Protein AF-0000000087541727 (afdb_homodimer)

InterPro domains:
  IPR001647 DNA-binding HTH domain, TetR-type [PF00440] (12-58)
  IPR001647 DNA-binding HTH domain, TetR-type [PR00455] (12-25)
  IPR001647 DNA-binding HTH domain, TetR-type [PR00455] (33-56)
  IPR001647 DNA-binding HTH domain, TetR-type [PS50977] (6-66)
  IPR009057 Homedomain-like superfamily [SSF46689] (1-68)
  IPR050109 HTH-type, TetR-like transcriptional regulator [PTHR30328] (5-73)

Solvent-accessible surface area (backbone atoms only — not comparable to full-atom values): 22122 Å² total; per-residue (Å²): 110,69,61,58,50,51,49,52,51,49,42,40,46,53,41,41,42,53,40,34,67,73,56,28,47,86,72,48,50,67,61,58,37,18,58,76,47,70,45,56,55,70,57,51,50,75,77,28,89,38,68,60,51,44,50,50,60,59,42,40,65,59,52,49,51,52,52,54,49,45,66,69,60,68,47,77,80,59,80,45,77,53,59,75,32,66,68,53,39,44,52,52,54,49,46,48,38,64,70,46,47,64,77,36,28,62,58,48,37,38,49,70,70,35,24,77,94,43,88,49,42,58,46,60,55,52,52,51,50,51,52,43,52,52,49,52,51,47,47,53,49,47,32,69,75,40,69,86,38,49,56,89,64,44,68,69,41,52,48,52,52,51,48,43,55,52,46,51,52,51,51,58,43,72,38,80,82,61,45,71,67,54,51,51,44,36,49,50,51,49,47,37,20,51,52,23,10,48,28,47,51,24,62,54,130,112,68,63,58,50,49,50,52,52,48,42,41,45,54,40,40,42,52,40,33,66,74,58,26,46,88,71,47,50,67,60,58,37,17,56,75,47,70,47,55,58,69,57,51,51,74,77,29,89,40,70,58,53,43,50,49,60,58,43,39,65,59,54,48,51,50,51,54,49,45,65,70,59,67,45,78,79,60,80,44,77,53,59,75,32,66,68,55,40,45,52,52,54,49,47,48,39,64,68,46,48,63,76,35,29,64,59,47,37,39,50,69,69,35,25,76,94,43,88,49,42,60,45,57,56,51,52,51,50,50,50,43,52,50,49,53,53,47,49,52,49,46,33,71,76,39,70,86,38,50,58,90,64,44,68,68,39,50,47,52,52,50,48,43,54,51,47,51,52,51,51,57,41,71,39,80,81,60,46,72,68,53,50,50,44,35,51,51,50,50,47,38,20,50,51,24,10,48,28,47,52,23,62,54,130

pLDDT: mean 89.15, std 9.96, range [52.81, 98.12]

Secondary structure (DSSP, 8-state):
-HHHHHHHHHHHHHHHHHHHHHH-STT--HHHHHHHHTS-HHHHHHH-SSHHHHHHHHHHHHHHHHHHHHHHH-SGGG-SGGGGSHHHHHHHHHHHIIIIITTTHHHHHHHHHS-TTSTTTTHHHHHHHHHHHHHHHHHHHHHHH-TTS-----HHHHHHHHHHHHHHHHHHHH-TT--HHHHHHHHHHHHHHHHHHHHHHHT--/-HHHHHHHHHHHHHHHHHHHHHH-STT--HHHHHHHHTS-HHHHHHH-SSHHHHHHHHHHHHHHHHHHHHHHH-SGGG-SGGGGSHHHHHHHHHHHIIIIITTTHHHHHHHHHS-TTSTTTTHHHHHHHHHHHHHHHHHHHHHHH-TTS-----HHHHHHHHHHHHHHHHHHHH-TT--HHHHHHHHHHHHHHHHHHHHHHHT--

Nearest PDB structures (foldseek):
  5h9t-assembly3_F  TM=6.463E-01  e=3.879E-05  Pseudomonas aeruginosa PAO1
  3mvp-assembly1_A  TM=6.468E-01  e=4.698E-05  Streptococcus mutans UA159
  3mvp-assembly1_B  TM=6.204E-01  e=5.425E-05  Streptococcus mutans UA159
  5nim-assembly1_A  TM=7.443E-01  e=7.570E-04  Mycobacterium tuberculosis
  5ztc-assembly1_B  TM=6.647E-01  e=1.282E-03  Listeria monocytogenes EGD-e

Organism: Prevotella intermedia (NCBI:txid28131)

Foldseek 3Di:
DVVVLVVLQVLLLVLLLVCCLVPFLVPDALCNSCVVSVHDSVSNCVNAVGSQRSLCVNCVVLVVLVVVLCVVQVDPVVLDPCCLVLVVVLVSLVCCCVRHQVVCLSVVQNLVPRQPPHPSVCVVVVVLVVVLVSVLVSLVVCCVVPVPWPSPDDSVVSSVVSVVVVVLSNVSSVDPPDDPVNNVVSSVVVSVVVSVVCCVNGVPD/DVVVLVVLQVLLLVLLLVCCLVPFLVPDALCNSCVVSVHDSVSNCVNAVGSQRSLCVNCVVLVVLVVVLCVVQVDPVNLDPCCLVLVVVLVSLVCCCVRHQVVCLSNVQNLVPRQPPHPSVCVVVVVLVVVLVSVLVSLVVCCVVPVPWPSPDDSVVSSVVSVVVVVLSNVSSVCPPDDPVNNVVSSVVVSVVVSVVCCVNGVPD

Structure (mmCIF, N/CA/C/O backbone):
data_AF-0000000087541727-model_v1
#
loop_
_entity.id
_entity.type
_entity.pdbx_description
1 polymer 'TetR/AcrR family transcriptional regulator'
#
loop_
_atom_site.group_PDB
_atom_site.id
_atom_site.type_symbol
_atom_site.label_atom_id
_atom_site.label_alt_id
_atom_site.label_comp_id
_atom_site.label_asym_id
_atom_site.label_entity_id
_atom_site.label_seq_id
_atom_site.pdbx_PDB_ins_code
_atom_site.Cartn_x
_atom_site.Cartn_y
_atom_site.Cartn_z
_atom_site.occupancy
_atom_site.B_iso_or_equiv
_atom_site.auth_seq_id
_atom_site.auth_comp_id
_atom_site.auth_asym_id
_atom_site.auth_atom_id
_atom_site.pdbx_PDB_model_num
ATOM 1 N N . MET A 1 1 ? 16.297 43.531 19 1 71 1 MET A N 1
ATOM 2 C CA . MET A 1 1 ? 17.266 42.438 18.938 1 71 1 MET A CA 1
ATOM 3 C C . MET A 1 1 ? 16.562 41.094 18.75 1 71 1 MET A C 1
ATOM 5 O O . MET A 1 1 ? 16.906 40.312 17.844 1 71 1 MET A O 1
ATOM 9 N N . GLN A 1 2 ? 15.555 40.875 19.547 1 74.75 2 GLN A N 1
ATOM 10 C CA . GLN A 1 2 ? 14.781 39.656 19.453 1 74.75 2 GLN A CA 1
ATOM 11 C C . GLN A 1 2 ? 14 39.594 18.141 1 74.75 2 GLN A C 1
ATOM 13 O O . GLN A 1 2 ? 13.945 38.562 17.484 1 74.75 2 GLN A O 1
ATOM 18 N N . ILE A 1 3 ? 13.625 40.688 17.719 1 73.88 3 ILE A N 1
ATOM 19 C CA . ILE A 1 3 ? 12.812 40.812 16.5 1 73.88 3 ILE A CA 1
ATOM 20 C C . ILE A 1 3 ? 13.648 40.406 15.289 1 73.88 3 ILE A C 1
ATOM 22 O O . ILE A 1 3 ? 13.18 39.688 14.414 1 73.88 3 ILE A O 1
ATOM 26 N N . GLN A 1 4 ? 14.719 40.906 15.312 1 72.88 4 GLN A N 1
ATOM 27 C CA . GLN A 1 4 ? 15.617 40.594 14.195 1 72.88 4 GLN A CA 1
ATOM 28 C C . GLN A 1 4 ? 15.961 39.125 14.141 1 72.88 4 GLN A C 1
ATOM 30 O O . GLN A 1 4 ? 16.016 38.531 13.062 1 72.88 4 GLN A O 1
ATOM 35 N N . LYS A 1 5 ? 16.047 38.594 15.305 1 81 5 LYS A N 1
ATOM 36 C CA . LYS A 1 5 ? 16.359 37.156 15.398 1 81 5 LYS A CA 1
ATOM 37 C C . LYS A 1 5 ? 15.211 36.312 14.891 1 81 5 LYS A C 1
ATOM 39 O O . LYS A 1 5 ? 15.422 35.312 14.164 1 81 5 LYS A O 1
ATOM 44 N N . ASP A 1 6 ? 14.078 36.781 15.219 1 87.94 6 ASP A N 1
ATOM 45 C CA . ASP A 1 6 ? 12.891 36.062 14.797 1 87.94 6 ASP A CA 1
ATOM 46 C C . ASP A 1 6 ? 12.688 36.156 13.289 1 87.94 6 ASP A C 1
ATOM 48 O O . ASP A 1 6 ? 12.258 35.188 12.641 1 87.94 6 ASP A O 1
ATOM 52 N N . GLU A 1 7 ? 13.023 37.281 12.781 1 91.69 7 GLU A N 1
ATOM 53 C CA . GLU A 1 7 ? 12.898 37.469 11.336 1 91.69 7 GLU A CA 1
ATOM 54 C C . GLU A 1 7 ? 13.867 36.594 10.562 1 91.69 7 GLU A C 1
ATOM 56 O O . GLU A 1 7 ? 13.5 36 9.547 1 91.69 7 GLU A O 1
ATOM 61 N N . ILE A 1 8 ? 15.086 36.531 11.102 1 93.25 8 ILE A N 1
ATOM 62 C CA . ILE A 1 8 ? 16.094 35.719 10.453 1 93.25 8 ILE A CA 1
ATOM 63 C C . ILE A 1 8 ? 15.703 34.25 10.547 1 93.25 8 ILE A C 1
ATOM 65 O O . ILE A 1 8 ? 15.773 33.5 9.555 1 93.25 8 ILE A O 1
ATOM 69 N N . ARG A 1 9 ? 15.266 33.844 11.719 1 95.25 9 ARG A N 1
ATOM 70 C CA . ARG A 1 9 ? 14.82 32.469 11.938 1 95.25 9 ARG A CA 1
ATOM 71 C C . ARG A 1 9 ? 13.703 32.125 10.969 1 95.25 9 ARG A C 1
ATOM 73 O O . ARG A 1 9 ? 13.734 31.047 10.359 1 95.25 9 ARG A O 1
ATOM 80 N N . ASN A 1 10 ? 12.75 32.969 10.867 1 95.69 10 ASN A N 1
ATOM 81 C CA . ASN A 1 10 ? 11.609 32.75 9.984 1 95.69 10 ASN A CA 1
ATOM 82 C C . ASN A 1 10 ? 12.031 32.688 8.523 1 95.69 10 ASN A C 1
ATOM 84 O O . ASN A 1 10 ? 11.516 31.875 7.758 1 95.69 10 ASN A O 1
ATOM 88 N N . ARG A 1 11 ? 12.891 33.5 8.203 1 96.31 11 ARG A N 1
ATOM 89 C CA . ARG A 1 11 ? 13.383 33.531 6.828 1 96.31 11 ARG A CA 1
ATOM 90 C C . ARG A 1 11 ? 14.086 32.219 6.492 1 96.31 11 ARG A C 1
ATOM 92 O O . ARG A 1 11 ? 13.875 31.641 5.414 1 96.31 11 ARG A O 1
ATOM 99 N N . ILE A 1 12 ? 14.906 31.781 7.426 1 97.25 12 ILE A N 1
ATOM 100 C CA . ILE A 1 12 ? 15.602 30.5 7.23 1 97.25 12 ILE A CA 1
ATOM 101 C C . ILE A 1 12 ? 14.586 29.375 7.09 1 97.25 12 ILE A C 1
ATOM 103 O O . ILE A 1 12 ? 14.695 28.547 6.188 1 97.25 12 ILE A O 1
ATOM 107 N N . LEU A 1 13 ? 13.609 29.422 7.934 1 97.69 13 LEU A N 1
ATOM 108 C CA . LEU A 1 13 ? 12.594 28.375 7.938 1 97.69 13 LEU A CA 1
ATOM 109 C C . LEU A 1 13 ? 11.812 28.375 6.629 1 97.69 13 LEU A C 1
ATOM 111 O O . LEU A 1 13 ? 11.562 27.312 6.059 1 97.69 13 LEU A O 1
ATOM 115 N N . ILE A 1 14 ? 11.453 29.531 6.125 1 97.5 14 ILE A N 1
ATOM 116 C CA . ILE A 1 14 ? 10.672 29.656 4.902 1 97.5 14 ILE A CA 1
ATOM 117 C C . ILE A 1 14 ? 11.477 29.141 3.715 1 97.5 14 ILE A C 1
ATOM 119 O O . ILE A 1 14 ? 10.961 28.391 2.887 1 97.5 14 ILE A O 1
ATOM 123 N N . VAL A 1 15 ? 12.742 29.484 3.658 1 98 15 VAL A N 1
ATOM 124 C CA . VAL A 1 15 ? 13.609 29.047 2.572 1 98 15 VAL A CA 1
ATOM 125 C C . VAL A 1 15 ? 13.82 27.531 2.652 1 98 15 VAL A C 1
ATOM 127 O O . VAL A 1 15 ? 13.734 26.828 1.642 1 98 15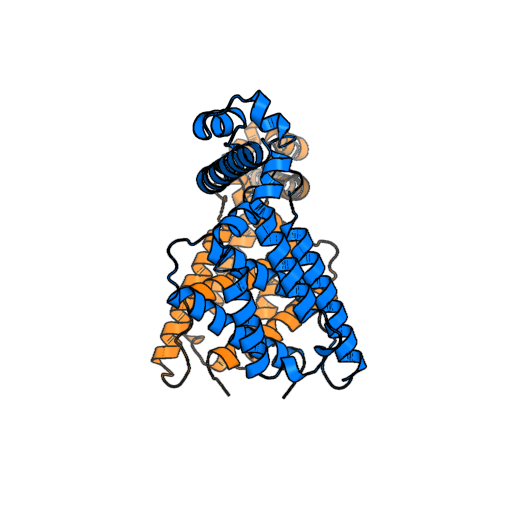 VAL A O 1
ATOM 130 N N . ALA A 1 16 ? 14.055 27.078 3.877 1 98.06 16 ALA A N 1
ATOM 131 C CA . ALA A 1 16 ? 14.242 25.641 4.07 1 98.06 16 ALA A CA 1
ATOM 132 C C . ALA A 1 16 ? 13.016 24.859 3.615 1 98.06 16 ALA A C 1
ATOM 134 O O . ALA A 1 16 ? 13.133 23.844 2.924 1 98.06 16 ALA A O 1
ATOM 135 N N . SER A 1 17 ? 11.875 25.328 4.07 1 97.81 17 SER A N 1
ATOM 136 C CA . SER A 1 17 ? 10.625 24.688 3.678 1 97.81 17 SER A CA 1
ATOM 137 C C . SER A 1 17 ? 10.5 24.609 2.16 1 97.81 17 SER A C 1
ATOM 139 O O . SER A 1 17 ? 10.242 23.531 1.615 1 97.81 17 SER A O 1
ATOM 141 N N . SER A 1 18 ? 10.766 25.703 1.51 1 97.5 18 SER A N 1
ATOM 142 C CA . SER A 1 18 ? 10.672 25.75 0.055 1 97.5 18 SER A CA 1
ATOM 143 C C . SER A 1 18 ? 11.68 24.797 -0.595 1 97.5 18 SER A C 1
ATOM 145 O O . SER A 1 18 ? 11.336 24.078 -1.528 1 97.5 18 SER A O 1
ATOM 147 N N . GLU A 1 19 ? 12.914 24.75 -0.114 1 97.5 19 GLU A N 1
ATOM 148 C CA . GLU A 1 19 ? 13.969 23.906 -0.676 1 97.5 19 GLU A CA 1
ATOM 149 C C . GLU A 1 19 ? 13.68 22.422 -0.455 1 97.5 19 GLU A C 1
ATOM 151 O O . GLU A 1 19 ? 13.805 21.625 -1.376 1 97.5 19 GLU A O 1
ATOM 156 N N . PHE A 1 20 ? 13.242 22.125 0.765 1 97.69 20 PHE A N 1
ATOM 157 C CA . PHE A 1 20 ? 12.906 20.734 1.066 1 97.69 20 PHE A CA 1
ATOM 158 C C . PHE A 1 20 ? 11.75 20.25 0.203 1 97.69 20 PHE A C 1
ATOM 160 O O . PHE A 1 20 ? 11.773 19.141 -0.325 1 97.69 20 PHE A O 1
ATOM 167 N N . MET A 1 21 ? 10.789 21.109 0.061 1 94.75 21 MET A N 1
ATOM 168 C CA . MET A 1 21 ? 9.602 20.734 -0.697 1 94.75 21 MET A CA 1
ATOM 169 C C . MET A 1 21 ? 9.93 20.578 -2.178 1 94.75 21 MET A C 1
ATOM 171 O O . MET A 1 21 ? 9.391 19.688 -2.844 1 94.75 21 MET A O 1
ATOM 175 N N . LYS A 1 22 ? 10.789 21.344 -2.664 1 93.44 22 LYS A N 1
ATOM 176 C CA . LYS A 1 22 ? 11.094 21.375 -4.094 1 93.44 22 LYS A CA 1
ATOM 177 C C . LYS A 1 22 ? 12.148 20.328 -4.453 1 93.44 22 LYS A C 1
ATOM 179 O O . LYS A 1 22 ? 12.031 19.641 -5.469 1 93.44 22 LYS A O 1
ATOM 184 N N . ASN A 1 23 ? 13.18 20.172 -3.58 1 94.56 23 ASN A N 1
ATOM 185 C CA . ASN A 1 23 ? 14.352 19.406 -3.982 1 94.56 23 ASN A CA 1
ATOM 186 C C . ASN A 1 23 ? 14.523 18.156 -3.131 1 94.56 23 ASN A C 1
ATOM 188 O O . ASN A 1 23 ? 15.367 17.312 -3.428 1 94.56 23 ASN A O 1
ATOM 192 N N . GLY A 1 24 ? 13.625 18.078 -2.117 1 95.44 24 GLY A N 1
ATOM 193 C CA . GLY A 1 24 ? 13.828 16.984 -1.175 1 95.44 24 GLY A CA 1
ATOM 194 C C . GLY A 1 24 ? 14.914 17.281 -0.154 1 95.44 24 GLY A C 1
ATOM 195 O O . GLY A 1 24 ? 15.656 18.25 -0.294 1 95.44 24 GLY A O 1
ATOM 196 N N . VAL A 1 25 ? 15.023 16.469 0.813 1 96.5 25 VAL A N 1
ATOM 197 C CA . VAL A 1 25 ? 15.961 16.672 1.915 1 96.5 25 VAL A CA 1
ATOM 198 C C . VAL A 1 25 ? 17.375 16.312 1.466 1 96.5 25 VAL A C 1
ATOM 200 O O . VAL A 1 25 ? 18.328 17.047 1.742 1 96.5 25 VAL A O 1
ATOM 203 N N . LYS A 1 26 ? 17.516 15.227 0.783 1 94.56 26 LYS A N 1
ATOM 204 C CA . LYS A 1 26 ? 18.812 14.703 0.364 1 94.56 26 LYS A CA 1
ATOM 205 C C . LYS A 1 26 ? 19.562 15.719 -0.493 1 94.56 26 LYS A C 1
ATOM 207 O O . LYS A 1 26 ? 20.781 15.859 -0.366 1 94.56 26 LYS A O 1
ATOM 212 N N . HIS A 1 27 ? 18.906 16.484 -1.254 1 95.12 27 HIS A N 1
ATOM 213 C CA . HIS A 1 27 ? 19.547 17.344 -2.23 1 95.12 27 HIS A CA 1
ATOM 214 C C . HIS A 1 27 ? 19.594 18.797 -1.741 1 95.12 27 HIS A C 1
ATOM 216 O O . HIS A 1 27 ? 19.969 19.703 -2.49 1 95.12 27 HIS A O 1
ATOM 222 N N . THR A 1 28 ? 19.109 18.984 -0.62 1 96.94 28 THR A N 1
ATOM 223 C CA . THR A 1 28 ? 19.172 20.328 -0.036 1 96.94 28 THR A CA 1
ATOM 224 C C . THR A 1 28 ? 20.297 20.422 0.986 1 96.94 28 THR A C 1
ATOM 226 O O . THR A 1 28 ? 20.422 19.562 1.864 1 96.94 28 THR A O 1
ATOM 229 N N . SER A 1 29 ? 21.156 21.438 0.83 1 96.44 29 SER A N 1
ATOM 230 C CA . SER A 1 29 ? 22.25 21.625 1.776 1 96.44 29 SER A CA 1
ATOM 231 C C . SER A 1 29 ? 22.016 22.859 2.635 1 96.44 29 SER A C 1
ATOM 233 O O . SER A 1 29 ? 21.281 23.766 2.248 1 96.44 29 SER A O 1
ATOM 235 N N . ILE A 1 30 ? 22.672 22.859 3.775 1 96.94 30 ILE A N 1
ATOM 236 C CA . ILE A 1 30 ? 22.609 24.016 4.656 1 96.94 30 ILE A CA 1
ATOM 237 C C . ILE A 1 30 ? 23.219 25.219 3.945 1 96.94 30 ILE A C 1
ATOM 239 O O . ILE A 1 30 ? 22.734 26.344 4.109 1 96.94 30 ILE A O 1
ATOM 243 N N . LYS A 1 31 ? 24.203 25.016 3.133 1 97.44 31 LYS A N 1
ATOM 244 C CA . LYS A 1 31 ? 24.828 26.094 2.373 1 97.44 31 LYS A CA 1
ATOM 245 C C . LYS A 1 31 ? 23.828 26.75 1.429 1 97.44 31 LYS A C 1
ATOM 247 O O . LYS A 1 31 ? 23.719 27.969 1.372 1 97.44 31 LYS A O 1
ATOM 252 N N . THR A 1 32 ? 23.094 25.953 0.721 1 97.69 32 THR A N 1
ATOM 253 C CA . THR A 1 32 ? 22.078 26.469 -0.2 1 97.69 32 THR A CA 1
ATOM 254 C C . THR A 1 32 ? 21.016 27.266 0.547 1 97.69 32 THR A C 1
ATOM 256 O O . THR A 1 32 ? 20.625 28.344 0.098 1 97.69 32 THR A O 1
ATOM 259 N N . ILE A 1 33 ? 20.594 26.781 1.685 1 98.06 33 ILE A N 1
ATOM 260 C CA . ILE A 1 33 ? 19.578 27.453 2.486 1 98.06 33 ILE A CA 1
ATOM 261 C C . ILE A 1 33 ? 20.109 28.781 2.986 1 98.06 33 ILE A C 1
ATOM 263 O O . ILE A 1 33 ? 19.422 29.812 2.906 1 98.06 33 ILE A O 1
ATOM 267 N N . ALA A 1 34 ? 21.328 28.797 3.445 1 97.88 34 ALA A N 1
ATOM 268 C CA . ALA A 1 34 ? 21.953 30.031 3.934 1 97.88 34 ALA A CA 1
ATOM 269 C C . ALA A 1 34 ? 22.047 31.078 2.828 1 97.88 34 ALA A C 1
ATOM 271 O O . ALA A 1 34 ? 21.641 32.219 3.02 1 97.88 34 ALA A O 1
ATOM 272 N N . ASP A 1 35 ? 22.453 30.641 1.721 1 98.12 35 ASP A N 1
ATOM 273 C CA . ASP A 1 35 ? 22.625 31.547 0.579 1 98.12 35 ASP A CA 1
ATOM 274 C C . ASP A 1 35 ? 21.297 32.156 0.177 1 98.12 35 ASP A C 1
ATOM 276 O O . ASP A 1 35 ? 21.203 33.375 0.027 1 98.12 35 ASP A O 1
ATOM 280 N N . LYS A 1 36 ? 20.344 31.406 0.079 1 97.75 36 LYS A N 1
ATOM 281 C CA . LYS A 1 36 ? 19.047 31.875 -0.382 1 97.75 36 LYS A CA 1
ATOM 282 C C . LYS A 1 36 ? 18.344 32.719 0.69 1 97.75 36 LYS A C 1
ATOM 284 O O . LYS A 1 36 ? 17.562 33.594 0.375 1 97.75 36 LYS A O 1
ATOM 289 N N . ALA A 1 37 ? 18.65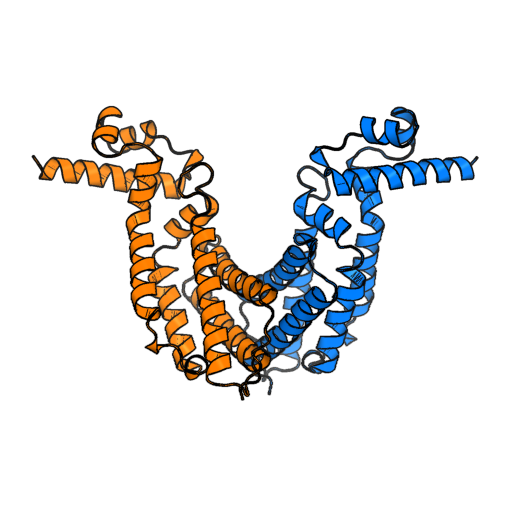6 32.344 1.93 1 97.25 37 ALA A N 1
ATOM 290 C CA . ALA A 1 37 ? 18.094 33.125 3.037 1 97.25 37 ALA A CA 1
ATOM 291 C C . ALA A 1 37 ? 18.875 34.406 3.266 1 97.25 37 ALA A C 1
ATOM 293 O O . ALA A 1 37 ? 18.453 35.25 4.055 1 97.25 37 ALA A O 1
ATOM 294 N N . GLY A 1 38 ? 20.016 34.531 2.617 1 97.06 38 GLY A N 1
ATOM 295 C CA . GLY A 1 38 ? 20.828 35.75 2.736 1 97.06 38 GLY A CA 1
ATOM 296 C C . GLY A 1 38 ? 21.547 35.844 4.066 1 97.06 38 GLY A C 1
ATOM 297 O O . GLY A 1 38 ? 21.625 36.938 4.648 1 97.06 38 GLY A O 1
ATOM 298 N N . VAL A 1 39 ? 21.938 34.75 4.555 1 96.56 39 VAL A N 1
ATOM 299 C CA . VAL A 1 39 ? 22.672 34.719 5.82 1 96.56 39 VAL A CA 1
ATOM 300 C C . VAL A 1 39 ? 23.922 33.875 5.684 1 96.56 39 VAL A C 1
ATOM 302 O O . VAL A 1 39 ? 24.062 33.094 4.723 1 96.56 39 VAL A O 1
ATOM 305 N N . ALA A 1 40 ? 24.844 34.062 6.605 1 95.44 40 ALA A N 1
ATOM 306 C CA . ALA A 1 40 ? 26.016 33.219 6.645 1 95.44 40 ALA A CA 1
ATOM 307 C C . ALA A 1 40 ? 25.656 31.812 7.141 1 95.44 40 ALA A C 1
ATOM 309 O O . ALA A 1 40 ? 24.75 31.656 7.965 1 95.44 40 ALA A O 1
ATOM 310 N N . VAL A 1 41 ? 26.406 30.797 6.656 1 95.62 41 VAL A N 1
ATOM 311 C CA . VAL A 1 41 ? 26.172 29.406 7.043 1 95.62 41 VAL A CA 1
ATOM 312 C C . VAL A 1 41 ? 26.234 29.281 8.562 1 95.62 41 VAL A C 1
ATOM 314 O O . VAL A 1 41 ? 25.375 28.625 9.164 1 95.62 41 VAL A O 1
ATOM 317 N N . GLY A 1 42 ? 27.156 29.922 9.172 1 94.75 42 GLY A N 1
ATOM 318 C CA . GLY A 1 42 ? 27.297 29.891 10.617 1 94.75 42 GLY A CA 1
ATOM 319 C C . GLY A 1 42 ? 26.078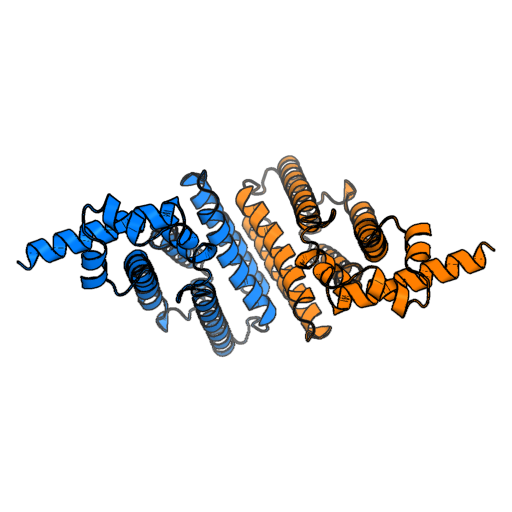 30.438 11.344 1 94.75 42 GLY A C 1
ATOM 320 O O . GLY A 1 42 ? 25.719 29.938 12.422 1 94.75 42 GLY A O 1
ATOM 321 N N . ASN A 1 43 ? 25.453 31.359 10.781 1 94.31 43 ASN A N 1
ATOM 322 C CA . ASN A 1 43 ? 24.25 31.953 11.352 1 94.31 43 ASN A CA 1
ATOM 323 C C . ASN A 1 43 ? 23.094 30.969 11.383 1 94.31 43 ASN A C 1
ATOM 325 O O . ASN A 1 43 ? 22.312 30.953 12.336 1 94.31 43 ASN A O 1
ATOM 329 N N . VAL A 1 44 ? 22.969 30.125 10.383 1 96.12 44 VAL A N 1
ATOM 330 C CA . VAL A 1 44 ? 21.922 29.109 10.375 1 96.12 44 VAL A CA 1
ATOM 331 C C . VAL A 1 44 ? 22.078 28.203 11.594 1 96.12 44 VAL A C 1
ATOM 333 O O . VAL A 1 44 ? 21.094 27.875 12.258 1 96.12 44 VAL A O 1
ATOM 336 N N . TYR A 1 45 ? 23.297 27.906 11.938 1 95.62 45 TYR A N 1
ATOM 337 C CA . TYR A 1 45 ? 23.594 26.984 13.023 1 95.62 45 TYR A CA 1
ATOM 338 C C . TYR A 1 45 ? 23.312 27.625 14.383 1 95.62 45 TYR A C 1
ATOM 340 O O . TYR A 1 45 ? 23.219 26.922 15.391 1 95.62 45 TYR A O 1
ATOM 348 N N . ASN A 1 46 ? 23.25 28.922 14.406 1 95.06 46 ASN A N 1
ATOM 349 C CA . ASN A 1 46 ? 22.844 29.609 15.625 1 95.06 46 ASN A CA 1
ATOM 350 C C . ASN A 1 46 ? 21.391 29.312 15.977 1 95.06 46 ASN A C 1
ATOM 352 O O . ASN A 1 46 ? 21 29.391 17.141 1 95.06 46 ASN A O 1
ATOM 356 N N . TYR A 1 47 ? 20.672 28.969 14.977 1 95.12 47 TYR A N 1
ATOM 357 C CA . TYR A 1 47 ? 19.25 28.781 15.172 1 95.12 47 TYR A CA 1
ATOM 358 C C . TYR A 1 47 ? 18.875 27.312 15.109 1 95.12 47 TYR A C 1
ATOM 360 O O . TYR A 1 47 ? 17.969 26.859 15.82 1 95.12 47 TYR A O 1
ATOM 368 N N . TYR A 1 48 ? 19.547 26.547 14.227 1 96.38 48 TYR A N 1
ATOM 369 C CA . TYR A 1 48 ? 19.266 25.141 14.016 1 96.38 48 TYR A CA 1
ATOM 370 C C . TYR A 1 48 ? 20.547 24.312 14.039 1 96.38 48 TYR A C 1
ATOM 372 O O . TYR A 1 48 ? 21.531 24.672 13.375 1 96.38 48 TYR A O 1
ATOM 380 N N . LYS A 1 49 ? 20.484 23.266 14.703 1 95.75 49 LYS A N 1
ATOM 381 C CA . LYS A 1 49 ? 21.688 22.453 14.922 1 95.75 49 LYS A CA 1
ATOM 382 C C . LYS A 1 49 ? 22.141 21.797 13.633 1 95.75 49 LYS A C 1
ATOM 384 O O . LYS A 1 49 ? 23.281 21.328 13.539 1 95.75 49 LYS A O 1
ATOM 389 N N . GLY A 1 50 ? 21.234 21.719 12.672 1 93.94 50 GLY A N 1
ATOM 390 C CA . GLY A 1 50 ? 21.531 21.078 11.406 1 93.94 50 GLY A CA 1
ATOM 391 C C . GLY A 1 50 ? 20.297 20.812 10.555 1 93.94 50 GLY A C 1
ATOM 392 O O . GLY A 1 50 ? 19.219 21.344 10.844 1 93.94 50 GLY A O 1
ATOM 393 N N . LYS A 1 51 ? 20.562 20.109 9.531 1 95.19 51 LYS A N 1
ATOM 394 C CA . LYS A 1 51 ? 19.5 19.859 8.562 1 95.19 51 LYS A CA 1
ATOM 395 C C . LYS A 1 51 ? 18.344 19.094 9.211 1 95.19 51 LYS A C 1
ATOM 397 O O . LYS A 1 51 ? 17.172 19.391 8.93 1 95.19 51 LYS A O 1
ATOM 402 N N . ASP A 1 52 ? 18.656 18.172 10.086 1 96.81 52 ASP A N 1
ATOM 403 C CA . ASP A 1 52 ? 17.641 17.391 10.773 1 96.81 52 ASP A CA 1
ATOM 404 C C . ASP A 1 52 ? 16.766 18.281 11.648 1 96.81 52 ASP A C 1
ATOM 406 O O . ASP A 1 52 ? 15.531 18.172 11.617 1 96.81 52 ASP A O 1
ATOM 410 N N . ASP A 1 53 ? 17.391 19.078 12.352 1 97 53 ASP A N 1
ATOM 411 C CA . ASP A 1 53 ? 16.656 20.016 13.195 1 97 53 ASP A CA 1
ATOM 412 C C . ASP A 1 53 ? 15.805 20.969 12.359 1 97 53 ASP A C 1
ATOM 414 O O . ASP A 1 53 ? 14.664 21.266 12.734 1 97 53 ASP A O 1
ATOM 418 N N . LEU A 1 54 ? 16.312 21.375 11.336 1 97.06 54 LEU A N 1
ATOM 419 C CA . LEU A 1 54 ? 15.594 22.266 10.43 1 97.06 54 LEU A CA 1
ATOM 420 C C . LEU A 1 54 ? 14.398 21.547 9.812 1 97.06 54 LEU A C 1
ATOM 422 O O . LEU A 1 54 ? 13.32 22.125 9.695 1 97.06 54 LEU A O 1
ATOM 426 N N . LEU A 1 55 ? 14.578 20.328 9.414 1 98 55 LEU A N 1
ATOM 427 C CA . LEU A 1 55 ? 13.492 19.531 8.859 1 98 55 LEU A CA 1
ATOM 428 C C . LEU A 1 55 ? 12.352 19.391 9.867 1 98 55 LEU A C 1
ATOM 430 O O . LEU A 1 55 ? 11.18 19.562 9.516 1 98 55 LEU A O 1
ATOM 434 N N . LYS A 1 56 ? 12.703 19.141 11.102 1 98 56 LYS A N 1
ATOM 435 C CA . LYS A 1 56 ? 11.703 19.031 12.156 1 98 56 LYS A CA 1
ATOM 436 C C . LYS A 1 56 ? 10.93 20.344 12.312 1 98 56 LYS A C 1
ATOM 438 O O . LYS A 1 56 ? 9.711 20.328 12.508 1 98 56 LYS A O 1
ATOM 443 N N . ALA A 1 57 ? 11.648 21.375 12.227 1 97.81 57 ALA A N 1
ATOM 444 C CA . ALA A 1 57 ? 11 22.688 12.344 1 97.81 57 ALA A CA 1
ATOM 445 C C . ALA A 1 57 ? 10.047 22.938 11.18 1 97.81 57 ALA A C 1
ATOM 447 O O . ALA A 1 57 ? 8.945 23.469 11.375 1 97.81 57 ALA A O 1
ATOM 448 N N . VAL A 1 58 ? 10.43 22.562 10.031 1 97.88 58 VAL A N 1
ATOM 449 C CA . VAL A 1 58 ? 9.617 22.734 8.836 1 97.88 58 VAL A CA 1
ATOM 450 C C . VAL A 1 58 ? 8.344 21.891 8.953 1 97.88 58 VAL A C 1
ATOM 452 O O . VAL A 1 58 ? 7.262 22.328 8.555 1 97.88 58 VAL A O 1
ATOM 455 N N . LEU A 1 59 ? 8.422 20.75 9.57 1 98.06 59 LEU A N 1
ATOM 456 C CA . LEU A 1 59 ? 7.297 19.812 9.617 1 98.06 59 LEU A CA 1
ATOM 457 C C . LEU A 1 59 ? 6.52 19.969 10.922 1 98.06 59 LEU A C 1
ATOM 459 O O . LEU A 1 59 ? 5.5 19.297 11.125 1 98.06 59 LEU A O 1
ATOM 463 N N . ALA A 1 60 ? 6.926 20.812 11.781 1 97.5 60 ALA A N 1
ATOM 464 C CA . ALA A 1 60 ? 6.324 20.984 13.102 1 97.5 60 ALA A CA 1
ATOM 465 C C . ALA A 1 60 ? 4.836 21.297 12.992 1 97.5 60 ALA A C 1
ATOM 467 O O . ALA A 1 60 ? 4.023 20.75 13.742 1 97.5 60 ALA A O 1
ATOM 468 N N . PRO A 1 61 ? 4.434 22.172 12.078 1 97 61 PRO A N 1
ATOM 469 C CA . PRO A 1 61 ? 3 22.438 11.969 1 97 61 PRO A CA 1
ATOM 470 C C . PRO A 1 61 ? 2.189 21.188 11.625 1 97 61 PRO A C 1
ATOM 472 O O . PRO A 1 61 ? 1.07 21.016 12.117 1 97 61 PRO A O 1
ATOM 475 N N . LEU A 1 62 ? 2.668 20.344 10.805 1 96.56 62 LEU A N 1
ATOM 476 C CA . LEU A 1 62 ? 2.008 19.078 10.461 1 96.56 62 LEU A CA 1
ATOM 477 C C . LEU A 1 62 ? 1.864 18.188 11.68 1 96.56 62 LEU A C 1
ATOM 479 O O . LEU A 1 62 ? 0.782 17.656 11.945 1 96.56 62 LEU A O 1
ATOM 483 N N . PHE A 1 63 ? 2.951 18.047 12.43 1 95.69 63 PHE A N 1
ATOM 484 C CA . PHE A 1 63 ? 2.924 17.203 13.617 1 95.69 63 PHE A CA 1
ATOM 485 C C . PHE A 1 63 ? 1.931 17.75 14.641 1 95.69 63 PHE A C 1
ATOM 487 O O . PHE A 1 63 ? 1.217 16.969 15.289 1 95.69 63 PHE A O 1
ATOM 494 N N . LYS A 1 64 ? 1.95 19.016 14.727 1 95.5 64 LYS A N 1
ATOM 495 C CA . LYS A 1 64 ? 0.989 19.625 15.641 1 95.5 64 LYS A CA 1
ATOM 496 C C . LYS A 1 64 ? -0.444 19.344 15.195 1 95.5 64 LYS A C 1
ATOM 498 O O . LYS A 1 64 ? -1.307 19.047 16.031 1 95.5 64 LYS A O 1
ATOM 503 N N . ALA A 1 65 ? -0.666 19.469 13.945 1 93.38 65 ALA A N 1
ATOM 504 C CA . ALA A 1 65 ? -2 19.203 13.414 1 93.38 65 ALA A CA 1
ATOM 505 C C . ALA A 1 65 ? -2.426 17.766 13.703 1 93.38 65 ALA A C 1
ATOM 507 O O . ALA A 1 65 ? -3.57 17.516 14.086 1 93.38 65 ALA A O 1
ATOM 508 N N . PHE A 1 66 ? -1.562 16.812 13.523 1 90.25 66 PHE A N 1
ATOM 509 C CA . PHE A 1 66 ? -1.849 15.406 13.82 1 90.25 66 PHE A CA 1
ATOM 510 C C . PHE A 1 66 ? -2.156 15.219 15.297 1 90.25 66 PHE A C 1
ATOM 512 O O . PHE A 1 66 ? -3.105 14.516 15.656 1 90.25 66 PHE A O 1
ATOM 519 N N . LYS A 1 67 ? -1.34 15.797 16.094 1 89.56 67 LYS A N 1
ATOM 520 C CA . LYS A 1 67 ? -1.538 15.688 17.531 1 89.56 67 LYS A CA 1
ATOM 521 C C . LYS A 1 67 ? -2.889 16.266 17.938 1 89.56 67 LYS A C 1
ATOM 523 O O . LYS A 1 67 ? -3.605 15.664 18.75 1 89.56 67 LYS A O 1
ATOM 528 N N . ASP A 1 68 ? -3.17 17.422 17.422 1 88.62 68 ASP A N 1
ATOM 529 C CA . ASP A 1 68 ? -4.438 18.062 17.734 1 88.62 68 ASP A CA 1
ATOM 530 C C . ASP A 1 68 ? -5.621 17.219 17.281 1 88.62 68 ASP A C 1
ATOM 532 O O . ASP A 1 68 ? -6.625 17.109 17.984 1 88.62 68 ASP A O 1
ATOM 536 N N . TYR A 1 69 ? -5.5 16.609 16.156 1 84.25 69 TYR A N 1
ATOM 537 C CA . TYR A 1 69 ? -6.562 15.766 15.633 1 84.25 69 TYR A CA 1
ATOM 538 C C . TYR A 1 69 ? -6.77 14.547 16.531 1 84.25 69 TYR A C 1
ATOM 540 O O . TYR A 1 69 ? -7.906 14.195 16.859 1 84.25 69 TYR A O 1
ATOM 548 N N . ARG A 1 70 ? -5.746 13.906 16.844 1 80.56 70 ARG A N 1
ATOM 549 C CA . ARG A 1 70 ? -5.832 12.719 17.688 1 80.56 70 ARG A CA 1
ATOM 550 C C . ARG A 1 70 ? -6.438 13.047 19.047 1 80.56 70 ARG A C 1
ATOM 552 O O . ARG A 1 70 ? -7.184 12.25 19.625 1 80.56 70 ARG A O 1
ATOM 559 N N . SER A 1 71 ? -6.004 14.148 19.562 1 81.25 71 SER A N 1
ATOM 560 C CA . SER A 1 71 ? -6.516 14.562 20.859 1 81.25 71 SER A CA 1
ATOM 561 C C . SER A 1 71 ? -8.023 14.797 20.812 1 81.25 71 SER A C 1
ATOM 563 O O . SER A 1 71 ? -8.719 14.594 21.812 1 81.25 71 SER A O 1
ATOM 565 N N . LYS A 1 72 ? -8.469 15.211 19.688 1 77 72 LYS A N 1
ATOM 566 C CA . LYS A 1 72 ? -9.891 15.469 19.516 1 77 72 LYS A CA 1
ATOM 567 C C . LYS A 1 72 ? -10.664 14.164 19.344 1 77 72 LYS A C 1
ATOM 569 O O . LYS A 1 72 ? -11.82 14.055 19.766 1 77 72 LYS A O 1
ATOM 574 N N . THR A 1 73 ? -10.07 13.172 18.719 1 68.25 73 THR A N 1
ATOM 575 C CA . THR A 1 73 ? -10.781 11.953 18.328 1 68.25 73 THR A CA 1
ATOM 576 C C . THR A 1 73 ? -10.5 10.82 19.312 1 68.25 73 THR A C 1
ATOM 578 O O 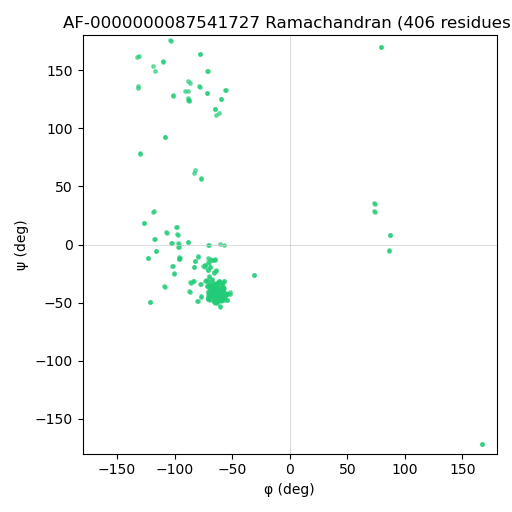. THR A 1 73 ? -11.227 9.828 19.344 1 68.25 73 THR A O 1
ATOM 581 N N . GLY A 1 74 ? -9.375 10.844 20.031 1 60.66 74 GLY A N 1
ATOM 582 C CA . GLY A 1 74 ? -8.922 9.789 20.922 1 60.66 74 GLY A CA 1
ATOM 583 C C . GLY A 1 74 ? -9.758 9.664 22.188 1 60.66 74 GLY A C 1
ATOM 584 O O . GLY A 1 74 ? -9.484 8.828 23.047 1 60.66 74 GLY A O 1
ATOM 585 N N . GLY A 1 75 ? -10.711 10.461 22.312 1 54.62 75 GLY A N 1
ATOM 586 C CA . GLY A 1 75 ? -11.453 10.344 23.562 1 54.62 75 GLY A CA 1
ATOM 587 C C . GLY A 1 75 ? -12.422 9.172 23.578 1 54.62 75 GLY A C 1
ATOM 588 O O . GLY A 1 75 ? -12.75 8.617 22.531 1 54.62 75 GLY A O 1
ATOM 589 N N . GLU A 1 76 ? -12.484 8.336 24.766 1 54.19 76 GLU A N 1
ATOM 590 C CA . GLU A 1 76 ? -13.391 7.238 25.094 1 54.19 76 GLU A CA 1
ATOM 591 C C . GLU A 1 76 ? -14.758 7.449 24.453 1 54.19 76 GLU A C 1
ATOM 593 O O . GLU A 1 76 ? -15.508 6.492 24.266 1 54.19 76 GLU A O 1
ATOM 598 N N . GLU A 1 77 ? -15.008 8.539 24.266 1 52.91 77 GLU A N 1
ATOM 599 C CA . GLU A 1 77 ? -16.375 8.891 23.891 1 52.91 77 GLU A CA 1
ATOM 600 C C . GLU A 1 77 ? -16.703 8.391 22.5 1 52.91 77 GLU A C 1
ATOM 602 O O . GLU A 1 77 ? -17.875 8.219 22.156 1 52.91 77 GLU A O 1
ATOM 607 N N . TYR A 1 78 ? -15.75 8.008 21.828 1 56.31 78 TYR A N 1
ATOM 608 C CA . TYR A 1 78 ? -16.094 7.668 20.453 1 56.31 78 TYR A CA 1
ATOM 609 C C . TYR A 1 78 ? -16.312 6.168 20.297 1 56.31 78 TYR A C 1
ATOM 611 O O . TYR A 1 78 ? -16.531 5.676 19.203 1 56.31 78 TYR A O 1
ATOM 619 N N . ILE A 1 79 ? -16.172 5.523 21.422 1 59.72 79 ILE A N 1
ATOM 620 C CA . ILE A 1 79 ? -16.328 4.074 21.344 1 59.72 79 ILE A CA 1
ATOM 621 C C . ILE A 1 79 ? -17.812 3.719 21.25 1 59.72 79 ILE A C 1
ATOM 623 O O . ILE A 1 79 ? -18.5 3.613 22.281 1 59.72 79 ILE A O 1
ATOM 627 N N . THR A 1 80 ? -18.516 4.254 20.25 1 63.34 80 THR A N 1
ATOM 628 C CA . THR A 1 80 ? -19.891 3.826 19.984 1 63.34 80 THR A CA 1
ATOM 629 C C . THR A 1 80 ? -20 3.225 18.594 1 63.34 80 THR A C 1
ATOM 631 O O . THR A 1 80 ? -19.109 3.402 17.75 1 63.34 80 THR A O 1
ATOM 634 N N . LEU A 1 81 ? -20.984 2.355 18.516 1 65.19 81 LEU A N 1
ATOM 635 C CA . LEU A 1 81 ? -21.328 1.818 17.203 1 65.19 81 LEU A CA 1
ATOM 636 C C . LEU A 1 81 ? -21.75 2.934 16.25 1 65.19 81 LEU A C 1
ATOM 638 O O . LEU A 1 81 ? -22.031 2.682 15.07 1 65.19 81 LEU A O 1
ATOM 642 N N . ASP A 1 82 ? -21.688 4.098 16.844 1 64.75 82 ASP A N 1
ATOM 643 C CA . ASP A 1 82 ? -22.141 5.238 16.047 1 64.75 82 ASP A CA 1
ATOM 644 C C . ASP A 1 82 ? -21.25 5.441 14.828 1 64.75 82 ASP A C 1
ATOM 646 O O . ASP A 1 82 ? -21.688 6.004 13.82 1 64.75 82 ASP A O 1
ATOM 650 N N . ILE A 1 83 ? -20.078 4.926 15 1 61.62 83 ILE A N 1
ATOM 651 C CA . ILE A 1 83 ? -19.156 5.078 13.883 1 61.62 83 ILE A CA 1
ATOM 652 C C . ILE A 1 83 ? -19.688 4.312 12.672 1 61.62 83 ILE A C 1
ATOM 654 O O . ILE A 1 83 ? -19.281 4.578 11.531 1 61.62 83 ILE A O 1
ATOM 658 N N . PHE A 1 84 ? -20.625 3.529 12.945 1 65.88 84 PHE A N 1
ATOM 659 C CA . PHE A 1 84 ? -21.203 2.789 11.836 1 65.88 84 PHE A CA 1
ATOM 660 C C . PHE A 1 84 ? -22.469 3.471 11.336 1 65.88 84 PHE A C 1
ATOM 662 O O . PHE A 1 84 ? -23.219 2.891 10.547 1 65.88 84 PHE A O 1
ATOM 669 N N . HIS A 1 85 ? -22.547 4.66 11.961 1 73.31 85 HIS A N 1
ATOM 670 C CA . HIS A 1 85 ? -23.516 5.539 11.312 1 73.31 85 HIS A CA 1
ATOM 671 C C . HIS A 1 85 ? -22.859 6.348 10.195 1 73.31 85 HIS A C 1
ATOM 673 O O . HIS A 1 85 ? -21.859 7.027 10.422 1 73.31 85 HIS A O 1
ATOM 679 N N . HIS A 1 86 ? -23.438 6.23 9.094 1 72.81 86 HIS A N 1
ATOM 680 C CA . HIS A 1 86 ? -22.875 6.75 7.852 1 72.81 86 HIS A CA 1
ATOM 681 C C . HIS A 1 86 ? -22.484 8.219 7.992 1 72.81 86 HIS A C 1
ATOM 683 O O . HIS A 1 86 ? -21.391 8.617 7.609 1 72.81 86 HIS A O 1
ATOM 689 N N . GLU A 1 87 ? -23.375 8.938 8.641 1 77.5 87 GLU A N 1
ATOM 690 C CA . GLU A 1 87 ? -23.156 10.383 8.695 1 77.5 87 GLU A CA 1
ATOM 691 C C . GLU A 1 87 ? -21.969 10.734 9.562 1 77.5 87 GLU A C 1
ATOM 693 O O . GLU A 1 87 ? -21.172 11.617 9.211 1 77.5 87 GLU A O 1
ATOM 698 N N . PHE A 1 88 ? -21.859 10.055 10.617 1 75.19 88 PHE A N 1
ATOM 699 C CA . PHE A 1 88 ? -20.766 10.336 11.531 1 75.19 88 PHE A CA 1
ATOM 700 C C . PHE A 1 88 ? -19.438 9.914 10.93 1 75.19 88 PHE A C 1
ATOM 702 O O . PHE A 1 88 ? -18.469 10.672 10.961 1 75.19 88 PHE A O 1
ATOM 709 N N . TYR A 1 89 ? -19.438 8.781 10.422 1 79.44 89 TYR A N 1
ATOM 710 C CA . TYR A 1 89 ? -18.234 8.266 9.766 1 79.44 89 TYR A CA 1
ATOM 711 C C . TYR A 1 89 ? -17.797 9.18 8.633 1 79.44 89 TYR A C 1
ATOM 713 O O . TYR A 1 89 ? -16.609 9.516 8.516 1 79.44 89 TYR A O 1
ATOM 721 N N . TYR A 1 90 ? -18.703 9.617 7.953 1 82.38 90 TYR A N 1
ATOM 722 C CA . TYR A 1 90 ? -18.453 10.492 6.812 1 82.38 90 TYR A CA 1
ATOM 723 C C . TYR A 1 90 ? -17.859 11.82 7.266 1 82.38 90 TYR A C 1
ATOM 725 O O . TYR A 1 90 ? -16.844 12.281 6.711 1 82.38 90 TYR A O 1
ATOM 733 N N . GLU A 1 91 ? -18.438 12.391 8.203 1 82.25 91 GLU A N 1
ATOM 734 C CA . GLU A 1 91 ? -17.969 13.688 8.688 1 82.25 91 GLU A CA 1
ATOM 735 C C . GLU A 1 91 ? -16.562 13.586 9.281 1 82.25 91 GLU A C 1
ATOM 737 O O . GLU A 1 91 ? -15.734 14.477 9.07 1 82.25 91 GLU A O 1
ATOM 742 N N . MET A 1 92 ? -16.344 12.547 9.961 1 80.94 92 MET A N 1
ATOM 743 C CA . MET A 1 92 ? -15.039 12.336 10.594 1 80.94 92 MET A CA 1
ATOM 744 C C . MET A 1 92 ? -13.945 12.211 9.539 1 80.94 92 MET A C 1
ATOM 746 O O . MET A 1 92 ? -12.914 12.875 9.633 1 80.94 92 MET A O 1
ATOM 750 N N . MET A 1 93 ? -14.156 11.398 8.578 1 83.88 93 MET A N 1
ATOM 751 C CA . MET A 1 93 ? -13.164 11.172 7.535 1 83.88 93 MET A CA 1
ATOM 752 C C . MET A 1 93 ? -12.969 12.422 6.684 1 83.88 93 MET A C 1
ATOM 754 O O . MET A 1 93 ? -11.836 12.766 6.332 1 83.88 93 MET A O 1
ATOM 758 N N . ARG A 1 94 ? -14.008 13.055 6.398 1 84.12 94 ARG A N 1
ATOM 759 C CA . ARG A 1 94 ? -13.922 14.281 5.605 1 84.12 94 ARG A CA 1
ATOM 760 C C . ARG A 1 94 ? -13.125 15.352 6.344 1 84.12 94 ARG A C 1
ATOM 762 O O . ARG A 1 94 ? -12.344 16.078 5.73 1 84.12 94 ARG A O 1
ATOM 769 N N . GLU A 1 95 ? -13.398 15.398 7.57 1 84.12 95 GLU A N 1
ATOM 770 C CA . GLU A 1 95 ? -12.688 16.391 8.375 1 84.12 95 GLU A CA 1
ATOM 771 C C . GLU A 1 95 ? -11.188 16.094 8.422 1 84.12 95 GLU A C 1
ATOM 773 O O . GLU A 1 95 ? -10.367 17 8.344 1 84.12 95 GLU A O 1
ATOM 778 N N . GLN A 1 96 ? -10.875 14.844 8.586 1 85.44 96 GLN A N 1
ATOM 779 C CA . GLN A 1 96 ? -9.477 14.445 8.594 1 85.44 96 GLN A CA 1
ATOM 780 C C . GLN A 1 96 ? -8.781 14.852 7.297 1 85.44 96 GLN A C 1
ATOM 782 O O . GLN A 1 96 ? -7.68 15.406 7.32 1 85.44 96 GLN A O 1
ATOM 787 N N . VAL A 1 97 ? -9.438 14.648 6.246 1 89.69 97 VAL A N 1
ATOM 788 C CA . VAL A 1 97 ? -8.844 14.945 4.945 1 89.69 97 VAL A CA 1
ATOM 789 C C . VAL A 1 97 ? -8.742 16.453 4.75 1 89.69 97 VAL A C 1
ATOM 791 O O . VAL A 1 97 ? -7.688 16.969 4.375 1 89.69 97 VAL A O 1
ATOM 794 N N . ALA A 1 98 ? -9.789 17.172 5.031 1 88.56 98 ALA A N 1
ATOM 795 C CA . ALA A 1 98 ? -9.859 18.609 4.805 1 88.56 98 ALA A CA 1
ATOM 796 C C . ALA A 1 98 ? -8.914 19.359 5.73 1 88.56 98 ALA A C 1
ATOM 798 O O . ALA A 1 98 ? -8.359 20.391 5.359 1 88.56 98 ALA A O 1
ATOM 799 N N . SER A 1 99 ? -8.688 18.766 6.91 1 89.88 99 SER A N 1
ATOM 800 C CA . SER A 1 99 ? -7.93 19.516 7.906 1 89.88 99 SER A CA 1
ATOM 801 C C . SER A 1 99 ? -6.484 19.047 7.977 1 89.88 99 SER A C 1
ATOM 803 O O . SER A 1 99 ? -5.613 19.75 8.477 1 89.88 99 SER A O 1
ATOM 805 N N . LEU A 1 100 ? -6.227 17.844 7.465 1 92.81 100 LEU A N 1
ATOM 806 C CA . LEU A 1 100 ? -4.891 17.281 7.625 1 92.81 100 LEU A CA 1
ATOM 807 C C . LEU A 1 100 ? -4.258 16.984 6.27 1 92.81 100 LEU A C 1
ATOM 809 O O . LEU A 1 100 ? -3.223 17.562 5.922 1 92.81 100 LEU A O 1
ATOM 813 N N . ILE A 1 101 ? -4.957 16.328 5.422 1 92.94 101 ILE A N 1
ATOM 814 C CA . ILE A 1 101 ? -4.336 15.789 4.219 1 92.94 101 ILE A CA 1
ATOM 815 C C . ILE A 1 101 ? -4.195 16.891 3.174 1 92.94 101 ILE A C 1
ATOM 817 O O . ILE A 1 101 ? -3.098 17.141 2.668 1 92.94 101 ILE A O 1
ATOM 821 N N . VAL A 1 102 ? -5.254 17.641 2.922 1 93.44 102 VAL A N 1
ATOM 822 C CA . VAL A 1 102 ? -5.266 18.609 1.832 1 93.44 102 VAL A CA 1
ATOM 823 C C . VAL A 1 102 ? -4.359 19.781 2.182 1 93.44 102 VAL A C 1
ATOM 825 O O . VAL A 1 102 ? -3.477 20.156 1.401 1 93.44 102 VAL A O 1
ATOM 828 N N . PRO A 1 103 ? -4.469 20.281 3.377 1 94.25 103 PRO A N 1
ATOM 829 C CA . PRO A 1 103 ? -3.654 21.469 3.684 1 94.25 103 PRO A CA 1
ATOM 830 C C . PRO A 1 103 ? -2.166 21.141 3.803 1 94.25 103 PRO A C 1
ATOM 832 O O . PRO A 1 103 ? -1.322 22.016 3.586 1 94.25 103 PRO A O 1
ATOM 835 N N . PHE A 1 104 ? -1.791 19.922 4.07 1 95.69 104 PHE A N 1
ATOM 836 C CA . PHE A 1 104 ? -0.398 19.562 4.312 1 95.69 104 PHE A CA 1
ATOM 837 C C . PHE A 1 104 ? 0.096 18.562 3.266 1 95.69 104 PHE A C 1
ATOM 839 O O . PHE A 1 104 ? 0.954 17.734 3.555 1 95.69 104 PHE A O 1
ATOM 846 N N . ARG A 1 105 ? -0.445 18.625 2.141 1 94.69 105 ARG A N 1
ATOM 847 C CA . ARG A 1 105 ? -0.15 17.656 1.085 1 94.69 105 ARG A CA 1
ATOM 848 C C . ARG A 1 105 ? 1.344 17.625 0.779 1 94.69 105 ARG A C 1
ATOM 850 O O . ARG A 1 105 ? 1.938 16.547 0.693 1 94.69 105 ARG A O 1
ATOM 857 N N . LYS A 1 106 ? 1.98 18.766 0.696 1 95.12 106 LYS A N 1
ATOM 858 C CA . LYS A 1 106 ? 3.402 18.859 0.376 1 95.12 106 LYS A CA 1
ATOM 859 C C . LYS A 1 106 ? 4.258 18.344 1.533 1 95.12 106 LYS A C 1
ATOM 861 O O . LYS A 1 106 ? 5.242 17.625 1.32 1 95.12 106 LYS A O 1
ATOM 866 N N . GLU A 1 107 ? 3.893 18.734 2.719 1 96.5 107 GLU A N 1
ATOM 867 C CA . GLU A 1 107 ? 4.605 18.281 3.91 1 96.5 107 GLU A CA 1
ATOM 868 C C . GLU A 1 107 ? 4.5 16.766 4.07 1 96.5 107 GLU A C 1
ATOM 870 O O . GLU A 1 107 ? 5.473 16.109 4.461 1 96.5 107 GLU A O 1
ATOM 875 N N . LEU A 1 108 ? 3.314 16.297 3.754 1 96.81 108 LEU A N 1
ATOM 876 C CA . LEU A 1 108 ? 3.109 14.859 3.844 1 96.81 108 LEU A CA 1
ATOM 877 C C . LEU A 1 108 ? 3.951 14.125 2.807 1 96.81 108 LEU A C 1
ATOM 879 O O . LEU A 1 108 ? 4.535 13.078 3.102 1 96.81 108 LEU A O 1
ATOM 883 N N . ARG A 1 109 ? 3.982 14.656 1.667 1 96.44 109 ARG A N 1
ATOM 884 C CA . ARG A 1 109 ? 4.836 14.07 0.641 1 96.44 109 ARG A CA 1
ATOM 885 C C . ARG A 1 109 ? 6.293 14.031 1.096 1 96.44 109 ARG A C 1
ATOM 887 O O . ARG A 1 109 ? 6.969 13.016 0.939 1 96.44 109 ARG A O 1
ATOM 894 N N . LEU A 1 110 ? 6.746 15.125 1.652 1 96.81 110 LEU A N 1
ATOM 895 C CA . LEU A 1 110 ? 8.102 15.219 2.188 1 96.81 110 LEU A CA 1
ATOM 896 C C . LEU A 1 110 ? 8.328 14.18 3.277 1 96.81 110 LEU A C 1
ATOM 898 O O . LEU A 1 110 ? 9.32 13.453 3.242 1 96.81 110 LEU A O 1
ATOM 902 N N . LEU A 1 111 ? 7.418 14.094 4.18 1 97.19 111 LEU A N 1
ATOM 903 C CA . LEU A 1 111 ? 7.527 13.195 5.324 1 97.19 111 LEU A CA 1
ATOM 904 C C . LEU A 1 111 ? 7.57 11.742 4.871 1 97.19 111 LEU A C 1
ATOM 906 O O . LEU A 1 111 ? 8.352 10.945 5.402 1 97.19 111 LEU A O 1
ATOM 910 N N . ILE A 1 112 ? 6.805 11.43 3.873 1 96.56 112 ILE A N 1
ATOM 911 C CA . ILE A 1 112 ? 6.602 10.039 3.473 1 96.56 112 ILE A CA 1
ATOM 912 C C . ILE A 1 112 ? 7.746 9.586 2.568 1 96.56 112 ILE A C 1
ATOM 914 O O . ILE A 1 112 ? 8.219 8.453 2.672 1 96.56 112 ILE A O 1
ATOM 918 N N . PHE A 1 113 ? 8.312 10.531 1.783 1 95.31 113 PHE A N 1
ATOM 919 C CA . PHE A 1 113 ? 9.148 10.031 0.7 1 95.31 113 PHE A CA 1
ATOM 920 C C . PHE A 1 113 ? 10.555 10.609 0.791 1 95.31 113 PHE A C 1
ATOM 922 O O . PHE A 1 113 ? 11.477 10.117 0.142 1 95.31 113 PHE A O 1
ATOM 929 N N . GLU A 1 114 ? 10.758 11.609 1.626 1 94.75 114 GLU A N 1
ATOM 930 C CA . GLU A 1 114 ? 12.023 12.328 1.486 1 94.75 114 GLU A CA 1
ATOM 931 C C . GLU A 1 114 ? 12.773 12.391 2.812 1 94.75 114 GLU A C 1
ATOM 933 O O . GLU A 1 114 ? 13.688 13.195 2.979 1 94.75 114 GLU A O 1
ATOM 938 N N . THR A 1 115 ? 12.438 11.555 3.705 1 95.69 115 THR A N 1
ATOM 939 C CA . THR A 1 115 ? 13.062 11.688 5.016 1 95.69 115 THR A CA 1
ATOM 940 C C . THR A 1 115 ? 14.07 10.57 5.246 1 95.69 115 THR A C 1
ATOM 942 O O . THR A 1 115 ? 14.539 10.375 6.371 1 95.69 115 THR A O 1
ATOM 945 N N . ALA A 1 116 ? 14.398 9.805 4.203 1 93.19 116 ALA A N 1
ATOM 946 C CA . ALA A 1 116 ? 15.398 8.75 4.348 1 93.19 116 ALA A CA 1
ATOM 947 C C . ALA A 1 116 ? 16.719 9.312 4.871 1 93.19 116 ALA A C 1
ATOM 949 O O . ALA A 1 116 ? 17.203 10.336 4.391 1 93.19 116 ALA A O 1
ATOM 950 N N . GLY A 1 117 ? 17.344 8.664 5.891 1 93.62 117 GLY A N 1
ATOM 951 C CA . GLY A 1 117 ? 18.625 9.102 6.43 1 93.62 117 GLY A CA 1
ATOM 952 C C . GLY A 1 117 ? 18.484 10.156 7.512 1 93.62 117 GLY A C 1
ATOM 953 O O . GLY A 1 117 ? 19.484 10.617 8.07 1 93.62 117 GLY A O 1
ATOM 954 N N . THR A 1 118 ? 17.297 10.641 7.781 1 96.31 118 THR A N 1
ATOM 955 C CA . THR A 1 118 ? 17.047 11.633 8.828 1 96.31 118 THR A CA 1
ATOM 956 C C . THR A 1 118 ? 16.422 10.977 10.055 1 96.31 118 THR A C 1
ATOM 958 O O . THR A 1 118 ? 16.125 9.781 10.047 1 96.31 118 THR A O 1
ATOM 961 N N . SER A 1 119 ? 16.25 11.773 11.094 1 96 119 SER A N 1
ATOM 962 C CA . SER A 1 119 ? 15.617 11.266 12.305 1 96 119 SER A CA 1
ATOM 963 C C . SER A 1 119 ? 14.133 11 12.086 1 96 119 SER A C 1
ATOM 965 O O . SER A 1 119 ? 13.492 10.32 12.891 1 96 119 SER A O 1
ATOM 967 N N . LEU A 1 120 ? 13.625 11.531 11.039 1 96.75 120 LEU A N 1
ATOM 968 C CA . LEU A 1 120 ? 12.203 11.375 10.75 1 96.75 120 LEU A CA 1
ATOM 969 C C . LEU A 1 120 ? 11.977 10.25 9.742 1 96.75 120 LEU A C 1
ATOM 971 O O . LEU A 1 120 ? 10.852 10.07 9.258 1 96.75 120 LEU A O 1
ATOM 975 N N . GLU A 1 121 ? 13.117 9.539 9.688 1 94.81 121 GLU A N 1
ATOM 976 C CA . GLU A 1 121 ? 12.984 8.383 8.805 1 94.81 121 GLU A CA 1
ATOM 977 C C . GLU A 1 121 ? 11.969 7.383 9.344 1 94.81 121 GLU A C 1
ATOM 979 O O . GLU A 1 121 ? 12.031 7 10.516 1 94.81 121 GLU A O 1
ATOM 984 N N . ASN A 1 122 ? 10.875 7.035 8.805 1 93.69 122 ASN A N 1
ATOM 985 C CA . ASN A 1 122 ? 9.852 6.051 9.148 1 93.69 122 ASN A CA 1
ATOM 986 C C . ASN A 1 122 ? 8.812 6.637 10.094 1 93.69 122 ASN A C 1
ATOM 988 O O . ASN A 1 122 ? 8.086 5.895 10.766 1 93.69 122 ASN A O 1
ATOM 992 N N . TYR A 1 123 ? 8.898 7.941 10.305 1 95.12 123 TYR A N 1
ATOM 993 C CA . TYR A 1 123 ? 7.926 8.562 11.195 1 95.12 123 TYR A CA 1
ATOM 994 C C . TYR A 1 123 ? 6.504 8.25 10.742 1 95.12 123 TYR A C 1
ATOM 996 O O . TYR A 1 123 ? 5.637 7.953 11.57 1 95.12 123 TYR A O 1
ATOM 1004 N N . PHE A 1 124 ? 6.273 8.312 9.508 1 94.44 124 PHE A N 1
ATOM 1005 C CA . PHE A 1 124 ? 4.953 7.984 8.992 1 94.44 124 PHE A CA 1
ATOM 1006 C C . PHE A 1 124 ? 4.574 6.551 9.344 1 94.44 124 PHE A C 1
ATOM 1008 O O . PHE A 1 124 ? 3.426 6.273 9.688 1 94.44 124 PHE A O 1
ATOM 1015 N N . ASP A 1 125 ? 5.508 5.691 9.297 1 94.38 125 ASP A N 1
ATOM 1016 C CA . ASP A 1 125 ? 5.27 4.309 9.695 1 94.38 125 ASP A CA 1
ATOM 1017 C C . ASP A 1 125 ? 4.895 4.219 11.172 1 94.38 125 ASP A C 1
ATOM 1019 O O . ASP A 1 125 ? 4.055 3.4 11.555 1 94.38 125 ASP A O 1
ATOM 1023 N N . GLN A 1 126 ? 5.512 5.02 11.898 1 93.44 126 GLN A N 1
ATOM 1024 C CA . GLN A 1 126 ? 5.188 5.059 13.32 1 93.44 126 GLN A CA 1
ATOM 1025 C C . GLN A 1 126 ? 3.762 5.559 13.547 1 93.44 126 GLN A C 1
ATOM 1027 O O . GLN A 1 126 ? 3.051 5.047 14.414 1 93.44 126 GLN A O 1
ATOM 1032 N N . LEU A 1 127 ? 3.438 6.527 12.797 1 91.62 127 LEU A N 1
ATOM 1033 C CA . LEU A 1 127 ? 2.07 7.027 12.883 1 91.62 127 LEU A CA 1
ATOM 1034 C C . LEU A 1 127 ? 1.07 5.945 12.484 1 91.62 127 LEU A C 1
ATOM 1036 O O . LEU A 1 127 ? 0.038 5.781 13.141 1 91.62 127 LEU A O 1
ATOM 1040 N N . LEU A 1 128 ? 1.344 5.215 11.453 1 92.62 128 LEU A N 1
ATOM 1041 C CA . LEU A 1 128 ? 0.488 4.121 11.016 1 92.62 128 LEU A CA 1
ATOM 1042 C C . LEU A 1 128 ? 0.376 3.047 12.094 1 92.62 128 LEU A C 1
ATOM 1044 O O . LEU A 1 128 ? -0.701 2.488 12.305 1 92.62 128 LEU A O 1
ATOM 1048 N N . GLU A 1 129 ? 1.507 2.771 12.781 1 93.69 129 GLU A N 1
ATOM 1049 C CA . GLU A 1 129 ? 1.499 1.786 13.859 1 93.69 129 GLU A CA 1
ATOM 1050 C C . GLU A 1 129 ? 0.592 2.229 15 1 93.69 129 GLU A C 1
ATOM 1052 O O . GLU A 1 129 ? -0.117 1.409 15.594 1 93.69 129 GLU A O 1
ATOM 1057 N N . ALA A 1 130 ? 0.69 3.479 15.258 1 89.25 130 ALA A N 1
ATOM 1058 C CA . ALA A 1 130 ? -0.186 4.012 16.297 1 89.25 130 ALA A CA 1
ATOM 1059 C C . ALA A 1 130 ? -1.654 3.854 15.914 1 89.25 130 ALA A C 1
ATOM 1061 O O . ALA A 1 130 ? -2.479 3.459 16.734 1 89.25 130 ALA A O 1
ATOM 1062 N N . THR A 1 131 ? -1.994 4.168 14.688 1 87.75 131 THR A N 1
ATOM 1063 C CA . THR A 1 131 ? -3.357 4.012 14.195 1 87.75 131 THR A CA 1
ATOM 1064 C C . THR A 1 131 ? -3.797 2.553 14.266 1 87.75 131 THR A C 1
ATOM 1066 O O . THR A 1 131 ? -4.93 2.26 14.656 1 87.75 131 THR A O 1
ATOM 1069 N N . TYR A 1 132 ? -2.945 1.677 13.938 1 92.5 132 TYR A N 1
ATOM 1070 C CA . TYR A 1 132 ? -3.225 0.247 14.016 1 92.5 132 TYR A CA 1
ATOM 1071 C C . TYR A 1 132 ? -3.531 -0.175 15.445 1 92.5 132 TYR A C 1
ATOM 1073 O O . TYR A 1 132 ? -4.508 -0.885 15.695 1 92.5 132 TYR A O 1
ATOM 1081 N N . THR A 1 133 ? -2.668 0.275 16.359 1 91.12 133 THR A N 1
ATOM 1082 C CA . THR A 1 133 ? -2.861 -0.06 17.766 1 91.12 133 THR A CA 1
ATOM 1083 C C . THR A 1 133 ? -4.191 0.487 18.281 1 91.12 133 THR A C 1
ATOM 1085 O O . THR A 1 133 ? -4.93 -0.21 18.984 1 91.12 133 THR A O 1
ATOM 1088 N N . ASP A 1 134 ? -4.469 1.684 17.859 1 85.38 134 ASP A N 1
ATOM 1089 C CA . ASP A 1 134 ? -5.758 2.275 18.203 1 85.38 134 ASP A CA 1
ATOM 1090 C C . ASP A 1 134 ? -6.914 1.452 17.641 1 85.38 134 ASP A C 1
ATOM 1092 O O . ASP A 1 134 ? -7.922 1.246 18.312 1 85.38 134 ASP A O 1
ATOM 1096 N N . GLY A 1 135 ? -6.762 1.02 16.391 1 85.69 135 GLY A N 1
ATOM 1097 C CA . GLY A 1 135 ? -7.793 0.22 15.758 1 85.69 135 GLY A CA 1
ATOM 1098 C C . GLY A 1 135 ? -8.031 -1.11 16.438 1 85.69 135 GLY A C 1
ATOM 1099 O O . GLY A 1 135 ? -9.18 -1.507 16.656 1 85.69 135 GLY A O 1
ATOM 1100 N N . ILE A 1 136 ? -6.965 -1.756 16.828 1 88.81 136 ILE A N 1
ATOM 1101 C CA . ILE A 1 136 ? -7.078 -3.041 17.5 1 88.81 136 ILE A CA 1
ATOM 1102 C C . ILE A 1 136 ? -7.762 -2.852 18.859 1 88.81 136 ILE A C 1
ATOM 1104 O O . ILE A 1 136 ? -8.609 -3.654 19.234 1 88.81 136 ILE A O 1
ATOM 1108 N N . THR A 1 137 ? -7.332 -1.859 19.516 1 85.38 137 THR A N 1
ATOM 1109 C CA . THR A 1 137 ? -7.934 -1.552 20.797 1 85.38 137 THR A CA 1
ATOM 1110 C C . THR A 1 137 ? -9.422 -1.247 20.641 1 85.38 137 THR A C 1
ATOM 1112 O O . THR A 1 137 ? -10.242 -1.706 21.438 1 85.38 137 THR A O 1
ATOM 1115 N N . TYR A 1 138 ? -9.711 -0.53 19.672 1 83.62 138 TYR A N 1
ATOM 1116 C CA . TYR A 1 138 ? -11.102 -0.186 19.391 1 83.62 138 TYR A CA 1
ATOM 1117 C C . TYR A 1 138 ? -11.922 -1.436 19.109 1 83.62 138 TYR A C 1
ATOM 1119 O O . TYR A 1 138 ? -13.008 -1.61 19.672 1 83.62 138 TYR A O 1
ATOM 1127 N N . LEU A 1 139 ? -11.453 -2.279 18.297 1 84.56 139 LEU A N 1
ATOM 1128 C CA . LEU A 1 139 ? -12.164 -3.502 17.938 1 84.56 139 LEU A CA 1
ATOM 1129 C C . LEU A 1 139 ? -12.352 -4.402 19.156 1 84.56 139 LEU A C 1
ATOM 1131 O O . LEU A 1 139 ? -13.391 -5.051 19.297 1 84.56 139 LEU A O 1
ATOM 1135 N N . ALA A 1 140 ? -11.344 -4.414 19.969 1 84.75 140 ALA A N 1
ATOM 1136 C CA . ALA A 1 140 ? -11.445 -5.195 21.203 1 84.75 140 ALA A CA 1
ATOM 1137 C C . ALA A 1 140 ? -12.547 -4.652 22.109 1 84.75 140 ALA A C 1
ATOM 1139 O O . ALA A 1 140 ? -13.289 -5.422 22.719 1 84.75 140 ALA A O 1
ATOM 1140 N N . ARG A 1 141 ? -12.602 -3.381 22.172 1 84.19 141 ARG A N 1
ATOM 1141 C CA . ARG A 1 141 ? -13.625 -2.738 23 1 84.19 141 ARG A CA 1
ATOM 1142 C C . ARG A 1 141 ? -15.023 -3.014 22.438 1 84.19 141 ARG A C 1
ATOM 1144 O O . ARG A 1 141 ? -15.961 -3.275 23.188 1 84.19 141 ARG A O 1
ATOM 1151 N N . ILE A 1 142 ? -15.148 -2.914 21.172 1 81.31 142 ILE A N 1
ATOM 1152 C CA . ILE A 1 142 ? -16.422 -3.193 20.516 1 81.31 142 ILE A CA 1
ATOM 1153 C C . ILE A 1 142 ? -16.859 -4.629 20.812 1 81.31 142 ILE A C 1
ATOM 1155 O O . ILE A 1 142 ? -18.031 -4.895 21.094 1 81.31 142 ILE A O 1
ATOM 1159 N N . LYS A 1 143 ? -15.922 -5.527 20.703 1 83.12 143 LYS A N 1
ATOM 1160 C CA . LYS A 1 143 ? -16.203 -6.93 21 1 83.12 143 LYS A CA 1
ATOM 1161 C C . LYS A 1 143 ? -16.719 -7.098 22.422 1 83.12 143 LYS A C 1
ATOM 1163 O O . LYS A 1 143 ? -17.625 -7.883 22.672 1 83.12 143 LYS A O 1
ATOM 1168 N N . SER A 1 144 ? -16.141 -6.359 23.297 1 84.56 144 SER A N 1
ATOM 1169 C CA . SER A 1 144 ? -16.516 -6.453 24.703 1 84.56 144 SER A CA 1
ATOM 1170 C C . SER A 1 144 ? -17.906 -5.879 24.938 1 84.56 144 SER A C 1
ATOM 1172 O O . SER A 1 144 ? -18.688 -6.418 25.719 1 84.56 144 SER A O 1
ATOM 1174 N N . LEU A 1 145 ? -18.234 -4.84 24.234 1 83 145 LEU A N 1
ATOM 1175 C CA . LEU A 1 145 ? -19.484 -4.137 24.453 1 83 145 LEU A CA 1
ATOM 1176 C C . LEU A 1 145 ? -20.609 -4.777 23.641 1 83 145 LEU A C 1
ATOM 1178 O O . LEU A 1 145 ? -21.766 -4.754 24.062 1 83 145 LEU A O 1
ATOM 1182 N N . PHE A 1 146 ? -20.234 -5.309 22.484 1 82.56 146 PHE A N 1
ATOM 1183 C CA . PHE A 1 146 ? -21.219 -5.883 21.578 1 82.56 146 PHE A CA 1
ATOM 1184 C C . PHE A 1 146 ? -20.812 -7.273 21.125 1 82.56 146 PHE A C 1
ATOM 1186 O O . PHE A 1 146 ? -20.484 -7.48 19.953 1 82.56 146 PHE A O 1
ATOM 1193 N N . PRO A 1 147 ? -21 -8.25 21.953 1 79.81 147 PRO A N 1
ATOM 1194 C CA . PRO A 1 147 ? -20.5 -9.602 21.672 1 79.81 147 PRO A CA 1
ATOM 1195 C C . PRO A 1 147 ? -21.219 -10.258 20.5 1 79.81 147 PRO A C 1
ATOM 1197 O O . PRO A 1 147 ? -20.719 -11.242 19.938 1 79.81 147 PRO A O 1
ATOM 1200 N N . HIS A 1 148 ? -22.297 -9.727 20.062 1 80.88 148 HIS A N 1
ATOM 1201 C CA . HIS A 1 148 ? -23.062 -10.336 18.969 1 80.88 148 HIS A CA 1
ATOM 1202 C C . HIS A 1 148 ? -22.484 -9.961 17.609 1 80.88 148 HIS A C 1
ATOM 1204 O O . HIS A 1 148 ? -22.797 -10.602 16.609 1 80.88 148 HIS A O 1
ATOM 1210 N N . ILE A 1 149 ? -21.672 -9.023 17.625 1 79 149 ILE A N 1
ATOM 1211 C CA . ILE A 1 149 ? -21.062 -8.602 16.375 1 79 149 ILE A CA 1
ATOM 1212 C C 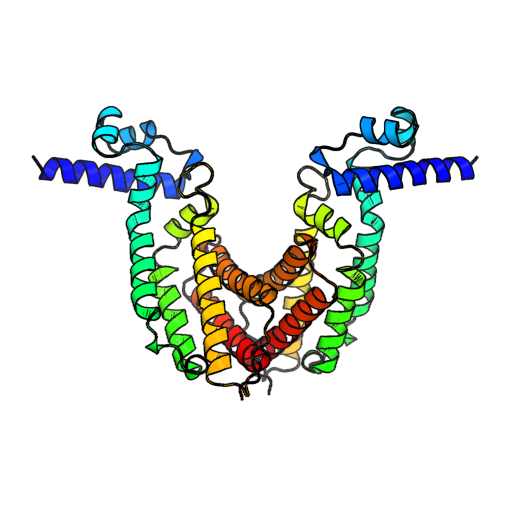. ILE A 1 149 ? -19.797 -9.422 16.125 1 79 149 ILE A C 1
ATOM 1214 O O . ILE A 1 149 ? -19.109 -9.844 17.062 1 79 149 ILE A O 1
ATOM 1218 N N . ASN A 1 150 ? -19.656 -9.758 14.789 1 75.81 150 ASN A N 1
ATOM 1219 C CA . ASN A 1 150 ? -18.406 -10.43 14.445 1 75.81 150 ASN A CA 1
ATOM 1220 C C . ASN A 1 150 ? -17.203 -9.531 14.688 1 75.81 150 ASN A C 1
ATOM 1222 O O . ASN A 1 150 ? -17.062 -8.484 14.055 1 75.81 150 ASN A O 1
ATOM 1226 N N . SER A 1 151 ? -16.453 -9.922 15.656 1 66.69 151 SER A N 1
ATOM 1227 C CA . SER A 1 151 ? -15.273 -9.117 15.945 1 66.69 151 SER A CA 1
ATOM 1228 C C . SER A 1 151 ? -13.992 -9.914 15.758 1 66.69 151 SER A C 1
ATOM 1230 O O . SER A 1 151 ? -12.906 -9.445 16.094 1 66.69 151 SER A O 1
ATOM 1232 N N . ASP A 1 152 ? -14.203 -11.141 15.266 1 81.44 152 ASP A N 1
ATOM 1233 C CA . ASP A 1 152 ? -13.008 -11.945 15.047 1 81.44 152 ASP A CA 1
ATOM 1234 C C . ASP A 1 152 ? -12.344 -11.586 13.719 1 81.44 152 ASP A C 1
ATOM 1236 O O . ASP A 1 152 ? -12.273 -12.422 12.812 1 81.44 152 ASP A O 1
ATOM 1240 N N . ILE A 1 153 ? -11.922 -10.383 13.711 1 87.31 153 ILE A N 1
ATOM 1241 C CA . ILE A 1 153 ? -11.227 -9.859 12.539 1 87.31 153 ILE A CA 1
ATOM 1242 C C . ILE A 1 153 ? -9.727 -10.094 12.68 1 87.31 153 ILE A C 1
ATOM 1244 O O . ILE A 1 153 ? -9.141 -9.805 13.727 1 87.31 153 ILE A O 1
ATOM 1248 N N . SER A 1 154 ? -9.148 -10.586 11.68 1 90.69 154 SER A N 1
ATOM 1249 C CA . SER A 1 154 ? -7.723 -10.883 11.672 1 90.69 154 SER A CA 1
ATOM 1250 C C . SER A 1 154 ? -6.895 -9.625 11.922 1 90.69 154 SER A C 1
ATOM 1252 O O . SER A 1 154 ? -7.078 -8.609 11.25 1 90.69 154 SER A O 1
ATOM 1254 N N . PRO A 1 155 ? -6.043 -9.766 12.961 1 90.75 155 PRO A N 1
ATOM 1255 C CA . PRO A 1 155 ? -5.137 -8.625 13.156 1 90.75 155 PRO A CA 1
ATOM 1256 C C . PRO A 1 155 ? -4.305 -8.32 11.914 1 90.75 155 PRO A C 1
ATOM 1258 O O . PRO A 1 155 ? -3.988 -7.156 11.648 1 90.75 155 PRO A O 1
ATOM 1261 N N . HIS A 1 156 ? -3.994 -9.336 11.156 1 93.12 156 HIS A N 1
ATOM 1262 C CA . HIS A 1 156 ? -3.244 -9.148 9.922 1 93.12 156 HIS A CA 1
ATOM 1263 C C . HIS A 1 156 ? -4.055 -8.359 8.898 1 93.12 156 HIS A C 1
ATOM 1265 O O . HIS A 1 156 ? -3.527 -7.457 8.242 1 93.12 156 HIS A O 1
ATOM 1271 N N . PHE A 1 157 ? -5.285 -8.68 8.883 1 93.25 157 PHE A N 1
ATOM 1272 C CA . PHE A 1 157 ? -6.121 -7.949 7.934 1 93.25 157 PHE A CA 1
ATOM 1273 C C . PHE A 1 157 ? -6.34 -6.516 8.398 1 93.25 157 PHE A C 1
ATOM 1275 O O . PHE A 1 157 ? -6.402 -5.598 7.574 1 93.25 157 PHE A O 1
ATOM 1282 N N . THR A 1 158 ? -6.465 -6.312 9.719 1 92.56 158 THR A N 1
ATOM 1283 C CA . THR A 1 158 ? -6.578 -4.961 10.25 1 92.56 158 THR A CA 1
ATOM 1284 C C . THR A 1 158 ? -5.375 -4.113 9.852 1 92.56 158 THR A C 1
ATOM 1286 O O . THR A 1 158 ? -5.527 -2.943 9.492 1 92.56 158 THR A O 1
ATOM 1289 N N . ARG A 1 159 ? -4.289 -4.703 9.867 1 94.31 159 ARG A N 1
ATOM 1290 C CA . ARG A 1 159 ? -3.078 -4.02 9.43 1 94.31 159 ARG A CA 1
ATOM 1291 C C . ARG A 1 159 ? -3.164 -3.646 7.953 1 94.31 159 ARG A C 1
ATOM 1293 O O . ARG A 1 159 ? -2.805 -2.533 7.566 1 94.31 159 ARG A O 1
ATOM 1300 N N . ILE A 1 160 ? -3.623 -4.508 7.148 1 94.94 160 ILE A N 1
ATOM 1301 C CA . ILE A 1 160 ? -3.764 -4.281 5.715 1 94.94 160 ILE A CA 1
ATOM 1302 C C . ILE A 1 160 ? -4.75 -3.145 5.465 1 94.94 160 ILE A C 1
ATOM 1304 O O . ILE A 1 160 ? -4.531 -2.307 4.586 1 94.94 160 ILE A O 1
ATOM 1308 N N . LEU A 1 161 ? -5.766 -3.09 6.273 1 94.25 161 LEU A N 1
ATOM 1309 C CA . LEU A 1 161 ? -6.742 -2.018 6.125 1 94.25 161 LEU A CA 1
ATOM 1310 C C . LEU A 1 161 ? -6.129 -0.67 6.492 1 94.25 161 LEU A C 1
ATOM 1312 O O . LEU A 1 161 ? -6.445 0.35 5.875 1 94.25 161 LEU A O 1
ATOM 1316 N N . CYS A 1 162 ? -5.316 -0.689 7.52 1 93.81 162 CYS A N 1
ATOM 1317 C CA . CYS A 1 162 ? -4.578 0.529 7.836 1 93.81 162 CYS A CA 1
ATOM 1318 C C . CYS A 1 162 ? -3.723 0.97 6.652 1 93.81 162 CYS A C 1
ATOM 1320 O O . CYS A 1 162 ? -3.639 2.162 6.352 1 93.81 162 CYS A O 1
ATOM 1322 N N . ASP A 1 163 ? -3.182 0.05 5.965 1 94.5 163 ASP A N 1
ATOM 1323 C CA . ASP A 1 163 ? -2.355 0.345 4.797 1 94.5 163 ASP A CA 1
ATOM 1324 C C . ASP A 1 163 ? -3.201 0.885 3.646 1 94.5 163 ASP A C 1
ATOM 1326 O O . ASP A 1 163 ? -2.713 1.658 2.82 1 94.5 163 ASP A O 1
ATOM 1330 N N . LEU A 1 164 ? -4.473 0.476 3.639 1 95.25 164 LEU A N 1
ATOM 1331 C CA . LEU A 1 164 ? -5.371 1.022 2.625 1 95.25 164 LEU A CA 1
ATOM 1332 C C . LEU A 1 164 ? -5.512 2.533 2.781 1 95.25 164 LEU A C 1
ATOM 1334 O O . LEU A 1 164 ? -5.383 3.277 1.806 1 95.25 164 LEU A O 1
ATOM 1338 N N . TRP A 1 165 ? -5.703 2.955 3.984 1 93.88 165 TRP A N 1
ATOM 1339 C CA . TRP A 1 165 ? -5.82 4.387 4.238 1 93.88 165 TRP A CA 1
ATOM 1340 C C . TRP A 1 165 ? -4.512 5.105 3.934 1 93.88 165 TRP A C 1
ATOM 1342 O O . TRP A 1 165 ? -4.512 6.18 3.328 1 93.88 165 TRP A O 1
ATOM 1352 N N . ALA A 1 166 ? -3.451 4.469 4.379 1 94.56 166 ALA A N 1
ATOM 1353 C CA . ALA A 1 166 ? -2.139 5.016 4.047 1 94.56 166 ALA A CA 1
ATOM 1354 C C . ALA A 1 166 ? -1.955 5.113 2.533 1 94.56 166 ALA A C 1
ATOM 1356 O O . ALA A 1 166 ? -1.354 6.07 2.037 1 94.56 166 ALA A O 1
ATOM 1357 N N . GLY A 1 167 ? -2.48 4.145 1.834 1 94.81 167 GLY A N 1
ATOM 1358 C CA . GLY A 1 167 ? -2.422 4.156 0.381 1 94.81 167 GLY A CA 1
ATOM 1359 C C . GLY A 1 167 ? -3.189 5.312 -0.238 1 94.81 167 GLY A C 1
ATOM 1360 O O . GLY A 1 167 ? -2.744 5.902 -1.225 1 94.81 167 GLY A O 1
ATOM 1361 N N . VAL A 1 168 ? -4.305 5.633 0.364 1 95.75 168 VAL A N 1
ATOM 1362 C CA . VAL A 1 168 ? -5.09 6.777 -0.096 1 95.75 168 VAL A CA 1
ATOM 1363 C C . VAL A 1 168 ? -4.277 8.062 0.064 1 95.75 168 VAL A C 1
ATOM 1365 O O . VAL A 1 168 ? -4.176 8.859 -0.871 1 95.75 168 VAL A O 1
ATOM 1368 N N . ILE A 1 169 ? -3.689 8.172 1.197 1 95.56 169 ILE A N 1
ATOM 1369 C CA . ILE A 1 169 ? -2.904 9.359 1.483 1 95.56 169 ILE A CA 1
ATOM 1370 C C . ILE A 1 169 ? -1.729 9.453 0.512 1 95.56 169 ILE A C 1
ATOM 1372 O O . ILE A 1 169 ? -1.492 10.5 -0.091 1 95.56 169 ILE A O 1
ATOM 1376 N N . ARG A 1 170 ? -1.041 8.375 0.368 1 95.62 170 ARG A N 1
ATOM 1377 C CA . ARG A 1 170 ? 0.097 8.328 -0.545 1 95.62 170 ARG A CA 1
ATOM 1378 C C . ARG A 1 170 ? -0.326 8.688 -1.966 1 95.62 170 ARG A C 1
ATOM 1380 O O . ARG A 1 170 ? 0.377 9.414 -2.664 1 95.62 170 ARG A O 1
ATOM 1387 N N . TYR A 1 171 ? -1.456 8.18 -2.352 1 95.62 171 TYR A N 1
ATOM 1388 C CA . TYR A 1 171 ? -1.961 8.453 -3.693 1 95.62 171 TYR A CA 1
ATOM 1389 C C . TYR A 1 171 ? -2.217 9.938 -3.887 1 95.62 171 TYR A C 1
ATOM 1391 O O . TYR A 1 171 ? -1.803 10.523 -4.891 1 95.62 171 TYR A O 1
ATOM 1399 N N . ILE A 1 172 ? -2.826 10.555 -2.93 1 94.94 172 ILE A N 1
ATOM 1400 C CA . ILE A 1 172 ? -3.207 11.961 -3.016 1 94.94 172 ILE A CA 1
ATOM 1401 C C . ILE A 1 172 ? -1.955 12.828 -3.047 1 94.94 172 ILE A C 1
ATOM 1403 O O . ILE A 1 172 ? -1.871 13.781 -3.832 1 94.94 172 ILE A O 1
ATOM 1407 N N . VAL A 1 173 ? -0.947 12.445 -2.293 1 95.06 173 VAL A N 1
ATOM 1408 C CA . VAL A 1 173 ? 0.197 13.336 -2.133 1 95.06 173 VAL A CA 1
ATOM 1409 C C . VAL A 1 173 ? 1.148 13.172 -3.316 1 95.06 173 VAL A C 1
ATOM 1411 O O . VAL A 1 173 ? 1.974 14.047 -3.584 1 95.06 173 VAL A O 1
ATOM 1414 N N . THR A 1 174 ? 1.058 12.086 -4.043 1 94.12 174 THR A N 1
ATOM 1415 C CA . THR A 1 174 ? 1.978 11.844 -5.148 1 94.12 174 THR A CA 1
ATOM 1416 C C . THR A 1 174 ? 1.364 12.289 -6.473 1 94.12 174 THR A C 1
ATOM 1418 O O . THR A 1 174 ? 2.055 12.359 -7.492 1 94.12 174 THR A O 1
ATOM 1421 N N . HIS A 1 175 ? 0.075 12.562 -6.441 1 94.31 175 HIS A N 1
ATOM 1422 C CA . HIS A 1 175 ? -0.594 13.047 -7.645 1 94.31 175 HIS A CA 1
ATOM 1423 C C . HIS A 1 175 ? -0.958 14.523 -7.52 1 94.31 175 HIS A C 1
ATOM 1425 O O . HIS A 1 175 ? -2.09 14.859 -7.168 1 94.31 175 HIS A O 1
ATOM 1431 N N . ASP A 1 176 ? -0.115 15.305 -7.957 1 88.38 176 ASP A N 1
ATOM 1432 C CA . ASP A 1 176 ? -0.233 16.75 -7.785 1 88.38 176 ASP A CA 1
ATOM 1433 C C . ASP A 1 176 ? -1.312 17.328 -8.695 1 88.38 176 ASP A C 1
ATOM 1435 O O . ASP A 1 176 ? -1.81 18.438 -8.461 1 88.38 176 ASP A O 1
ATOM 1439 N N . ASP A 1 177 ? -1.662 16.562 -9.664 1 92.56 177 ASP A N 1
ATOM 1440 C CA . ASP A 1 177 ? -2.588 17.062 -10.68 1 92.56 177 ASP A CA 1
ATOM 1441 C C . ASP A 1 177 ? -4.035 16.812 -10.273 1 92.56 177 ASP A C 1
ATOM 1443 O O . ASP A 1 177 ? -4.965 17.25 -10.961 1 92.56 177 ASP A O 1
ATOM 1447 N N . LEU A 1 178 ? -4.27 16.25 -9.086 1 94.44 178 LEU A N 1
ATOM 1448 C CA . LEU A 1 178 ? -5.633 15.992 -8.641 1 94.44 178 LEU A CA 1
ATOM 1449 C C . LEU A 1 178 ? -6.34 17.297 -8.273 1 94.44 178 LEU A C 1
ATOM 1451 O O . LEU A 1 178 ? -5.793 18.125 -7.539 1 94.44 178 LEU A O 1
ATOM 1455 N N . THR A 1 179 ? -7.512 17.453 -8.797 1 92.12 179 THR A N 1
ATOM 1456 C CA . THR A 1 179 ? -8.352 18.578 -8.414 1 92.12 179 THR A CA 1
ATOM 1457 C C . THR A 1 179 ? -9.023 18.328 -7.07 1 92.12 179 THR A C 1
ATOM 1459 O O . THR A 1 179 ? -9.047 17.188 -6.59 1 92.12 179 THR A O 1
ATOM 1462 N N . GLU A 1 180 ? -9.531 19.391 -6.469 1 89.31 180 GLU A N 1
ATOM 1463 C CA . GLU A 1 180 ? -10.281 19.234 -5.223 1 89.31 180 GLU A CA 1
ATOM 1464 C C . GLU A 1 180 ? -11.469 18.297 -5.406 1 89.31 180 GLU A C 1
ATOM 1466 O O . GLU A 1 180 ? -11.789 17.516 -4.52 1 89.31 180 GLU A O 1
ATOM 1471 N N . THR A 1 181 ? -12.07 18.469 -6.531 1 91.56 181 THR A N 1
ATOM 1472 C CA . THR A 1 181 ? -13.227 17.625 -6.828 1 91.56 181 THR A CA 1
ATOM 1473 C C . THR A 1 181 ? -12.828 16.156 -6.898 1 91.56 181 THR A C 1
ATOM 1475 O O . THR A 1 181 ? -13.531 15.297 -6.363 1 91.56 181 THR A O 1
ATOM 1478 N N . GLU A 1 182 ? -11.695 15.867 -7.488 1 93.31 182 GLU A N 1
ATOM 1479 C CA . GLU A 1 182 ? -11.219 14.484 -7.602 1 93.31 182 GLU A CA 1
ATOM 1480 C C . GLU A 1 182 ? -10.844 13.922 -6.234 1 93.31 182 GLU A C 1
ATOM 1482 O O . GLU A 1 182 ? -11.133 12.766 -5.93 1 93.31 182 GLU A O 1
ATOM 1487 N N . ILE A 1 183 ? -10.227 14.734 -5.426 1 93.44 183 ILE A N 1
ATOM 1488 C CA . ILE A 1 183 ? -9.859 14.312 -4.078 1 93.44 183 ILE A CA 1
ATOM 1489 C C . ILE A 1 183 ? -11.117 14 -3.273 1 93.44 183 ILE A C 1
ATOM 1491 O O . ILE A 1 183 ? -11.195 12.961 -2.613 1 93.44 183 ILE A O 1
ATOM 1495 N N . ASN A 1 184 ? -12.117 14.844 -3.408 1 91.06 184 ASN A N 1
ATOM 1496 C CA . ASN A 1 184 ? -13.367 14.625 -2.699 1 91.06 184 ASN A CA 1
ATOM 1497 C C . ASN A 1 184 ? -14.062 13.352 -3.166 1 91.06 184 ASN A C 1
ATOM 1499 O O . ASN A 1 184 ? -14.664 12.633 -2.361 1 91.06 184 ASN A O 1
ATOM 1503 N N . GLN A 1 185 ? -13.938 13.117 -4.379 1 92.81 185 GLN A N 1
ATOM 1504 C CA . GLN A 1 185 ? -14.547 11.898 -4.906 1 92.81 185 GLN A CA 1
ATOM 1505 C C . GLN A 1 185 ? -13.828 10.664 -4.379 1 92.81 185 GLN A C 1
ATOM 1507 O O . GLN A 1 185 ? -14.469 9.672 -4.012 1 92.81 185 GLN A O 1
ATOM 1512 N N . ILE A 1 186 ? -12.523 10.672 -4.34 1 94.19 186 ILE A N 1
ATOM 1513 C CA . ILE A 1 186 ? -11.734 9.57 -3.799 1 94.19 186 ILE A CA 1
ATOM 1514 C C . ILE A 1 186 ? -12.164 9.289 -2.361 1 94.19 186 ILE A C 1
ATOM 1516 O O . ILE A 1 186 ? -12.414 8.141 -1.994 1 94.19 186 ILE A O 1
ATOM 1520 N N . ILE A 1 187 ? -12.328 10.352 -1.621 1 92.62 187 ILE A N 1
ATOM 1521 C CA . ILE A 1 187 ? -12.633 10.211 -0.202 1 92.62 187 ILE A CA 1
ATOM 1522 C C . ILE A 1 187 ? -14.062 9.695 -0.031 1 92.62 187 ILE A C 1
ATOM 1524 O O . ILE A 1 187 ? -14.328 8.836 0.813 1 92.62 187 ILE A O 1
ATOM 1528 N N . THR A 1 188 ? -14.945 10.234 -0.851 1 91.69 188 THR A N 1
ATOM 1529 C CA . THR A 1 188 ? -16.328 9.773 -0.801 1 91.69 188 THR A CA 1
ATOM 1530 C C . THR A 1 188 ? -16.422 8.289 -1.123 1 91.69 188 THR A C 1
ATOM 1532 O O . THR A 1 188 ? -17.078 7.531 -0.409 1 91.69 188 THR A O 1
ATOM 1535 N N . ASP A 1 189 ? -15.758 7.887 -2.152 1 93.38 189 ASP A N 1
ATOM 1536 C CA . ASP A 1 189 ? -15.734 6.477 -2.525 1 93.38 189 ASP A CA 1
ATOM 1537 C C . ASP A 1 189 ? -15.125 5.625 -1.416 1 93.38 189 ASP A C 1
ATOM 1539 O O . ASP A 1 189 ? -15.633 4.551 -1.098 1 93.38 189 ASP A O 1
ATOM 1543 N N . TYR A 1 190 ? -14.031 6.105 -0.844 1 94 190 TYR A N 1
ATOM 1544 C CA . TYR A 1 190 ? -13.367 5.398 0.245 1 94 190 TYR A CA 1
ATOM 1545 C C . TYR A 1 190 ? -14.312 5.191 1.419 1 94 190 TYR A C 1
ATOM 1547 O O . TYR A 1 190 ? -14.398 4.09 1.971 1 94 190 TYR A O 1
ATOM 1555 N N . ILE A 1 191 ? -15.023 6.215 1.761 1 90.94 191 ILE A N 1
ATOM 1556 C CA . ILE A 1 191 ? -15.93 6.18 2.906 1 90.94 191 ILE A CA 1
ATOM 1557 C C . ILE A 1 191 ? -17.047 5.176 2.646 1 90.94 191 ILE A C 1
ATOM 1559 O O . ILE A 1 191 ? -17.328 4.324 3.49 1 90.94 191 ILE A O 1
ATOM 1563 N N . HIS A 1 192 ? -17.641 5.266 1.499 1 90.44 192 HIS A N 1
ATOM 1564 C CA . HIS A 1 192 ? -18.719 4.332 1.171 1 90.44 192 HIS A CA 1
ATOM 1565 C C . HIS A 1 192 ? -18.219 2.896 1.151 1 90.44 192 HIS A C 1
ATOM 1567 O O . HIS A 1 192 ? -18.844 2.004 1.73 1 90.44 192 HIS A O 1
ATOM 1573 N N . PHE A 1 193 ? -17.125 2.717 0.597 1 92.44 193 PHE A N 1
ATOM 1574 C CA . PHE A 1 193 ? -16.562 1.378 0.476 1 92.44 193 PHE A CA 1
ATOM 1575 C C . PHE A 1 193 ? -16.234 0.806 1.849 1 92.44 193 PHE A C 1
ATOM 1577 O O . PHE A 1 193 ? -16.609 -0.327 2.162 1 92.44 193 PHE A O 1
ATOM 1584 N N . THR A 1 194 ? -15.516 1.575 2.648 1 92 194 THR A N 1
ATOM 1585 C CA . THR A 1 194 ? -15.078 1.055 3.939 1 92 194 THR A CA 1
ATOM 1586 C C . THR A 1 194 ? -16.25 0.928 4.898 1 92 194 THR A C 1
ATOM 1588 O O . THR A 1 194 ? -16.297 0.016 5.727 1 92 194 THR A O 1
ATOM 1591 N N . PHE A 1 195 ? -17.203 1.8 4.75 1 88.94 195 PHE A N 1
ATOM 1592 C CA . PHE A 1 195 ? -18.406 1.666 5.555 1 88.94 195 PHE A CA 1
ATOM 1593 C C . PHE A 1 195 ? -19.094 0.334 5.281 1 88.94 195 PHE A C 1
ATOM 1595 O O . PHE A 1 195 ? -19.391 -0.421 6.211 1 88.94 195 PHE A O 1
ATOM 1602 N N . GLY A 1 196 ? -19.344 0.081 4.016 1 88.81 196 GLY A N 1
ATOM 1603 C CA . GLY A 1 196 ? -19.938 -1.194 3.641 1 88.81 196 GLY A CA 1
ATOM 1604 C C . GLY A 1 196 ? -19.094 -2.387 4.039 1 88.81 196 GLY A C 1
ATOM 1605 O O . GLY A 1 196 ? -19.609 -3.41 4.48 1 88.81 196 GLY A O 1
ATOM 1606 N N . GLY A 1 197 ? -17.797 -2.24 3.875 1 90.75 197 GLY A N 1
ATOM 1607 C CA . GLY A 1 197 ? -16.875 -3.305 4.25 1 90.75 197 GLY A CA 1
ATOM 1608 C C . GLY A 1 197 ? -16.938 -3.646 5.727 1 90.75 197 GLY A C 1
ATOM 1609 O O . GLY A 1 197 ? -17.031 -4.82 6.094 1 90.75 197 GLY A O 1
ATOM 1610 N N . TRP A 1 198 ? -16.953 -2.646 6.582 1 87.69 198 TRP A N 1
ATOM 1611 C CA . TRP A 1 198 ? -16.984 -2.867 8.023 1 87.69 198 TRP A CA 1
ATOM 1612 C C . TRP A 1 198 ? -18.328 -3.475 8.445 1 87.69 198 TRP A C 1
ATOM 1614 O O . TRP A 1 198 ? -18.359 -4.363 9.305 1 87.69 198 TRP A O 1
ATOM 1624 N N . ARG A 1 199 ? -19.344 -2.996 7.859 1 87.19 199 ARG A N 1
ATOM 1625 C CA . ARG A 1 199 ? -20.656 -3.529 8.188 1 87.19 199 ARG A CA 1
ATOM 1626 C C . ARG A 1 199 ? -20.75 -5.016 7.863 1 87.19 199 ARG A C 1
ATOM 1628 O O . ARG A 1 199 ? -21.266 -5.801 8.656 1 87.19 199 ARG A O 1
ATOM 1635 N N . GLU A 1 200 ? -20.266 -5.324 6.738 1 87.62 200 GLU A N 1
ATOM 1636 C CA . GLU A 1 200 ? -20.297 -6.727 6.332 1 87.62 200 GLU A CA 1
ATOM 1637 C C . GLU A 1 200 ? -19.344 -7.566 7.191 1 87.62 200 GLU A C 1
ATOM 1639 O O . GLU A 1 200 ? -19.703 -8.656 7.633 1 87.62 200 GLU A O 1
ATOM 1644 N N . LEU A 1 201 ? -18.172 -7.035 7.422 1 87.62 201 LEU A N 1
ATOM 1645 C CA . LEU A 1 201 ? -17.141 -7.758 8.164 1 87.62 201 LEU A CA 1
ATOM 1646 C C . LEU A 1 201 ? -17.562 -7.988 9.609 1 87.62 201 LEU A C 1
ATOM 1648 O O . LEU A 1 201 ? -17.328 -9.062 10.164 1 87.62 201 LEU A O 1
ATOM 1652 N N . MET A 1 202 ? -18.266 -7.027 10.148 1 85.5 202 MET A N 1
ATOM 1653 C CA . MET A 1 202 ? -18.641 -7.102 11.555 1 85.5 202 MET A CA 1
ATOM 1654 C C . MET A 1 202 ? -20.047 -7.672 11.711 1 85.5 202 MET A C 1
ATOM 1656 O O . MET A 1 202 ? -20.469 -7.996 12.82 1 85.5 202 MET A O 1
ATOM 1660 N N . GLY A 1 203 ? -20.734 -7.785 10.609 1 81.75 203 GLY A N 1
ATOM 1661 C CA . GLY A 1 203 ? -22.094 -8.32 10.648 1 81.75 203 GLY A CA 1
ATOM 1662 C C . GLY A 1 203 ? -23.094 -7.344 11.234 1 81.75 203 GLY A C 1
ATOM 1663 O O . GLY A 1 203 ? -23.969 -7.738 12 1 81.75 203 GLY A O 1
ATOM 1664 N N . ILE A 1 204 ? -22.75 -6.098 11.031 1 75.06 204 ILE A N 1
ATOM 1665 C CA . ILE A 1 204 ? -23.656 -5.078 11.547 1 75.06 204 ILE A CA 1
ATOM 1666 C C . ILE A 1 204 ? -24.719 -4.766 10.5 1 75.06 204 ILE A C 1
ATOM 1668 O O . ILE A 1 204 ? -24.422 -4.656 9.312 1 75.06 204 ILE A O 1
ATOM 1672 N N . GLU A 1 205 ? -26.047 -4.875 10.789 1 64 205 GLU A N 1
ATOM 1673 C CA . GLU A 1 205 ? -27.188 -4.535 9.953 1 64 205 GLU A CA 1
ATOM 1674 C C . GLU A 1 205 ? -27.406 -3.025 9.898 1 64 205 GLU A C 1
ATOM 1676 O O . GLU A 1 205 ? -27.141 -2.32 10.875 1 64 205 GLU A O 1
ATOM 1681 N N . MET B 1 1 ? 22.234 -38.188 -25.25 1 70.25 1 MET B N 1
ATOM 1682 C CA . MET B 1 1 ? 22.812 -36.844 -25.406 1 70.25 1 MET B CA 1
ATOM 1683 C C . MET B 1 1 ? 21.828 -35.781 -24.984 1 70.25 1 MET B C 1
ATOM 1685 O O . MET B 1 1 ? 22.172 -34.906 -24.172 1 70.25 1 MET B O 1
ATOM 1689 N N . GLN B 1 2 ? 20.625 -35.906 -25.453 1 74.38 2 GLN B N 1
ATOM 1690 C CA . GLN B 1 2 ? 19.578 -34.938 -25.094 1 74.38 2 GLN B CA 1
ATOM 1691 C C . GLN B 1 2 ? 19.219 -35.062 -23.625 1 74.38 2 GLN B C 1
ATOM 1693 O O . GLN B 1 2 ? 19.047 -34.062 -22.938 1 74.38 2 GLN B O 1
ATOM 1698 N N . ILE B 1 3 ? 19.312 -36.219 -23.156 1 73.88 3 ILE B N 1
ATOM 1699 C CA . ILE B 1 3 ? 18.922 -36.5 -21.781 1 73.88 3 ILE B CA 1
ATOM 1700 C C . ILE B 1 3 ? 19.922 -35.844 -20.828 1 73.88 3 ILE B C 1
ATOM 1702 O O . ILE B 1 3 ? 19.531 -35.219 -19.828 1 73.88 3 ILE B O 1
ATOM 1706 N N . GLN B 1 4 ? 21.047 -35.969 -21.141 1 72.81 4 GLN B N 1
ATOM 1707 C CA . GLN B 1 4 ? 22.094 -35.375 -20.312 1 72.81 4 GLN B CA 1
ATOM 1708 C C . GLN B 1 4 ? 22 -33.875 -20.297 1 72.81 4 GLN B C 1
ATOM 1710 O O . GLN B 1 4 ? 22.172 -33.25 -19.25 1 72.81 4 GLN B O 1
ATOM 1715 N N . LYS B 1 5 ? 21.578 -33.375 -21.406 1 80.38 5 LYS B N 1
ATOM 1716 C CA . LYS B 1 5 ? 21.438 -31.922 -21.531 1 80.38 5 LYS B CA 1
ATOM 1717 C C . LYS B 1 5 ? 20.281 -31.406 -20.672 1 80.38 5 LYS B C 1
ATOM 1719 O O . LYS B 1 5 ? 20.391 -30.391 -20 1 80.38 5 LYS B O 1
ATOM 1724 N N . ASP B 1 6 ? 19.297 -32.219 -20.688 1 87.88 6 ASP B N 1
ATOM 1725 C CA . ASP B 1 6 ? 18.109 -31.844 -19.922 1 87.88 6 ASP B CA 1
ATOM 1726 C C . ASP B 1 6 ? 18.375 -31.938 -18.422 1 87.88 6 ASP B C 1
ATOM 1728 O O . ASP B 1 6 ? 17.875 -31.109 -17.656 1 87.88 6 ASP B O 1
ATOM 1732 N N . GLU B 1 7 ? 19.156 -32.875 -18.094 1 91.5 7 GLU B N 1
ATOM 1733 C CA . GLU B 1 7 ? 19.5 -33.031 -16.688 1 91.5 7 GLU B CA 1
ATOM 1734 C C . GLU B 1 7 ? 20.344 -31.875 -16.172 1 91.5 7 GLU B C 1
ATOM 1736 O O . GLU B 1 7 ? 20.125 -31.391 -15.062 1 91.5 7 GLU B O 1
ATOM 1741 N N . ILE B 1 8 ? 21.297 -31.5 -17.016 1 93.12 8 ILE B N 1
ATOM 1742 C CA . ILE B 1 8 ? 22.156 -30.391 -16.641 1 93.12 8 ILE B CA 1
ATOM 1743 C C . ILE B 1 8 ? 21.344 -29.109 -16.562 1 93.12 8 ILE B C 1
ATOM 1745 O O . ILE B 1 8 ? 21.469 -28.344 -15.602 1 93.12 8 ILE B O 1
ATOM 1749 N N . ARG B 1 9 ? 20.5 -28.906 -17.547 1 95.25 9 ARG B N 1
ATOM 1750 C CA . ARG B 1 9 ? 19.641 -27.734 -17.578 1 95.25 9 ARG B CA 1
ATOM 1751 C C . ARG B 1 9 ? 18.766 -27.656 -16.328 1 95.25 9 ARG B C 1
ATOM 1753 O O . ARG B 1 9 ? 18.656 -26.609 -15.703 1 95.25 9 ARG B O 1
ATOM 1760 N N . ASN B 1 10 ? 18.188 -28.766 -15.992 1 95.56 10 ASN B N 1
ATOM 1761 C CA . ASN B 1 10 ? 17.312 -28.844 -14.828 1 95.56 10 ASN B CA 1
ATOM 1762 C C . ASN B 1 10 ? 18.094 -28.594 -13.531 1 95.56 10 ASN B C 1
ATOM 1764 O O . ASN B 1 10 ? 17.594 -27.922 -12.625 1 95.56 10 ASN B O 1
ATOM 1768 N N . ARG B 1 11 ? 19.219 -29.125 -13.5 1 96.31 11 ARG B N 1
ATOM 1769 C CA . ARG B 1 11 ? 20.047 -28.922 -12.32 1 96.31 11 ARG B CA 1
ATOM 1770 C C . ARG B 1 11 ? 20.406 -27.453 -12.141 1 96.31 11 ARG B C 1
ATOM 1772 O O . ARG B 1 11 ? 20.344 -26.922 -11.023 1 96.31 11 ARG B O 1
ATOM 1779 N N . ILE B 1 12 ? 20.766 -26.844 -13.25 1 97.19 12 ILE B N 1
ATOM 1780 C CA . ILE B 1 12 ? 21.094 -25.422 -13.211 1 97.19 12 ILE B CA 1
ATOM 1781 C C . ILE B 1 12 ? 19.875 -24.625 -12.742 1 97.19 12 ILE B C 1
ATOM 1783 O O . ILE B 1 12 ? 19.984 -23.75 -11.875 1 97.19 12 ILE B O 1
ATOM 1787 N N . LEU B 1 13 ? 18.766 -25 -13.281 1 97.69 13 LEU B N 1
ATOM 1788 C CA . LEU B 1 13 ? 17.516 -24.297 -12.961 1 97.69 13 LEU B CA 1
ATOM 1789 C C . LEU B 1 13 ? 17.172 -24.453 -11.484 1 97.69 13 LEU B C 1
ATOM 1791 O O . LEU B 1 13 ? 16.781 -23.484 -10.82 1 97.69 13 LEU B O 1
ATOM 1795 N N . ILE B 1 14 ? 17.297 -25.641 -10.945 1 97.44 14 ILE B N 1
ATOM 1796 C CA . ILE B 1 14 ? 16.969 -25.938 -9.555 1 97.44 14 ILE B CA 1
ATOM 1797 C C . ILE B 1 14 ? 17.891 -25.156 -8.625 1 97.44 14 ILE B C 1
ATOM 1799 O O . ILE B 1 14 ? 17.438 -24.547 -7.652 1 97.44 14 ILE B O 1
ATOM 1803 N N . VAL B 1 15 ? 19.172 -25.109 -8.938 1 98 15 VAL B N 1
ATOM 1804 C CA . VAL B 1 15 ? 20.141 -24.391 -8.125 1 98 15 VAL B CA 1
ATOM 1805 C C . VAL B 1 15 ? 19.859 -22.891 -8.203 1 98 15 VAL B C 1
ATOM 1807 O O . VAL B 1 15 ? 19.859 -22.203 -7.176 1 98 15 VAL B O 1
ATOM 1810 N N . ALA B 1 16 ? 19.609 -22.438 -9.406 1 98.06 16 ALA B N 1
ATOM 1811 C CA . ALA B 1 16 ? 19.312 -21.016 -9.594 1 98.06 16 ALA B CA 1
ATOM 1812 C C . ALA B 1 16 ? 18.078 -20.609 -8.781 1 98.06 16 ALA B C 1
ATOM 1814 O O . ALA B 1 16 ? 18.094 -19.578 -8.109 1 98.06 16 ALA B O 1
ATOM 1815 N N . SER B 1 17 ? 17.062 -21.422 -8.914 1 97.81 17 SER B N 1
ATOM 1816 C CA . SER B 1 17 ? 15.836 -21.156 -8.164 1 97.81 17 SER B CA 1
ATOM 1817 C C . SER B 1 17 ? 16.125 -21.031 -6.668 1 97.81 17 SER B C 1
ATOM 1819 O O . SER B 1 17 ? 15.727 -20.047 -6.031 1 97.81 17 SER B O 1
ATOM 1821 N N . SER B 1 18 ? 16.859 -21.969 -6.176 1 97.44 18 SER B N 1
ATOM 1822 C CA . SER B 1 18 ? 17.203 -21.984 -4.754 1 97.44 18 SER B CA 1
ATOM 1823 C C . SER B 1 18 ? 18.016 -20.75 -4.375 1 97.44 18 SER B C 1
ATOM 1825 O O . SER B 1 18 ? 17.75 -20.109 -3.357 1 97.44 18 SER B O 1
ATOM 1827 N N . GLU B 1 19 ? 19 -20.359 -5.172 1 97.44 19 GLU B N 1
ATOM 1828 C CA . GLU B 1 19 ? 19.891 -19.234 -4.898 1 97.44 19 GLU B CA 1
ATOM 1829 C C . GLU B 1 19 ? 19.125 -17.906 -4.969 1 97.44 19 GLU B C 1
ATOM 1831 O O . GLU B 1 19 ? 19.266 -17.062 -4.09 1 97.44 19 GLU B O 1
ATOM 1836 N N . PHE B 1 20 ? 18.297 -17.797 -6.008 1 97.62 20 PHE B N 1
ATOM 1837 C CA . PHE B 1 20 ? 17.5 -16.578 -6.148 1 97.62 20 PHE B CA 1
ATOM 1838 C C . PHE B 1 20 ? 16.531 -16.422 -4.977 1 97.62 20 PHE B C 1
ATOM 1840 O O . PHE B 1 20 ? 16.391 -15.328 -4.438 1 97.62 20 PHE B O 1
ATOM 1847 N N . MET B 1 21 ? 15.953 -17.516 -4.594 1 94.75 21 MET B N 1
ATOM 1848 C CA . MET B 1 21 ? 14.969 -17.469 -3.52 1 94.75 21 MET B CA 1
ATOM 1849 C C . MET B 1 21 ? 15.633 -17.156 -2.184 1 94.75 21 MET B C 1
ATOM 1851 O O . MET B 1 21 ? 15.07 -16.438 -1.357 1 94.75 21 MET B O 1
ATOM 1855 N N . LYS B 1 22 ? 16.781 -17.609 -1.987 1 93.38 22 LYS B N 1
ATOM 1856 C CA . LYS B 1 22 ? 17.469 -17.484 -0.703 1 93.38 22 LYS B CA 1
ATOM 1857 C C . LYS B 1 22 ? 18.234 -16.172 -0.613 1 93.38 22 LYS B C 1
ATOM 1859 O O . LYS B 1 22 ? 18.203 -15.492 0.415 1 93.38 22 LYS B O 1
ATOM 1864 N N . ASN B 1 23 ? 18.891 -15.766 -1.742 1 94.44 23 ASN B N 1
ATOM 1865 C CA . ASN B 1 23 ? 19.859 -14.68 -1.652 1 94.44 23 ASN B CA 1
ATOM 1866 C C . ASN B 1 23 ? 19.406 -13.469 -2.465 1 94.44 23 ASN B C 1
ATOM 1868 O O . ASN B 1 23 ? 20.016 -12.398 -2.379 1 94.44 23 ASN B O 1
ATOM 1872 N N . GLY B 1 24 ? 18.281 -13.695 -3.176 1 95.31 24 GLY B N 1
ATOM 1873 C CA . GLY B 1 24 ? 17.891 -12.633 -4.09 1 95.31 24 GLY B CA 1
ATOM 1874 C C . GLY B 1 24 ? 18.688 -12.648 -5.387 1 95.31 24 GLY B C 1
ATOM 1875 O O . GLY B 1 24 ? 19.688 -13.352 -5.5 1 95.31 24 GLY B O 1
ATOM 1876 N N . VAL B 1 25 ? 18.281 -11.883 -6.316 1 96.5 25 VAL B N 1
ATOM 1877 C CA . VAL B 1 25 ? 18.875 -11.852 -7.645 1 96.5 25 VAL B CA 1
ATOM 1878 C C . VAL B 1 25 ? 20.203 -11.078 -7.594 1 96.5 25 VAL B C 1
ATOM 1880 O O . VAL B 1 25 ? 21.203 -11.516 -8.156 1 96.5 25 VAL B O 1
ATOM 1883 N N . LYS B 1 26 ? 20.203 -9.961 -6.93 1 94.5 26 LYS B N 1
ATOM 1884 C CA . LYS B 1 26 ? 21.359 -9.062 -6.867 1 94.5 26 LYS B CA 1
ATOM 1885 C C . LYS B 1 26 ? 22.578 -9.781 -6.297 1 94.5 26 LYS B C 1
ATOM 1887 O O . LYS B 1 26 ? 23.703 -9.57 -6.766 1 94.5 26 LYS B O 1
ATOM 1892 N N . HIS B 1 27 ? 22.391 -10.68 -5.422 1 95.06 27 HIS B N 1
ATOM 1893 C CA . HIS B 1 27 ? 23.5 -11.273 -4.695 1 95.06 27 HIS B CA 1
ATOM 1894 C C . HIS B 1 27 ? 23.828 -12.664 -5.238 1 95.06 27 HIS B C 1
ATOM 1896 O O . HIS B 1 27 ? 24.641 -13.383 -4.66 1 95.06 27 HIS B O 1
ATOM 1902 N N . THR B 1 28 ? 23.141 -13.039 -6.191 1 96.88 28 THR B N 1
ATOM 1903 C CA . THR B 1 28 ? 23.422 -14.32 -6.82 1 96.88 28 THR B CA 1
ATOM 1904 C C . THR B 1 28 ? 24.188 -14.141 -8.117 1 96.88 28 THR B C 1
ATOM 1906 O O . THR B 1 28 ? 23.812 -13.32 -8.961 1 96.88 28 THR B O 1
ATOM 1909 N N . SER B 1 29 ? 25.297 -14.836 -8.258 1 96.38 29 SER B N 1
ATOM 1910 C CA . SER B 1 29 ? 26.094 -14.75 -9.477 1 96.38 29 SER B CA 1
ATOM 1911 C C . SER B 1 29 ? 26.016 -16.031 -10.289 1 96.38 29 SER B C 1
ATOM 1913 O O . SER B 1 29 ? 25.703 -17.094 -9.742 1 96.38 29 SER B O 1
ATOM 1915 N N . ILE B 1 30 ? 26.281 -15.898 -11.555 1 96.88 30 ILE B N 1
ATOM 1916 C CA . ILE B 1 30 ? 26.328 -17.062 -12.43 1 96.88 30 ILE B CA 1
ATOM 1917 C C . ILE B 1 30 ? 27.422 -18.016 -11.969 1 96.88 30 ILE B C 1
ATOM 1919 O O . ILE B 1 30 ? 27.266 -19.234 -12.039 1 96.88 30 ILE B O 1
ATOM 1923 N N . LYS B 1 31 ? 28.5 -17.484 -11.461 1 97.44 31 LYS B N 1
ATOM 1924 C CA . LYS B 1 31 ? 29.594 -18.297 -10.953 1 97.44 31 LYS B CA 1
ATOM 1925 C C . LYS B 1 31 ? 29.125 -19.172 -9.789 1 97.44 31 LYS B C 1
ATOM 1927 O O . LYS B 1 31 ? 29.406 -20.375 -9.758 1 97.44 31 LYS B O 1
ATOM 1932 N N . THR B 1 32 ? 28.422 -18.609 -8.875 1 97.69 32 THR B N 1
ATOM 1933 C CA . THR B 1 32 ? 27.891 -19.344 -7.727 1 97.69 32 THR B CA 1
ATOM 1934 C C . THR B 1 32 ? 26.953 -20.469 -8.18 1 97.69 32 THR B C 1
ATOM 1936 O O . THR B 1 32 ? 27.031 -21.594 -7.684 1 97.69 32 THR B O 1
ATOM 1939 N N . ILE B 1 33 ? 26.109 -20.156 -9.133 1 98.06 33 ILE B N 1
ATOM 1940 C CA . ILE B 1 33 ? 25.156 -21.125 -9.648 1 98.06 33 ILE B CA 1
ATOM 1941 C C . ILE B 1 33 ? 25.891 -22.281 -10.336 1 98.06 33 ILE B C 1
ATOM 1943 O O . ILE B 1 33 ? 25.578 -23.453 -10.109 1 98.06 33 ILE B O 1
ATOM 1947 N N . ALA B 1 34 ? 26.875 -21.953 -11.117 1 97.81 34 ALA B N 1
ATOM 1948 C CA . ALA B 1 34 ? 27.672 -22.953 -11.812 1 97.81 34 ALA B CA 1
ATOM 1949 C C . ALA B 1 34 ? 28.375 -23.891 -10.82 1 97.81 34 ALA B C 1
ATOM 1951 O O . ALA B 1 34 ? 28.281 -25.109 -10.938 1 97.81 34 ALA B O 1
ATOM 1952 N N . ASP B 1 35 ? 28.938 -23.297 -9.859 1 98.06 35 ASP B N 1
ATOM 1953 C CA . ASP B 1 35 ? 29.672 -24.047 -8.844 1 98.06 35 ASP B CA 1
ATOM 1954 C C . ASP B 1 35 ? 28.75 -25.031 -8.109 1 98.06 35 ASP B C 1
ATOM 1956 O O . ASP B 1 35 ? 29.062 -26.219 -7.988 1 98.06 35 ASP B O 1
ATOM 1960 N N . LYS B 1 36 ? 27.688 -24.578 -7.715 1 97.75 36 LYS B N 1
ATOM 1961 C CA . LYS B 1 36 ? 26.766 -25.391 -6.93 1 97.75 36 LYS B CA 1
ATOM 1962 C C . LYS B 1 36 ? 26.078 -26.438 -7.797 1 97.75 36 LYS B C 1
ATOM 1964 O O . LYS B 1 36 ? 25.688 -27.5 -7.309 1 97.75 36 LYS B O 1
ATOM 1969 N N . ALA B 1 37 ? 25.906 -26.062 -9.062 1 97.25 37 ALA B N 1
ATOM 1970 C CA . ALA B 1 37 ? 25.312 -27.016 -10 1 97.25 37 ALA B CA 1
ATOM 1971 C C . ALA B 1 37 ? 26.328 -28.031 -10.484 1 97.25 37 ALA B C 1
ATOM 1973 O O . ALA B 1 37 ? 25.984 -29 -11.164 1 97.25 37 ALA B O 1
ATOM 1974 N N . GLY B 1 38 ? 27.594 -27.781 -10.18 1 97 38 GLY B N 1
ATOM 1975 C CA . GLY B 1 38 ? 28.656 -28.703 -10.57 1 97 38 GLY B CA 1
ATOM 1976 C C . GLY B 1 38 ? 28.969 -28.656 -12.055 1 97 38 GLY B C 1
ATOM 1977 O O . GLY B 1 38 ? 29.203 -29.688 -12.68 1 97 38 GLY B O 1
ATOM 1978 N N . VAL B 1 39 ? 28.891 -27.516 -12.602 1 96.44 39 VAL B N 1
ATOM 1979 C CA . VAL B 1 39 ? 29.188 -27.344 -14.016 1 96.44 39 VAL B CA 1
ATOM 1980 C C . VAL B 1 39 ? 30.125 -26.156 -14.203 1 96.44 39 VAL B C 1
ATOM 1982 O O . VAL B 1 39 ? 30.312 -25.344 -13.289 1 96.44 39 VAL B O 1
ATOM 1985 N N . ALA B 1 40 ? 30.766 -26.125 -15.359 1 95.38 40 ALA B N 1
ATOM 1986 C CA . ALA B 1 40 ? 31.57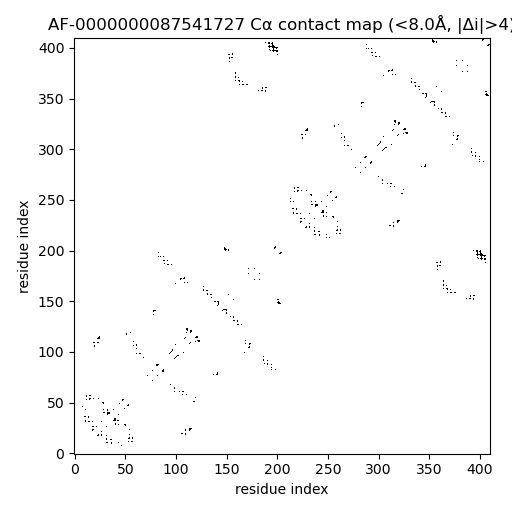8 -24.953 -15.695 1 95.38 40 ALA B CA 1
ATOM 1987 C C . ALA B 1 40 ? 30.703 -23.75 -16 1 95.38 40 ALA B C 1
ATOM 1989 O O . ALA B 1 40 ? 29.609 -23.891 -16.531 1 95.38 40 ALA B O 1
ATOM 1990 N N . VAL B 1 41 ? 31.234 -22.547 -15.695 1 95.5 41 VAL B N 1
ATOM 1991 C CA . VAL B 1 41 ? 30.5 -21.297 -15.945 1 95.5 41 VAL B CA 1
ATOM 1992 C C . VAL B 1 41 ? 30.094 -21.234 -17.406 1 95.5 41 VAL B C 1
ATOM 1994 O O . VAL B 1 41 ? 28.953 -20.875 -17.734 1 95.5 41 VAL B O 1
ATOM 1997 N N . GLY B 1 42 ? 30.938 -21.594 -18.281 1 94.62 42 GLY B N 1
ATOM 1998 C CA . GLY B 1 42 ? 30.656 -21.578 -19.703 1 94.62 42 GLY B CA 1
ATOM 1999 C C . GLY B 1 42 ? 29.5 -22.484 -20.094 1 94.62 42 GLY B C 1
ATOM 2000 O O . GLY B 1 42 ? 28.734 -22.172 -21 1 94.62 42 GLY B O 1
ATOM 2001 N N . ASN B 1 43 ? 29.359 -23.531 -19.406 1 94.19 43 ASN B N 1
ATOM 2002 C CA . ASN B 1 43 ? 28.281 -24.484 -19.656 1 94.19 43 ASN B CA 1
ATOM 2003 C C . ASN B 1 43 ? 26.922 -23.875 -19.328 1 94.19 43 ASN B C 1
ATOM 2005 O O . ASN B 1 43 ? 25.938 -24.141 -20.016 1 94.19 43 ASN B O 1
ATOM 2009 N N . VAL B 1 44 ? 26.844 -23.062 -18.281 1 96.06 44 VAL B N 1
ATOM 2010 C CA . VAL B 1 44 ? 25.594 -22.406 -17.938 1 96.06 44 VAL B CA 1
ATOM 2011 C C . VAL B 1 44 ? 25.125 -21.547 -19.125 1 96.06 44 VAL B C 1
ATOM 2013 O O . VAL B 1 44 ? 23.938 -21.562 -19.469 1 96.06 44 VAL B O 1
ATOM 2016 N N . TYR B 1 45 ? 26.047 -20.938 -19.797 1 95.5 45 TYR B N 1
ATOM 2017 C CA . TYR B 1 45 ? 25.734 -20 -20.875 1 95.5 45 TYR B CA 1
ATOM 2018 C C . TYR B 1 45 ? 25.297 -20.766 -22.125 1 95.5 45 TYR B C 1
ATOM 2020 O O . TYR B 1 45 ? 24.734 -20.172 -23.047 1 95.5 45 TYR B O 1
ATOM 2028 N N . ASN B 1 46 ? 25.609 -22.031 -22.188 1 95 46 ASN B N 1
ATOM 2029 C CA . ASN B 1 46 ? 25.094 -22.859 -23.266 1 95 46 ASN B CA 1
ATOM 2030 C C . ASN B 1 46 ? 23.578 -23.016 -23.172 1 95 46 ASN B C 1
ATOM 2032 O O . ASN B 1 46 ? 22.906 -23.266 -24.188 1 95 46 ASN B O 1
ATOM 2036 N N . TYR B 1 47 ? 23.109 -22.844 -22.016 1 95 47 TYR B N 1
ATOM 2037 C CA . TYR B 1 47 ? 21.688 -23.094 -21.797 1 95 47 TYR B CA 1
ATOM 2038 C C . TYR B 1 47 ? 20.938 -21.781 -21.562 1 95 47 TYR B C 1
ATOM 2040 O O . TYR B 1 47 ? 19.781 -21.656 -21.969 1 95 47 TYR B O 1
ATOM 2048 N N . TYR B 1 48 ? 21.578 -20.812 -20.875 1 96.31 48 TYR B N 1
ATOM 2049 C CA . TYR B 1 48 ? 20.969 -19.531 -20.547 1 96.31 48 TYR B CA 1
ATOM 2050 C C . TYR B 1 48 ? 21.891 -18.375 -20.891 1 96.31 48 TYR B C 1
ATOM 2052 O O . TYR B 1 48 ? 23.078 -18.406 -20.562 1 96.31 48 TYR B O 1
ATOM 2060 N N . LYS B 1 49 ? 21.344 -17.406 -21.453 1 95.69 49 LYS B N 1
ATOM 2061 C CA . LYS B 1 49 ? 22.125 -16.297 -21.969 1 95.69 49 LYS B CA 1
ATOM 2062 C C . LYS B 1 49 ? 22.734 -15.477 -20.828 1 95.69 49 LYS B C 1
ATOM 2064 O O . LYS B 1 49 ? 23.656 -14.695 -21.047 1 95.69 49 LYS B O 1
ATOM 2069 N N . GLY B 1 50 ? 22.141 -15.641 -19.656 1 93.81 50 GLY B N 1
ATOM 2070 C CA . GLY B 1 50 ? 22.578 -14.883 -18.484 1 93.81 50 GLY B CA 1
ATOM 2071 C C . GLY B 1 50 ? 21.625 -14.953 -17.328 1 93.81 50 GLY B C 1
ATOM 2072 O O . GLY B 1 50 ? 20.703 -15.789 -17.312 1 93.81 50 GLY B O 1
ATOM 2073 N N . LYS B 1 51 ? 21.953 -14.141 -16.375 1 95.06 51 LYS B N 1
ATOM 2074 C CA . LYS B 1 51 ? 21.172 -14.164 -15.133 1 95.06 51 LYS B CA 1
ATOM 2075 C C . LYS B 1 51 ? 19.719 -13.812 -15.398 1 95.06 51 LYS B C 1
ATOM 2077 O O . LYS B 1 51 ? 18.812 -14.414 -14.82 1 95.06 51 LYS B O 1
ATOM 2082 N N . ASP B 1 52 ? 19.469 -12.875 -16.297 1 96.75 52 ASP B N 1
ATOM 2083 C CA . ASP B 1 52 ? 18.125 -12.461 -16.641 1 96.75 52 ASP B CA 1
ATOM 2084 C C . ASP B 1 52 ? 17.328 -13.609 -17.266 1 96.75 52 ASP B C 1
ATOM 2086 O O . ASP B 1 52 ? 16.188 -13.859 -16.891 1 96.75 52 ASP B O 1
ATOM 2090 N N . ASP B 1 53 ? 17.953 -14.219 -18.156 1 96.94 53 ASP B N 1
ATOM 2091 C CA . ASP B 1 53 ? 17.328 -15.359 -18.797 1 96.94 53 ASP B CA 1
ATOM 2092 C C . ASP B 1 53 ? 17.047 -16.484 -17.797 1 96.94 53 ASP B C 1
ATOM 2094 O O . ASP B 1 53 ? 15.992 -17.109 -17.844 1 96.94 53 ASP B O 1
ATOM 2098 N N . LEU B 1 54 ? 17.922 -16.672 -16.984 1 97 54 LEU B N 1
ATOM 2099 C CA . LEU B 1 54 ? 17.781 -17.688 -15.945 1 97 54 LEU B CA 1
ATOM 2100 C C . LEU B 1 54 ? 16.641 -17.328 -14.992 1 97 54 LEU B C 1
ATOM 2102 O O . LEU B 1 54 ? 15.859 -18.203 -14.602 1 97 54 LEU B O 1
ATOM 2106 N N . LEU B 1 55 ? 16.562 -16.109 -14.602 1 98 55 LEU B N 1
ATOM 2107 C CA . LEU B 1 55 ? 15.484 -15.625 -13.727 1 98 55 LEU B CA 1
ATOM 2108 C C . LEU B 1 55 ? 14.117 -15.867 -14.367 1 98 55 LEU B C 1
ATOM 2110 O O . LEU B 1 55 ? 13.203 -16.359 -13.711 1 98 55 LEU B O 1
ATOM 2114 N N . LYS B 1 56 ? 14.031 -15.578 -15.648 1 97.94 56 LYS B N 1
ATOM 2115 C CA . LYS B 1 56 ? 12.789 -15.82 -16.375 1 97.94 56 LYS B CA 1
ATOM 2116 C C . LYS B 1 56 ? 12.422 -17.297 -16.359 1 97.94 56 LYS B C 1
ATOM 2118 O O . LYS B 1 56 ? 11.25 -17.656 -16.219 1 97.94 56 LYS B O 1
ATOM 2123 N N . ALA B 1 57 ? 13.406 -18.078 -16.531 1 97.75 57 ALA B N 1
ATOM 2124 C CA . ALA B 1 57 ? 13.164 -19.516 -16.516 1 97.75 57 ALA B CA 1
ATOM 2125 C C . ALA B 1 57 ? 12.688 -19.984 -15.141 1 97.75 57 ALA B C 1
ATOM 2127 O O . ALA B 1 57 ? 11.781 -20.812 -15.047 1 97.75 57 ALA B O 1
ATOM 2128 N N . VAL B 1 58 ? 13.25 -19.453 -14.141 1 97.81 58 VAL B N 1
ATOM 2129 C CA . VAL B 1 58 ? 12.891 -19.812 -12.766 1 97.81 58 VAL B CA 1
ATOM 2130 C C . VAL B 1 58 ? 11.453 -19.391 -12.492 1 97.81 58 VAL B C 1
ATOM 2132 O O . VAL B 1 58 ? 10.703 -20.109 -11.828 1 97.81 58 VAL B O 1
ATOM 2135 N N . LEU B 1 59 ? 11.008 -18.297 -13.047 1 98 59 LEU B N 1
ATOM 2136 C CA . LEU B 1 59 ? 9.695 -17.734 -12.742 1 98 59 LEU B CA 1
ATOM 2137 C C . LEU B 1 59 ? 8.664 -18.172 -13.781 1 98 59 LEU B C 1
ATOM 2139 O O . LEU B 1 59 ? 7.484 -17.844 -13.656 1 98 59 LEU B O 1
ATOM 2143 N N . ALA B 1 60 ? 9.047 -18.891 -14.75 1 97.44 60 ALA B N 1
ATOM 2144 C CA . ALA B 1 60 ? 8.18 -19.281 -15.859 1 97.44 60 ALA B CA 1
ATOM 2145 C C . ALA B 1 60 ? 6.941 -20.016 -15.352 1 97.44 60 ALA B C 1
ATOM 2147 O O . ALA B 1 60 ? 5.828 -19.766 -15.82 1 97.44 60 ALA B O 1
ATOM 2148 N N . PRO B 1 61 ? 7.086 -20.922 -14.398 1 96.94 61 PRO B N 1
ATOM 2149 C CA . PRO B 1 61 ? 5.879 -21.594 -13.906 1 96.94 61 PRO B CA 1
ATOM 2150 C C . PRO B 1 61 ? 4.871 -20.625 -13.297 1 96.94 61 PRO B C 1
ATOM 2152 O O . PRO B 1 61 ? 3.66 -20.812 -13.453 1 96.94 61 PRO B O 1
ATOM 2155 N N . LEU B 1 62 ? 5.285 -19.641 -12.609 1 96.5 62 LEU B N 1
ATOM 2156 C CA . LEU B 1 62 ? 4.414 -18.609 -12.031 1 96.5 62 LEU B CA 1
ATOM 2157 C C . LEU B 1 62 ? 3.678 -17.844 -13.133 1 96.5 62 LEU B C 1
ATOM 2159 O O . LEU B 1 62 ? 2.459 -17.672 -13.055 1 96.5 62 LEU B O 1
ATOM 2163 N N . PHE B 1 63 ? 4.422 -17.438 -14.141 1 95.69 63 PHE B N 1
ATOM 2164 C CA . PHE B 1 63 ? 3.818 -16.688 -15.234 1 95.69 63 PHE B CA 1
ATOM 2165 C C . PHE B 1 63 ? 2.779 -17.547 -15.961 1 95.69 63 PHE B C 1
ATOM 2167 O O . PHE B 1 63 ? 1.722 -17.031 -16.344 1 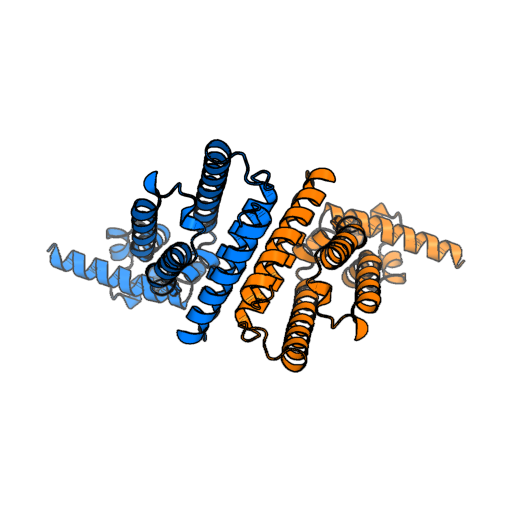95.69 63 PHE B O 1
ATOM 2174 N N . LYS B 1 64 ? 3.145 -18.75 -16.094 1 95.44 64 LYS B N 1
ATOM 2175 C CA . LYS B 1 64 ? 2.188 -19.656 -16.734 1 95.44 64 LYS B CA 1
ATOM 2176 C C . LYS B 1 64 ? 0.918 -19.781 -15.898 1 95.44 64 LYS B C 1
ATOM 2178 O O . LYS B 1 64 ? -0.19 -19.781 -16.438 1 95.44 64 LYS B O 1
ATOM 2183 N N . ALA B 1 65 ? 1.106 -19.906 -14.641 1 93.38 65 ALA B N 1
ATOM 2184 C CA . ALA B 1 65 ? -0.043 -20.031 -13.75 1 93.38 65 ALA B CA 1
ATOM 2185 C C . ALA B 1 65 ? -0.934 -18.781 -13.844 1 93.38 65 ALA B C 1
ATOM 2187 O O . ALA B 1 65 ? -2.16 -18.906 -13.891 1 93.38 65 ALA B O 1
ATOM 2188 N N . PHE B 1 66 ? -0.376 -17.609 -13.867 1 90.19 66 PHE B N 1
ATOM 2189 C CA . PHE B 1 66 ? -1.129 -16.375 -14.016 1 90.19 66 PHE B CA 1
ATOM 2190 C C . PHE B 1 66 ? -1.878 -16.344 -15.344 1 90.19 66 PHE B C 1
ATOM 2192 O O . PHE B 1 66 ? -3.051 -15.969 -15.391 1 90.19 66 PHE B O 1
ATOM 2199 N N . LYS B 1 67 ? -1.182 -16.672 -16.344 1 89.5 67 LYS B N 1
ATOM 2200 C CA . LYS B 1 67 ? -1.797 -16.688 -17.672 1 89.5 67 LYS B CA 1
ATOM 2201 C C . LYS B 1 67 ? -2.979 -17.656 -17.719 1 89.5 67 LYS B C 1
ATOM 2203 O O . LYS B 1 67 ? -4.031 -17.328 -18.266 1 89.5 67 LYS B O 1
ATOM 2208 N N . ASP B 1 68 ? -2.758 -18.828 -17.188 1 88.62 68 ASP B N 1
ATOM 2209 C CA . ASP B 1 68 ? -3.816 -19.828 -17.172 1 88.62 68 ASP B CA 1
ATOM 2210 C C . ASP B 1 68 ? -5.02 -19.344 -16.375 1 88.62 68 ASP B C 1
ATOM 2212 O O . ASP B 1 68 ? -6.168 -19.562 -16.766 1 88.62 68 ASP B O 1
ATOM 2216 N N . TYR B 1 69 ? -4.766 -18.672 -15.297 1 84.19 69 TYR B N 1
ATOM 2217 C CA . TYR B 1 69 ? -5.844 -18.156 -14.469 1 84.19 69 TYR B CA 1
ATOM 2218 C C . TYR B 1 69 ? -6.637 -17.078 -15.211 1 84.19 69 TYR B C 1
ATOM 2220 O O . TYR B 1 69 ? -7.871 -17.094 -15.195 1 84.19 69 TYR B O 1
ATOM 2228 N N . ARG B 1 70 ? -5.984 -16.188 -15.766 1 80.44 70 ARG B N 1
ATOM 2229 C CA . ARG B 1 70 ? -6.645 -15.109 -16.5 1 80.44 70 ARG B CA 1
ATOM 2230 C C . ARG B 1 70 ? -7.477 -15.656 -17.656 1 80.44 70 ARG B C 1
ATOM 2232 O O . ARG B 1 70 ? -8.547 -15.133 -17.953 1 80.44 70 ARG B O 1
ATOM 2239 N N . SER B 1 71 ? -6.891 -16.594 -18.297 1 81.25 71 SER B N 1
ATOM 2240 C CA . SER B 1 71 ? -7.598 -17.203 -19.422 1 81.25 71 SER B CA 1
ATOM 2241 C C . SER B 1 71 ? -8.898 -17.859 -18.984 1 81.25 71 SER B C 1
ATOM 2243 O O . SER B 1 71 ? -9.875 -17.906 -19.734 1 81.25 71 SER B O 1
ATOM 2245 N N . LYS B 1 72 ? -8.875 -18.328 -17.797 1 77 72 LYS B N 1
ATOM 2246 C CA . LYS B 1 72 ? -10.062 -18.984 -17.25 1 77 72 LYS B CA 1
ATOM 2247 C C . LYS B 1 72 ? -11.094 -17.953 -16.812 1 77 72 LYS B C 1
ATOM 2249 O O . LYS B 1 72 ? -12.305 -18.203 -16.891 1 77 72 LYS B O 1
ATOM 2254 N N . THR B 1 73 ? -10.68 -16.812 -16.328 1 68 73 THR B N 1
ATOM 2255 C CA . THR B 1 73 ? -11.57 -15.844 -15.695 1 68 73 THR B CA 1
ATOM 2256 C C . THR B 1 73 ? -11.914 -14.719 -16.672 1 68 73 THR B C 1
ATOM 2258 O O . THR B 1 73 ? -12.898 -14 -16.469 1 68 73 THR B O 1
ATOM 2261 N N . GLY B 1 74 ? -11.086 -14.43 -17.672 1 60.62 74 GLY B N 1
ATOM 2262 C CA . GLY B 1 74 ? -11.227 -13.328 -18.609 1 60.62 74 GLY B CA 1
ATOM 2263 C C . GLY B 1 74 ? -12.383 -13.508 -19.578 1 60.62 74 GLY B C 1
ATOM 2264 O O . GLY B 1 74 ? -12.625 -12.656 -20.438 1 60.62 74 GLY B O 1
ATOM 2265 N N . GLY B 1 75 ? -13.062 -14.555 -19.469 1 54.56 75 GLY B N 1
ATOM 2266 C CA . GLY B 1 75 ? -14.125 -14.703 -20.453 1 54.56 75 GLY B CA 1
ATOM 2267 C C . GLY B 1 75 ? -15.359 -13.875 -20.141 1 54.56 75 GLY B C 1
ATOM 2268 O O . GLY B 1 75 ? -15.516 -13.391 -19.016 1 54.56 75 GLY B O 1
ATOM 2269 N N . GLU B 1 76 ? -15.992 -13.148 -21.219 1 54 76 GLU B N 1
ATOM 2270 C CA . GLU B 1 76 ? -17.234 -12.383 -21.219 1 54 76 GLU B CA 1
ATOM 2271 C C . GLU B 1 76 ? -18.234 -12.953 -20.234 1 54 76 GLU B C 1
ATOM 2273 O O . GLU B 1 76 ? -19.125 -12.234 -19.75 1 54 76 GLU B O 1
ATOM 2278 N N . GLU B 1 77 ? -18.094 -14.062 -20.031 1 52.81 77 GLU B N 1
ATOM 2279 C CA . GLU B 1 77 ? -19.141 -14.773 -19.297 1 52.81 77 GLU B CA 1
ATOM 2280 C C . GLU B 1 77 ? -19.172 -14.352 -17.828 1 52.81 77 GLU B C 1
ATOM 2282 O O . GLU B 1 77 ? -20.172 -14.523 -17.141 1 52.81 77 GLU B O 1
ATOM 2287 N N . TYR B 1 78 ? -18.188 -13.68 -17.453 1 56 78 TYR B N 1
ATOM 2288 C CA . TYR B 1 78 ? -18.188 -13.406 -16.031 1 56 78 TYR B CA 1
ATOM 2289 C C . TYR B 1 78 ? -18.781 -12.031 -15.727 1 56 78 TYR B C 1
ATOM 2291 O O . TYR B 1 78 ? -18.797 -11.594 -14.578 1 56 78 TYR B O 1
ATOM 2299 N N . ILE B 1 79 ? -19.172 -11.406 -16.812 1 59 79 ILE B N 1
ATOM 2300 C CA . ILE B 1 79 ? -19.734 -10.078 -16.609 1 59 79 ILE B CA 1
ATOM 2301 C C . ILE B 1 79 ? -21.156 -10.203 -16.078 1 59 79 ILE B C 1
ATOM 2303 O O . ILE B 1 79 ? -22.109 -10.375 -16.859 1 59 79 ILE B O 1
ATOM 2307 N N . THR B 1 80 ? -21.375 -10.891 -14.938 1 61.5 80 THR B N 1
ATOM 2308 C CA . THR B 1 80 ? -22.672 -10.883 -14.289 1 61.5 80 THR B CA 1
ATOM 2309 C C . THR B 1 80 ? -22.578 -10.258 -12.898 1 61.5 80 THR B C 1
ATOM 2311 O O . THR B 1 80 ? -21.5 -10.133 -12.336 1 61.5 80 THR B O 1
ATOM 2314 N N . LEU B 1 81 ? -23.703 -9.664 -12.57 1 64.69 81 LEU B N 1
ATOM 2315 C CA . LEU B 1 81 ? -23.844 -9.18 -11.203 1 64.69 81 LEU B CA 1
ATOM 2316 C C . LEU B 1 81 ? -23.641 -10.312 -10.195 1 64.69 81 LEU B C 1
ATOM 2318 O O . LEU B 1 81 ? -23.656 -10.086 -8.984 1 64.69 81 LEU B O 1
ATOM 2322 N N . ASP B 1 82 ? -23.406 -11.445 -10.828 1 63.38 82 ASP B N 1
ATOM 2323 C CA . ASP B 1 82 ? -23.281 -12.617 -9.977 1 63.38 82 ASP B CA 1
ATOM 2324 C C . ASP B 1 82 ? -22.062 -12.492 -9.055 1 63.38 82 ASP B C 1
ATOM 2326 O O . ASP B 1 82 ? -22.031 -13.102 -7.984 1 63.38 82 ASP B O 1
ATOM 2330 N N . ILE B 1 83 ? -21.203 -11.672 -9.523 1 60.66 83 ILE B N 1
ATOM 2331 C CA . ILE B 1 83 ? -20 -11.5 -8.703 1 60.66 83 ILE B CA 1
ATOM 2332 C C . ILE B 1 83 ? -20.375 -10.859 -7.371 1 60.66 83 ILE B C 1
ATOM 2334 O O . ILE B 1 83 ? -19.625 -10.945 -6.398 1 60.66 83 ILE B O 1
ATOM 2338 N N . PHE B 1 84 ? -21.531 -10.406 -7.359 1 64.88 84 PHE B N 1
ATOM 2339 C CA . PHE B 1 84 ? -21.984 -9.82 -6.098 1 64.88 84 PHE B CA 1
ATOM 2340 C C . PHE B 1 84 ? -22.797 -10.828 -5.293 1 64.88 84 PHE B C 1
ATOM 2342 O O . PHE B 1 84 ? -23.422 -10.477 -4.297 1 64.88 84 PHE B O 1
ATOM 2349 N N . HIS B 1 85 ? -22.688 -12.016 -5.922 1 72.38 85 HIS B N 1
ATOM 2350 C CA . HIS B 1 85 ? -23.109 -13.109 -5.059 1 72.38 85 HIS B CA 1
ATOM 2351 C C . HIS B 1 85 ? -21.938 -13.625 -4.219 1 72.38 85 HIS B C 1
ATOM 2353 O O . HIS B 1 85 ? -20.906 -14.008 -4.758 1 72.38 85 HIS B O 1
ATOM 2359 N N . HIS B 1 86 ? -22.172 -13.609 -2.986 1 71.81 86 HIS B N 1
ATOM 2360 C CA . HIS B 1 86 ? -21.141 -13.875 -1.986 1 71.81 86 HIS B CA 1
ATOM 2361 C C . HIS B 1 86 ? -20.422 -15.18 -2.277 1 71.81 86 HIS B C 1
ATOM 2363 O O . HIS B 1 86 ? -19.188 -15.227 -2.24 1 71.81 86 HIS B O 1
ATOM 2369 N N . GLU B 1 87 ? -21.203 -16.141 -2.668 1 76.75 87 GLU B N 1
ATOM 2370 C CA . GLU B 1 87 ? -20.625 -17.469 -2.812 1 76.75 87 GLU B CA 1
ATOM 2371 C C . GLU B 1 87 ? -19.656 -17.531 -4 1 76.75 87 GLU B C 1
ATOM 2373 O O . GLU B 1 87 ? -18.594 -18.109 -3.912 1 76.75 87 GLU B O 1
ATOM 2378 N N . PHE B 1 88 ? -20.062 -16.906 -5.023 1 74.69 88 PHE B N 1
ATOM 2379 C CA . PHE B 1 88 ? -19.234 -16.906 -6.223 1 74.69 88 PHE B CA 1
ATOM 2380 C C . PHE B 1 88 ? -17.953 -16.094 -6.008 1 74.69 88 PHE B C 1
ATOM 2382 O O . PHE B 1 88 ? -16.859 -16.547 -6.348 1 74.69 88 PHE B O 1
ATOM 2389 N N . TYR B 1 89 ? -18.141 -14.984 -5.492 1 78.31 89 TYR B N 1
ATOM 2390 C CA . TYR B 1 89 ? -17.016 -14.109 -5.184 1 78.31 89 TYR B CA 1
ATOM 2391 C C . TYR B 1 89 ? -16.031 -14.805 -4.25 1 78.31 89 TYR B C 1
ATOM 2393 O O . TYR B 1 89 ? -14.82 -14.773 -4.484 1 78.31 89 TYR B O 1
ATOM 2401 N N . TYR B 1 90 ? -16.547 -15.453 -3.359 1 82.12 90 TYR B N 1
ATOM 2402 C CA . TYR B 1 90 ? -15.742 -16.156 -2.367 1 82.12 90 TYR B CA 1
ATOM 2403 C C . TYR B 1 90 ? -14.938 -17.281 -3.014 1 82.12 90 TYR B C 1
ATOM 2405 O O . TYR B 1 90 ? -13.727 -17.391 -2.783 1 82.12 90 TYR B O 1
ATOM 2413 N N . GLU B 1 91 ? -15.562 -18.047 -3.77 1 81.94 91 GLU B N 1
ATOM 2414 C CA . GLU B 1 91 ? -14.898 -19.172 -4.406 1 81.94 91 GLU B CA 1
ATOM 2415 C C . GLU B 1 91 ? -13.812 -18.703 -5.371 1 81.94 91 GLU B C 1
ATOM 2417 O O . GLU B 1 91 ? -12.734 -19.297 -5.438 1 81.94 91 GLU B O 1
ATOM 2422 N N . MET B 1 92 ? -14.102 -17.688 -6.047 1 80.69 92 MET B N 1
ATOM 2423 C CA . MET B 1 92 ? -13.148 -17.141 -7.008 1 80.69 92 MET B CA 1
ATOM 2424 C C . MET B 1 92 ? -11.891 -16.656 -6.309 1 80.69 92 MET B C 1
ATOM 2426 O O . MET B 1 92 ? -10.773 -17 -6.715 1 80.69 92 MET B O 1
ATOM 2430 N N . MET B 1 93 ? -12.047 -15.883 -5.301 1 83.69 93 MET B N 1
ATOM 2431 C CA . MET B 1 93 ? -10.906 -15.328 -4.57 1 83.69 93 MET B CA 1
ATOM 2432 C C . MET B 1 93 ? -10.125 -16.422 -3.859 1 83.69 93 MET B C 1
ATOM 2434 O O . MET B 1 93 ? -8.891 -16.406 -3.861 1 83.69 93 MET B O 1
ATOM 2438 N N . ARG B 1 94 ? -10.812 -17.312 -3.322 1 84.31 94 ARG B N 1
ATOM 2439 C CA . ARG B 1 94 ? -10.148 -18.422 -2.633 1 84.31 94 ARG B CA 1
ATOM 2440 C C . ARG B 1 94 ? -9.328 -19.266 -3.604 1 84.31 94 ARG B C 1
ATOM 2442 O O . ARG B 1 94 ? -8.227 -19.703 -3.268 1 84.31 94 ARG B O 1
ATOM 2449 N N . GLU B 1 95 ? -9.914 -19.438 -4.691 1 83.88 95 GLU B N 1
ATOM 2450 C CA . GLU B 1 95 ? -9.203 -20.234 -5.703 1 83.88 95 GLU B CA 1
ATOM 2451 C C . GLU B 1 95 ? -7.941 -19.516 -6.168 1 83.88 95 GLU B C 1
ATOM 2453 O O . GLU B 1 95 ? -6.902 -20.141 -6.371 1 83.88 95 GLU B O 1
ATOM 2458 N N . GLN B 1 96 ? -8.055 -18.25 -6.375 1 85.19 96 GLN B N 1
ATOM 2459 C CA . GLN B 1 96 ? -6.887 -17.469 -6.77 1 85.19 96 GLN B CA 1
ATOM 2460 C C . GLN B 1 96 ? -5.766 -17.594 -5.742 1 85.19 96 GLN B C 1
ATOM 2462 O O . GLN B 1 96 ? -4.609 -17.812 -6.102 1 85.19 96 GLN B O 1
ATOM 2467 N N . VAL B 1 97 ? -6.137 -17.531 -4.535 1 89.56 97 VAL B N 1
ATOM 2468 C CA . VAL B 1 97 ? -5.141 -17.578 -3.471 1 89.56 97 VAL B CA 1
ATOM 2469 C C . VAL B 1 97 ? -4.559 -18.984 -3.369 1 89.56 97 VAL B C 1
ATOM 2471 O O . VAL B 1 97 ? -3.338 -19.156 -3.336 1 89.56 97 VAL B O 1
ATOM 2474 N N . ALA B 1 98 ? -5.387 -19.984 -3.367 1 88.44 98 ALA B N 1
ATOM 2475 C CA . ALA B 1 98 ? -4.973 -21.375 -3.18 1 88.44 98 ALA B CA 1
ATOM 2476 C C . ALA B 1 98 ? -4.156 -21.859 -4.371 1 88.44 98 ALA B C 1
ATOM 2478 O O . ALA B 1 98 ? -3.244 -22.672 -4.211 1 88.44 98 ALA B O 1
ATOM 2479 N N . SER B 1 99 ? -4.465 -21.297 -5.535 1 89.56 99 SER B N 1
ATOM 2480 C CA . SER B 1 99 ? -3.84 -21.859 -6.734 1 89.56 99 SER B CA 1
ATOM 2481 C C . SER B 1 99 ? -2.678 -20.984 -7.203 1 89.56 99 SER B C 1
ATOM 2483 O O . SER B 1 99 ? -1.817 -21.438 -7.957 1 89.56 99 SER B O 1
ATOM 2485 N N . LEU B 1 100 ? -2.639 -19.75 -6.762 1 92.75 100 LEU B N 1
ATOM 2486 C CA . LEU B 1 100 ? -1.629 -18.844 -7.285 1 92.75 100 LEU B CA 1
ATOM 2487 C C . LEU B 1 100 ? -0.748 -18.297 -6.16 1 92.75 100 LEU B C 1
ATOM 2489 O O . LEU B 1 100 ? 0.464 -18.531 -6.156 1 92.75 100 LEU B O 1
ATOM 2493 N N . ILE B 1 101 ? -1.334 -17.812 -5.125 1 93 101 ILE B N 1
ATOM 2494 C CA . ILE B 1 101 ? -0.573 -17.062 -4.137 1 93 101 ILE B CA 1
ATOM 2495 C C . ILE B 1 101 ? 0.174 -18.031 -3.217 1 93 101 ILE B C 1
ATOM 2497 O O . ILE B 1 101 ? 1.393 -17.922 -3.057 1 93 101 ILE B O 1
ATOM 2501 N N . VAL B 1 102 ? -0.507 -19.031 -2.693 1 93.44 102 VAL B N 1
ATOM 2502 C CA . VAL B 1 102 ? 0.081 -19.906 -1.685 1 93.44 102 VAL B CA 1
ATOM 2503 C C . VAL B 1 102 ? 1.151 -20.797 -2.324 1 93.44 102 VAL B C 1
ATOM 2505 O O . VAL B 1 102 ? 2.287 -20.844 -1.848 1 93.44 102 VAL B O 1
ATOM 2508 N N . PRO B 1 103 ? 0.858 -21.359 -3.463 1 94.25 103 PRO B N 1
ATOM 2509 C CA . PRO B 1 103 ? 1.854 -22.266 -4.039 1 94.25 103 PRO B CA 1
ATOM 2510 C C . PRO B 1 103 ? 3.086 -21.531 -4.562 1 94.25 103 PRO B C 1
ATOM 2512 O O . PRO B 1 103 ? 4.172 -22.109 -4.633 1 94.25 103 PRO B O 1
ATOM 2515 N N . PHE B 1 104 ? 3.004 -20.266 -4.871 1 95.62 104 PHE B N 1
ATOM 2516 C CA . PHE B 1 104 ? 4.102 -19.531 -5.48 1 95.62 104 PHE B CA 1
ATOM 2517 C C . PHE B 1 104 ? 4.559 -18.391 -4.578 1 95.62 104 PHE B C 1
ATOM 2519 O O . PHE B 1 104 ? 5.012 -17.344 -5.062 1 95.62 104 PHE B O 1
ATOM 2526 N N . ARG B 1 105 ? 4.391 -18.547 -3.344 1 94.69 105 ARG B N 1
ATOM 2527 C CA . ARG B 1 105 ? 4.672 -17.484 -2.377 1 94.69 105 ARG B CA 1
ATOM 2528 C C . ARG B 1 105 ? 6.113 -17 -2.5 1 94.69 105 ARG B C 1
ATOM 2530 O O . ARG B 1 105 ? 6.367 -15.805 -2.541 1 94.69 105 ARG B O 1
ATOM 2537 N N . LYS B 1 106 ? 7.047 -17.906 -2.656 1 95.06 106 LYS B N 1
ATOM 2538 C CA . LYS B 1 106 ? 8.461 -17.547 -2.754 1 95.06 106 LYS B CA 1
ATOM 2539 C C . LYS B 1 106 ? 8.766 -16.859 -4.082 1 95.06 106 LYS B C 1
ATOM 2541 O O . LYS B 1 106 ? 9.516 -15.891 -4.125 1 95.06 106 LYS B O 1
ATOM 2546 N N . GLU B 1 107 ? 8.219 -17.406 -5.129 1 96.5 107 GLU B N 1
ATOM 2547 C CA . GLU B 1 107 ? 8.406 -16.812 -6.453 1 96.5 107 GLU B CA 1
ATOM 2548 C C . GLU B 1 107 ? 7.82 -15.406 -6.516 1 96.5 107 GLU B C 1
ATOM 2550 O O . GLU B 1 107 ? 8.406 -14.516 -7.133 1 96.5 107 GLU B O 1
ATOM 2555 N N . LEU B 1 108 ? 6.684 -15.289 -5.852 1 96.81 108 LEU B N 1
ATOM 2556 C CA . LEU B 1 108 ? 6.051 -13.977 -5.82 1 96.81 108 LEU B CA 1
ATOM 2557 C C . LEU B 1 108 ? 6.895 -12.984 -5.027 1 96.81 108 LEU B C 1
ATOM 2559 O O . LEU B 1 108 ? 7.039 -11.828 -5.434 1 96.81 108 LEU B O 1
ATOM 2563 N N . ARG B 1 109 ? 7.402 -13.438 -3.969 1 96.38 109 ARG B N 1
ATOM 2564 C CA . ARG B 1 109 ? 8.297 -12.578 -3.197 1 96.38 109 ARG B CA 1
ATOM 2565 C C . ARG B 1 109 ? 9.492 -12.141 -4.039 1 96.38 109 ARG B C 1
ATOM 2567 O O . ARG B 1 109 ? 9.859 -10.969 -4.031 1 96.38 109 ARG B O 1
ATOM 2574 N N . LEU B 1 110 ? 10.062 -13.07 -4.75 1 96.75 110 LEU B N 1
ATOM 2575 C CA . LEU B 1 110 ? 11.18 -12.797 -5.648 1 96.75 110 LEU B CA 1
ATOM 2576 C C . LEU B 1 110 ? 10.781 -11.781 -6.715 1 96.75 110 LEU B C 1
ATOM 2578 O O . LEU B 1 110 ? 11.484 -10.789 -6.926 1 96.75 110 LEU B O 1
ATOM 2582 N N . LEU B 1 111 ? 9.672 -12.008 -7.312 1 97.12 111 LEU B N 1
ATOM 2583 C CA . LEU B 1 111 ? 9.188 -11.164 -8.406 1 97.12 111 LEU B CA 1
ATOM 2584 C C . LEU B 1 111 ? 8.93 -9.742 -7.922 1 97.12 111 LEU B C 1
ATOM 2586 O O . LEU B 1 111 ? 9.258 -8.773 -8.617 1 97.12 111 LEU B O 1
ATOM 2590 N N . ILE B 1 112 ? 8.422 -9.617 -6.73 1 96.5 112 ILE B N 1
ATOM 2591 C CA . ILE B 1 112 ? 7.941 -8.328 -6.23 1 96.5 112 ILE B CA 1
ATOM 2592 C C . ILE B 1 112 ? 9.109 -7.527 -5.664 1 96.5 112 ILE B C 1
ATOM 2594 O O . ILE B 1 112 ? 9.188 -6.312 -5.852 1 96.5 112 ILE B O 1
ATOM 2598 N N . PHE B 1 113 ? 10.117 -8.234 -5.117 1 95.25 113 PHE B N 1
ATOM 2599 C CA . PHE B 1 113 ? 11.039 -7.465 -4.293 1 95.25 113 PHE B CA 1
ATOM 2600 C C . PHE B 1 113 ? 12.469 -7.609 -4.797 1 95.25 113 PHE B C 1
ATOM 2602 O O . PHE B 1 113 ? 13.352 -6.836 -4.41 1 95.25 113 PHE B O 1
ATOM 2609 N N . GLU B 1 114 ? 12.719 -8.531 -5.699 1 94.69 114 GLU B N 1
ATOM 2610 C CA . GLU B 1 114 ? 14.125 -8.844 -5.945 1 94.69 114 GLU B CA 1
ATOM 2611 C C . GLU B 1 114 ? 14.453 -8.742 -7.43 1 94.69 114 GLU B C 1
ATOM 2613 O O . GLU B 1 114 ? 15.484 -9.25 -7.879 1 94.69 114 GLU B O 1
ATOM 2618 N N . THR B 1 115 ? 13.656 -8.086 -8.156 1 95.56 115 THR B N 1
ATOM 2619 C CA . THR B 1 115 ? 13.906 -8.086 -9.594 1 95.56 115 THR B CA 1
ATOM 2620 C C . THR B 1 115 ? 14.453 -6.738 -10.055 1 95.56 115 THR B C 1
ATOM 2622 O O . THR B 1 115 ? 14.516 -6.465 -11.258 1 95.56 115 THR B O 1
ATOM 2625 N N . ALA B 1 116 ? 14.82 -5.863 -9.117 1 93.12 116 ALA B N 1
ATOM 2626 C CA . ALA B 1 116 ? 15.391 -4.574 -9.492 1 93.12 116 ALA B CA 1
ATOM 2627 C C . ALA B 1 116 ? 16.609 -4.754 -10.391 1 93.12 116 ALA B C 1
ATOM 2629 O O . ALA B 1 116 ? 17.484 -5.578 -10.109 1 93.12 116 ALA B O 1
ATOM 2630 N N . GLY B 1 117 ? 16.703 -4.004 -11.5 1 93.44 117 GLY B N 1
ATOM 2631 C CA . GLY B 1 117 ? 17.844 -4.078 -12.398 1 93.44 117 GLY B CA 1
ATOM 2632 C C . GLY B 1 117 ? 17.719 -5.172 -13.438 1 93.44 117 GLY B C 1
ATOM 2633 O O . GLY B 1 117 ? 18.609 -5.344 -14.273 1 93.44 117 GLY B O 1
ATOM 2634 N N . THR B 1 118 ? 16.688 -5.984 -13.383 1 96.25 118 THR B N 1
ATOM 2635 C CA . THR B 1 118 ? 16.469 -7.043 -14.359 1 96.25 118 THR B CA 1
ATOM 2636 C C . THR B 1 118 ? 15.359 -6.652 -15.336 1 96.25 118 THR B C 1
ATOM 2638 O O . THR B 1 118 ? 14.742 -5.59 -15.188 1 96.25 118 THR B O 1
ATOM 2641 N N . SER B 1 119 ? 15.133 -7.512 -16.312 1 95.94 119 SER B N 1
ATOM 2642 C CA . SER B 1 119 ? 14.07 -7.262 -17.281 1 95.94 119 SER B CA 1
ATOM 2643 C C . SER B 1 119 ? 12.695 -7.426 -16.641 1 95.94 119 SER B C 1
ATOM 2645 O O . SER B 1 119 ? 11.688 -6.996 -17.203 1 95.94 119 SER B O 1
ATOM 2647 N N . LEU B 1 120 ? 12.695 -8.031 -15.516 1 96.69 120 LEU B N 1
ATOM 2648 C CA . LEU B 1 120 ? 11.422 -8.281 -14.836 1 96.69 120 LEU B CA 1
ATOM 2649 C C . LEU B 1 120 ? 11.172 -7.23 -13.758 1 96.69 120 LEU B C 1
ATOM 2651 O O . LEU B 1 120 ? 10.234 -7.363 -12.969 1 96.69 120 LEU B O 1
ATOM 2655 N N . GLU B 1 121 ? 12.023 -6.211 -13.992 1 94.75 121 GLU B N 1
ATOM 2656 C CA . GLU B 1 121 ? 11.812 -5.105 -13.062 1 94.75 121 GLU B CA 1
ATOM 2657 C C . GLU B 1 121 ? 10.438 -4.473 -13.258 1 94.75 121 GLU B C 1
ATOM 2659 O O . GLU B 1 121 ? 10.062 -4.137 -14.383 1 94.75 121 GLU B O 1
ATOM 2664 N N . ASN B 1 122 ? 9.492 -4.43 -12.422 1 93.62 122 ASN B N 1
ATOM 2665 C CA . ASN B 1 122 ? 8.172 -3.805 -12.422 1 93.62 122 ASN B CA 1
ATOM 2666 C C . ASN B 1 122 ? 7.125 -4.707 -13.062 1 93.62 122 ASN B C 1
ATOM 2668 O O . ASN B 1 122 ? 6.062 -4.234 -13.477 1 93.62 122 ASN B O 1
ATOM 2672 N N . TYR B 1 123 ? 7.535 -5.93 -13.344 1 95.06 123 TYR B N 1
ATOM 2673 C CA . TYR B 1 123 ? 6.574 -6.844 -13.945 1 95.06 123 TYR B CA 1
ATOM 2674 C C . TYR B 1 123 ? 5.309 -6.941 -13.109 1 95.06 123 TYR B C 1
ATOM 2676 O O . TYR B 1 123 ? 4.199 -6.953 -13.641 1 95.06 123 TYR B O 1
ATOM 2684 N N . PHE B 1 124 ? 5.461 -7.023 -11.867 1 94.31 124 PHE B N 1
ATOM 2685 C CA . PHE B 1 124 ? 4.297 -7.074 -10.984 1 94.31 124 PHE B CA 1
ATOM 2686 C C . PHE B 1 124 ? 3.439 -5.824 -11.148 1 94.31 124 PHE B C 1
ATOM 2688 O O . PHE B 1 124 ? 2.209 -5.906 -11.148 1 94.31 124 PHE B O 1
ATOM 2695 N N . ASP B 1 125 ? 4.066 -4.73 -11.328 1 94.38 125 ASP B N 1
ATOM 2696 C CA . ASP B 1 125 ? 3.336 -3.492 -11.586 1 94.38 125 ASP B CA 1
ATOM 2697 C C . ASP B 1 125 ? 2.549 -3.576 -12.891 1 94.38 125 ASP B C 1
ATOM 2699 O O . ASP B 1 125 ? 1.436 -3.057 -12.984 1 94.38 125 ASP B O 1
ATOM 2703 N N . GLN B 1 126 ? 3.133 -4.195 -13.805 1 93.44 126 GLN B N 1
ATOM 2704 C CA . GLN B 1 126 ? 2.447 -4.383 -15.078 1 93.44 126 GLN B CA 1
ATOM 2705 C C . GLN B 1 126 ? 1.226 -5.285 -14.914 1 93.44 126 GLN B C 1
ATOM 2707 O O . GLN B 1 126 ? 0.18 -5.035 -15.523 1 93.44 126 GLN B O 1
ATOM 2712 N N . LEU B 1 127 ? 1.427 -6.27 -14.156 1 91.69 127 LEU B N 1
ATOM 2713 C CA . LEU B 1 127 ? 0.298 -7.152 -13.875 1 91.69 127 LEU B CA 1
ATOM 2714 C C . LEU B 1 127 ? -0.819 -6.391 -13.164 1 91.69 127 LEU B C 1
ATOM 2716 O O . LEU B 1 127 ? -1.995 -6.559 -13.5 1 91.69 127 LEU B O 1
ATOM 2720 N N . LEU B 1 128 ? -0.494 -5.57 -12.219 1 92.62 128 LEU B N 1
ATOM 2721 C CA . LEU B 1 128 ? -1.47 -4.758 -11.5 1 92.62 128 LEU B CA 1
ATOM 2722 C C . LEU B 1 128 ? -2.186 -3.807 -12.461 1 92.62 128 LEU B C 1
ATOM 2724 O O . LEU B 1 128 ? -3.396 -3.598 -12.344 1 92.62 128 LEU B O 1
ATOM 2728 N N . GLU B 1 129 ? -1.423 -3.238 -13.422 1 93.69 129 GLU B N 1
ATOM 2729 C CA . GLU B 1 129 ? -2.02 -2.342 -14.406 1 93.69 129 GLU B CA 1
ATOM 2730 C C . GLU B 1 129 ? -3.041 -3.076 -15.266 1 93.69 129 GLU B C 1
ATOM 2732 O O . GLU B 1 129 ? -4.094 -2.523 -15.594 1 93.69 129 GLU B O 1
ATOM 2737 N N . ALA B 1 130 ? -2.666 -4.25 -15.594 1 89.25 130 ALA B N 1
ATOM 2738 C CA . ALA B 1 130 ? -3.604 -5.059 -16.375 1 89.25 130 ALA B CA 1
ATOM 2739 C C . ALA B 1 130 ? -4.883 -5.32 -15.586 1 89.25 130 ALA B C 1
ATOM 2741 O O . ALA B 1 130 ? -5.984 -5.215 -16.125 1 89.25 130 ALA B O 1
ATOM 2742 N N . THR B 1 131 ? -4.746 -5.676 -14.336 1 87.69 131 THR B N 1
ATOM 2743 C CA . THR B 1 131 ? -5.898 -5.91 -13.469 1 87.69 131 THR B CA 1
ATOM 2744 C C . THR B 1 131 ? -6.746 -4.648 -13.344 1 87.69 131 THR B C 1
ATOM 2746 O O . THR B 1 131 ? -7.977 -4.715 -13.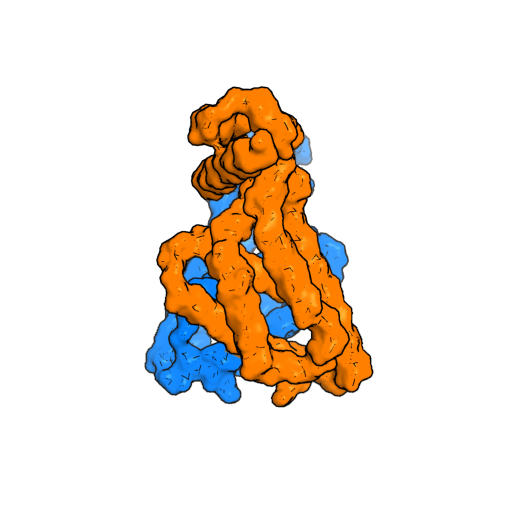383 1 87.69 131 THR B O 1
ATOM 2749 N N . TYR B 1 132 ? -6.133 -3.541 -13.234 1 92.44 132 TYR B N 1
ATOM 2750 C CA . TYR B 1 132 ? -6.828 -2.262 -13.156 1 92.44 132 TYR B CA 1
ATOM 2751 C C . TYR B 1 132 ? -7.633 -2.004 -14.43 1 92.44 132 TYR B C 1
ATOM 2753 O O . TYR B 1 132 ? -8.805 -1.621 -14.359 1 92.44 132 TYR B O 1
ATOM 2761 N N . THR B 1 133 ? -6.969 -2.215 -15.562 1 91.19 133 THR B N 1
ATOM 2762 C CA . THR B 1 133 ? -7.641 -2.004 -16.844 1 91.19 133 THR B CA 1
ATOM 2763 C C . THR B 1 133 ? -8.836 -2.938 -16.984 1 91.19 133 THR B C 1
ATOM 2765 O O . THR B 1 133 ? -9.914 -2.514 -17.422 1 91.19 133 THR B O 1
ATOM 2768 N N . ASP B 1 134 ? -8.625 -4.145 -16.562 1 85.38 134 ASP B N 1
ATOM 2769 C CA . ASP B 1 134 ? -9.727 -5.102 -16.562 1 85.38 134 ASP B CA 1
ATOM 2770 C C . ASP B 1 134 ? -10.859 -4.637 -15.656 1 85.38 134 ASP B C 1
ATOM 2772 O O . ASP B 1 134 ? -12.039 -4.766 -16.016 1 85.38 134 ASP B O 1
ATOM 2776 N N . GLY B 1 135 ? -10.5 -4.125 -14.492 1 85.38 135 GLY B N 1
ATOM 2777 C CA . GLY B 1 135 ? -11.492 -3.646 -13.547 1 85.38 135 GLY B CA 1
ATOM 2778 C C . GLY B 1 135 ? -12.297 -2.471 -14.078 1 85.38 135 GLY B C 1
ATOM 2779 O O . GLY B 1 135 ? -13.523 -2.439 -13.938 1 85.38 135 GLY B O 1
ATOM 2780 N N . ILE B 1 136 ? -11.617 -1.553 -14.711 1 88.69 136 ILE B N 1
ATOM 2781 C CA . ILE B 1 136 ? -12.289 -0.385 -15.266 1 88.69 136 ILE B CA 1
ATOM 2782 C C . ILE B 1 136 ? -13.242 -0.821 -16.375 1 88.69 136 ILE B C 1
ATOM 2784 O O . ILE B 1 136 ? -14.367 -0.324 -16.469 1 88.69 136 ILE B O 1
ATOM 2788 N N . THR B 1 137 ? -12.75 -1.678 -17.172 1 85.12 137 THR B N 1
ATOM 2789 C CA . THR B 1 137 ? -13.578 -2.199 -18.266 1 85.12 137 THR B CA 1
ATOM 2790 C C . THR B 1 137 ? -14.805 -2.924 -17.703 1 85.12 137 THR B C 1
ATOM 2792 O O . THR B 1 137 ? -15.914 -2.76 -18.219 1 85.12 137 THR B O 1
ATOM 2795 N N . TYR B 1 138 ? -14.578 -3.648 -16.719 1 83.25 138 TYR B N 1
ATOM 2796 C CA . TYR B 1 138 ? -15.664 -4.375 -16.078 1 83.25 138 TYR B CA 1
ATOM 2797 C C . TYR B 1 138 ? -16.703 -3.416 -15.508 1 83.25 138 TYR B C 1
ATOM 2799 O O . TYR B 1 138 ? -17.906 -3.592 -15.734 1 83.25 138 TYR B O 1
ATOM 2807 N N . LEU B 1 139 ? -16.297 -2.439 -14.828 1 84.38 139 LEU B N 1
ATOM 2808 C CA . LEU B 1 139 ? -17.203 -1.468 -14.227 1 84.38 139 LEU B CA 1
ATOM 2809 C C . LEU B 1 139 ? -17.969 -0.712 -15.297 1 84.38 139 LEU B C 1
ATOM 2811 O O . LEU B 1 139 ? -19.156 -0.403 -15.109 1 84.38 139 LEU B O 1
ATOM 2815 N N . ALA B 1 140 ? -17.281 -0.442 -16.375 1 84.56 140 ALA B N 1
ATOM 2816 C CA . ALA B 1 140 ? -17.953 0.226 -17.484 1 84.56 140 ALA B CA 1
ATOM 2817 C C . ALA B 1 140 ? -19.062 -0.654 -18.062 1 84.56 140 ALA B C 1
ATOM 2819 O O . ALA B 1 140 ? -20.141 -0.164 -18.406 1 84.56 140 ALA B O 1
ATOM 2820 N N . ARG B 1 141 ? -18.75 -1.893 -18.172 1 83.75 141 ARG B N 1
ATOM 2821 C CA . ARG B 1 141 ? -19.734 -2.84 -18.703 1 83.75 141 ARG B CA 1
ATOM 2822 C C . ARG B 1 141 ? -20.938 -2.965 -17.766 1 83.75 141 ARG B C 1
ATOM 2824 O O . ARG B 1 141 ? -22.078 -3.018 -18.219 1 83.75 141 ARG B O 1
ATOM 2831 N N . ILE B 1 142 ? -20.672 -3.033 -16.516 1 80.81 142 ILE B N 1
ATOM 2832 C CA . ILE B 1 142 ? -21.734 -3.113 -15.523 1 80.81 142 ILE B CA 1
ATOM 2833 C C . ILE B 1 142 ? -22.625 -1.878 -15.625 1 80.81 142 ILE B C 1
ATOM 2835 O O . ILE B 1 142 ? -23.859 -1.984 -15.555 1 80.81 142 ILE B O 1
ATOM 2839 N N . LYS B 1 143 ? -22 -0.75 -15.734 1 82.31 143 LYS B N 1
ATOM 2840 C CA . LYS B 1 143 ? -22.75 0.493 -15.875 1 82.31 143 LYS B CA 1
ATOM 2841 C C . LYS B 1 143 ? -23.672 0.447 -17.094 1 82.31 143 LYS B C 1
ATOM 2843 O O . LYS B 1 143 ? -24.812 0.918 -17.047 1 82.31 143 LYS B O 1
ATOM 2848 N N . SER B 1 144 ? -23.172 -0.118 -18.125 1 84.25 144 SER B N 1
ATOM 2849 C CA . SER B 1 144 ? -23.938 -0.194 -19.359 1 84.25 144 SER B CA 1
ATOM 2850 C C . SER B 1 144 ? -25.109 -1.162 -19.234 1 84.25 144 SER B C 1
ATOM 2852 O O . SER B 1 144 ? -26.203 -0.907 -19.75 1 84.25 144 SER B O 1
ATOM 2854 N N . LEU B 1 145 ? -24.906 -2.205 -18.516 1 82.31 145 LEU B N 1
ATOM 2855 C CA . LEU B 1 145 ? -25.906 -3.252 -18.391 1 82.31 145 LEU B CA 1
ATOM 2856 C C . LEU B 1 145 ? -26.906 -2.924 -17.281 1 82.31 145 LEU B C 1
ATOM 2858 O O . LEU B 1 145 ? -28.078 -3.295 -17.359 1 82.31 145 LEU B O 1
ATOM 2862 N N . PHE B 1 146 ? -26.391 -2.248 -16.25 1 81.62 146 PHE B N 1
ATOM 2863 C CA . PHE B 1 146 ? -27.219 -1.936 -15.086 1 81.62 146 PHE B CA 1
ATOM 2864 C C . PHE B 1 146 ? -27.109 -0.461 -14.719 1 81.62 146 PHE B C 1
ATOM 2866 O O . PHE B 1 146 ? -26.531 -0.116 -13.688 1 81.62 146 PHE B O 1
ATOM 2873 N N . PRO B 1 147 ? -27.797 0.374 -15.422 1 78.88 147 PRO B N 1
ATOM 2874 C CA . PRO B 1 147 ? -27.656 1.822 -15.25 1 78.88 147 PRO B CA 1
ATOM 2875 C C . PRO B 1 147 ? -28.156 2.305 -13.891 1 78.88 147 PRO B C 1
ATOM 2877 O O . PRO B 1 147 ? -27.828 3.418 -13.469 1 78.88 147 PRO B O 1
ATOM 2880 N N . HIS B 1 148 ? -28.859 1.501 -13.172 1 80.19 148 HIS B N 1
ATOM 2881 C CA . HIS B 1 148 ? -29.406 1.92 -11.891 1 80.19 148 HIS B CA 1
ATOM 2882 C C . HIS B 1 148 ? -28.375 1.797 -10.781 1 80.19 148 HIS B C 1
ATOM 2884 O O . HIS B 1 148 ? -28.547 2.361 -9.695 1 80.19 148 HIS B O 1
ATOM 2890 N N . ILE B 1 149 ? -27.359 1.122 -11.078 1 77.81 149 ILE B N 1
ATOM 2891 C CA . ILE B 1 149 ? -26.312 0.954 -10.086 1 77.81 149 ILE B CA 1
ATOM 2892 C C . ILE B 1 149 ? -25.328 2.127 -10.164 1 77.81 149 ILE B C 1
ATOM 2894 O O . ILE B 1 149 ? -25.125 2.693 -11.234 1 77.81 149 ILE B O 1
ATOM 2898 N N . ASN B 1 150 ? -24.953 2.555 -8.898 1 74.62 150 ASN B N 1
ATOM 2899 C CA . ASN B 1 150 ? -23.938 3.59 -8.891 1 74.62 150 ASN B CA 1
ATOM 2900 C C . ASN B 1 150 ? -22.641 3.1 -9.531 1 74.62 150 ASN B C 1
ATOM 2902 O O . ASN B 1 150 ? -22.016 2.158 -9.039 1 74.62 150 ASN B O 1
ATOM 2906 N N . SER B 1 151 ? -22.359 3.684 -10.633 1 65.75 151 SER B N 1
ATOM 2907 C CA . SER B 1 151 ? -21.141 3.262 -11.305 1 65.75 151 SER B CA 1
ATOM 2908 C C . SER B 1 151 ? -20.141 4.41 -11.398 1 65.75 151 SER B C 1
ATOM 2910 O O . SER B 1 151 ? -19.094 4.273 -12.031 1 65.75 151 SER B O 1
ATOM 2912 N N . ASP B 1 152 ? -20.516 5.52 -10.773 1 80.81 152 ASP B N 1
ATOM 2913 C CA . ASP B 1 152 ? -19.594 6.648 -10.844 1 80.81 152 ASP B CA 1
ATOM 2914 C C . ASP B 1 152 ? -18.5 6.527 -9.781 1 80.81 152 ASP B C 1
ATOM 2916 O O . ASP B 1 152 ? -18.391 7.383 -8.898 1 80.81 152 ASP B O 1
ATOM 2920 N N . ILE B 1 153 ? -17.797 5.457 -9.953 1 86.81 153 ILE B N 1
ATOM 2921 C CA . ILE B 1 153 ? -16.672 5.188 -9.062 1 86.81 153 ILE B CA 1
ATOM 2922 C C . ILE B 1 153 ? -15.414 5.836 -9.617 1 86.81 153 ILE B C 1
ATOM 2924 O O . ILE B 1 153 ? -15.094 5.684 -10.797 1 86.81 153 ILE B O 1
ATOM 2928 N N . SER B 1 154 ? -14.734 6.512 -8.797 1 90.56 154 SER B N 1
ATOM 2929 C CA . SER B 1 154 ? -13.508 7.203 -9.18 1 90.56 154 SER B CA 1
ATOM 2930 C C . SER B 1 154 ? -12.469 6.227 -9.711 1 90.56 154 SER B C 1
ATOM 2932 O O . SER B 1 154 ? -12.156 5.227 -9.062 1 90.56 154 SER B O 1
ATOM 2934 N N . PRO B 1 155 ? -12.023 6.562 -10.945 1 90.69 155 PRO B N 1
ATOM 2935 C CA . PRO B 1 155 ? -10.922 5.727 -11.43 1 90.69 155 PRO B CA 1
ATOM 2936 C C . PRO B 1 155 ? -9.719 5.727 -10.492 1 90.69 155 PRO B C 1
ATOM 2938 O O . PRO B 1 155 ? -9.016 4.715 -10.375 1 90.69 155 PRO B O 1
ATOM 2941 N N . HIS B 1 156 ? -9.508 6.82 -9.805 1 93.12 156 HIS B N 1
ATOM 2942 C CA . HIS B 1 156 ? -8.422 6.906 -8.844 1 93.12 156 HIS B CA 1
ATOM 2943 C C . HIS B 1 156 ? -8.648 5.961 -7.668 1 93.12 156 HIS B C 1
ATOM 2945 O O . HIS B 1 156 ? -7.719 5.277 -7.23 1 93.12 156 HIS B O 1
ATOM 2951 N N . PHE B 1 157 ? -9.852 5.91 -7.285 1 93.25 157 PHE B N 1
ATOM 2952 C CA . PHE B 1 157 ? -10.148 5.016 -6.172 1 93.25 157 PHE B CA 1
ATOM 2953 C C . PHE B 1 157 ? -10.07 3.559 -6.617 1 93.25 157 PHE B C 1
ATOM 2955 O O . PHE B 1 157 ? -9.625 2.695 -5.855 1 93.25 157 PHE B O 1
ATOM 2962 N N . THR B 1 158 ? -10.492 3.281 -7.852 1 92.5 158 THR B N 1
ATOM 2963 C CA . THR B 1 158 ? -10.359 1.934 -8.391 1 92.5 158 THR B CA 1
ATOM 2964 C C . THR B 1 158 ? -8.906 1.482 -8.383 1 92.5 158 THR B C 1
ATOM 2966 O O . THR B 1 158 ? -8.609 0.336 -8.039 1 92.5 158 THR B O 1
ATOM 2969 N N . ARG B 1 159 ? -8.086 2.363 -8.688 1 94.38 159 ARG B N 1
ATOM 2970 C CA . ARG B 1 159 ? -6.656 2.07 -8.641 1 94.38 159 ARG B CA 1
ATOM 2971 C C . ARG B 1 159 ? -6.211 1.753 -7.215 1 94.38 159 ARG B C 1
ATOM 2973 O O . ARG B 1 159 ? -5.453 0.806 -6.992 1 94.38 159 ARG B O 1
ATOM 2980 N N . ILE B 1 160 ? -6.656 2.471 -6.273 1 95.06 160 ILE B N 1
ATOM 2981 C CA . ILE B 1 160 ? -6.316 2.273 -4.871 1 95.06 160 ILE B CA 1
ATOM 2982 C C . ILE B 1 160 ? -6.82 0.911 -4.402 1 95.06 160 ILE B C 1
ATOM 2984 O O . ILE B 1 160 ? -6.133 0.209 -3.656 1 95.06 160 ILE B O 1
ATOM 2988 N N . LEU B 1 161 ? -7.961 0.536 -4.895 1 94.12 161 LEU B N 1
ATOM 2989 C CA . LEU B 1 161 ? -8.508 -0.766 -4.523 1 94.12 161 LEU B CA 1
ATOM 2990 C C . LEU B 1 161 ? -7.664 -1.895 -5.105 1 94.12 161 LEU B C 1
ATOM 2992 O O . LEU B 1 161 ? -7.484 -2.936 -4.469 1 94.12 161 LEU B O 1
ATOM 2996 N N . CYS B 1 162 ? -7.207 -1.688 -6.316 1 93.69 162 CYS B N 1
ATOM 2997 C CA . CYS B 1 162 ? -6.273 -2.656 -6.879 1 93.69 162 CYS B CA 1
ATOM 2998 C C . CYS B 1 162 ? -5.027 -2.785 -6.008 1 93.69 162 CYS B C 1
ATOM 3000 O O . CYS B 1 162 ? -4.527 -3.891 -5.797 1 93.69 162 CYS B O 1
ATOM 3002 N N . ASP B 1 163 ? -4.613 -1.72 -5.461 1 94.5 163 ASP B N 1
ATOM 3003 C CA . ASP B 1 163 ? -3.441 -1.718 -4.594 1 94.5 163 ASP B CA 1
ATOM 3004 C C . ASP B 1 163 ? -3.734 -2.428 -3.271 1 94.5 163 ASP B C 1
ATOM 3006 O O . ASP B 1 163 ? -2.83 -2.988 -2.648 1 94.5 163 ASP B O 1
ATOM 3010 N N . LEU B 1 164 ? -5.023 -2.402 -2.887 1 95.25 164 LEU B N 1
ATOM 3011 C CA . LEU B 1 164 ? -5.395 -3.141 -1.685 1 95.25 164 LEU B CA 1
ATOM 3012 C C . LEU B 1 164 ? -5.141 -4.633 -1.861 1 95.25 164 LEU B C 1
ATOM 3014 O O . LEU B 1 164 ? -4.531 -5.27 -0.998 1 95.25 164 LEU B O 1
ATOM 3018 N N . TRP B 1 165 ? -5.539 -5.141 -2.977 1 93.81 165 TRP B N 1
ATOM 3019 C CA . TRP B 1 165 ? -5.309 -6.555 -3.248 1 93.81 165 TRP B CA 1
ATOM 3020 C C . TRP B 1 165 ? -3.816 -6.855 -3.354 1 93.81 165 TRP B C 1
ATOM 3022 O O . TRP B 1 165 ? -3.34 -7.859 -2.818 1 93.81 165 TRP B O 1
ATOM 3032 N N . ALA B 1 166 ? -3.15 -5.965 -4.059 1 94.5 166 ALA B N 1
ATOM 3033 C CA . ALA B 1 166 ? -1.697 -6.098 -4.133 1 94.5 166 ALA B CA 1
ATOM 3034 C C . ALA B 1 166 ? -1.075 -6.082 -2.738 1 94.5 166 ALA B C 1
ATOM 3036 O O . ALA B 1 166 ? -0.113 -6.805 -2.473 1 94.5 166 ALA B O 1
ATOM 3037 N N . GLY B 1 167 ? -1.633 -5.266 -1.872 1 94.81 167 GLY B N 1
ATOM 3038 C CA . GLY B 1 167 ? -1.165 -5.203 -0.497 1 94.81 167 GLY B CA 1
ATOM 3039 C C . GLY B 1 167 ? -1.362 -6.5 0.262 1 94.81 167 GLY B C 1
ATOM 3040 O O . GLY B 1 167 ? -0.507 -6.898 1.055 1 94.81 167 GLY B O 1
ATOM 3041 N N . VAL B 1 168 ? -2.461 -7.16 -0.016 1 95.69 168 VAL B N 1
ATOM 3042 C CA . VAL B 1 168 ? -2.723 -8.461 0.597 1 95.69 168 VAL B CA 1
ATOM 3043 C C . VAL B 1 168 ? -1.657 -9.461 0.159 1 95.69 168 VAL B C 1
ATOM 3045 O O . VAL B 1 168 ? -1.073 -10.156 0.992 1 95.69 168 VAL B O 1
ATOM 3048 N N . ILE B 1 169 ? -1.404 -9.445 -1.1 1 95.44 169 ILE B N 1
ATOM 3049 C CA . ILE B 1 169 ? -0.422 -10.375 -1.646 1 95.44 169 ILE B CA 1
ATOM 3050 C C . ILE B 1 169 ? 0.953 -10.086 -1.048 1 95.44 169 ILE B C 1
ATOM 3052 O O . ILE B 1 169 ? 1.639 -11 -0.582 1 95.44 169 ILE B O 1
ATOM 3056 N N . ARG B 1 170 ? 1.319 -8.852 -1.057 1 95.56 170 ARG B N 1
ATOM 3057 C CA . ARG B 1 170 ? 2.605 -8.445 -0.5 1 95.56 170 ARG B CA 1
ATOM 3058 C C . ARG B 1 170 ? 2.721 -8.844 0.966 1 95.56 170 ARG B C 1
ATOM 3060 O O . ARG B 1 170 ? 3.771 -9.32 1.405 1 95.56 170 ARG B O 1
ATOM 3067 N N . TYR B 1 171 ? 1.651 -8.68 1.682 1 95.5 171 TYR B N 1
ATOM 3068 C CA . TYR B 1 171 ? 1.646 -9.031 3.096 1 95.5 171 TYR B CA 1
ATOM 3069 C C . TYR B 1 171 ? 1.891 -10.523 3.287 1 95.5 171 TYR B C 1
ATOM 3071 O O . TYR B 1 171 ? 2.721 -10.922 4.105 1 95.5 171 TYR B O 1
ATOM 3079 N N . ILE B 1 172 ? 1.236 -11.32 2.512 1 94.88 172 ILE B N 1
ATOM 3080 C CA . ILE B 1 172 ? 1.312 -12.766 2.639 1 94.88 172 ILE B CA 1
ATOM 3081 C C . ILE B 1 172 ? 2.717 -13.242 2.277 1 94.88 172 ILE B C 1
ATOM 3083 O O . ILE B 1 172 ? 3.287 -14.094 2.965 1 94.88 172 ILE B O 1
ATOM 3087 N N . VAL B 1 173 ? 3.314 -12.617 1.29 1 95 173 VAL B N 1
ATOM 3088 C CA . VAL B 1 173 ? 4.574 -13.148 0.775 1 95 173 VAL B CA 1
ATOM 3089 C C . VAL B 1 173 ? 5.73 -12.672 1.65 1 95 173 VAL B C 1
ATOM 3091 O O . VAL B 1 173 ? 6.812 -13.266 1.638 1 95 173 VAL B O 1
ATOM 3094 N N . THR B 1 174 ? 5.547 -11.625 2.424 1 94.12 174 THR B N 1
ATOM 3095 C CA . THR B 1 174 ? 6.633 -11.086 3.236 1 94.12 174 THR B CA 1
ATOM 3096 C C . THR B 1 174 ? 6.57 -11.641 4.656 1 94.12 174 THR B C 1
ATOM 3098 O O . THR B 1 174 ? 7.512 -11.477 5.434 1 94.12 174 THR B O 1
ATOM 3101 N N . HIS B 1 175 ? 5.457 -12.266 4.988 1 94.31 175 HIS B N 1
ATOM 3102 C CA . HIS B 1 175 ? 5.32 -12.875 6.309 1 94.31 175 HIS B CA 1
ATOM 3103 C C . HIS B 1 175 ? 5.371 -14.391 6.223 1 94.31 175 HIS B C 1
ATOM 3105 O O . HIS B 1 175 ? 4.328 -15.055 6.176 1 94.31 175 HIS B O 1
ATOM 3111 N N . ASP B 1 176 ? 6.488 -14.883 6.363 1 88.38 176 ASP B N 1
ATOM 3112 C CA . ASP B 1 176 ? 6.742 -16.312 6.164 1 88.38 176 ASP B CA 1
ATOM 3113 C C . ASP B 1 176 ? 6.18 -17.125 7.32 1 88.38 176 ASP B C 1
ATOM 3115 O O . ASP B 1 176 ? 5.973 -18.344 7.184 1 88.38 176 ASP B O 1
ATOM 3119 N N . ASP B 1 177 ? 5.918 -16.469 8.383 1 92.62 177 ASP B N 1
ATOM 3120 C CA . ASP B 1 177 ? 5.496 -17.156 9.586 1 92.62 177 ASP B CA 1
ATOM 3121 C C . ASP B 1 177 ? 3.982 -17.344 9.617 1 92.62 177 ASP B C 1
ATOM 3123 O O . ASP B 1 177 ? 3.447 -18 10.508 1 92.62 177 ASP B O 1
ATOM 3127 N N . LEU B 1 178 ? 3.273 -16.922 8.57 1 94.44 178 LEU B N 1
ATOM 3128 C CA . LEU B 1 178 ? 1.824 -17.078 8.531 1 94.44 178 LEU B CA 1
ATOM 3129 C C . LEU B 1 178 ? 1.445 -18.547 8.328 1 94.44 178 LEU B C 1
ATOM 3131 O O . LEU B 1 178 ? 1.978 -19.203 7.434 1 94.44 178 LEU B O 1
ATOM 3135 N N . THR B 1 179 ? 0.566 -19.031 9.148 1 92.06 179 THR B N 1
ATOM 3136 C CA . THR B 1 179 ? 0.007 -20.359 8.961 1 92.06 179 THR B CA 1
ATOM 3137 C C . THR B 1 179 ? -1.062 -20.359 7.875 1 92.06 179 THR B C 1
ATOM 3139 O O . THR B 1 179 ? -1.543 -19.297 7.477 1 92.06 179 THR B O 1
ATOM 3142 N N . GLU B 1 180 ? -1.396 -21.547 7.402 1 89.19 180 GLU B N 1
ATOM 3143 C CA . GLU B 1 180 ? -2.477 -21.656 6.426 1 89.19 180 GLU B CA 1
ATOM 3144 C C . GLU B 1 180 ? -3.781 -21.094 6.984 1 89.19 180 GLU B C 1
ATOM 3146 O O . GLU B 1 180 ? -4.551 -20.469 6.258 1 89.19 180 GLU B O 1
ATOM 3151 N N . THR B 1 181 ? -3.965 -21.375 8.219 1 91.38 181 THR B N 1
ATOM 3152 C CA . THR B 1 181 ? -5.18 -20.891 8.867 1 91.38 181 THR B CA 1
ATOM 3153 C C . THR B 1 181 ? -5.211 -19.375 8.891 1 91.38 181 THR B C 1
ATOM 3155 O O . THR B 1 181 ? -6.25 -18.766 8.617 1 91.38 181 THR B O 1
ATOM 3158 N N . GLU B 1 182 ? -4.09 -18.75 9.148 1 93.31 182 GLU B N 1
ATOM 3159 C CA . GLU B 1 182 ? -4.012 -17.297 9.188 1 93.31 182 GLU B CA 1
ATOM 3160 C C . GLU B 1 182 ? -4.211 -16.703 7.793 1 93.31 182 GLU B C 1
ATOM 3162 O O . GLU B 1 182 ? -4.891 -15.68 7.641 1 93.31 182 GLU B O 1
ATOM 3167 N N . ILE B 1 183 ? -3.658 -17.328 6.801 1 93.56 183 ILE B N 1
ATOM 3168 C CA . ILE B 1 183 ? -3.824 -16.875 5.426 1 93.56 183 ILE B CA 1
ATOM 3169 C C . ILE B 1 183 ? -5.297 -16.953 5.027 1 93.56 183 ILE B C 1
ATOM 3171 O O . ILE B 1 183 ? -5.848 -16.016 4.457 1 93.56 183 ILE B O 1
ATOM 3175 N N . ASN B 1 184 ? -5.93 -18.047 5.402 1 91.25 184 ASN B N 1
ATOM 3176 C CA . ASN B 1 184 ? -7.344 -18.219 5.09 1 91.25 184 ASN B CA 1
ATOM 3177 C C . ASN B 1 184 ? -8.211 -17.172 5.793 1 91.25 184 ASN B C 1
ATOM 3179 O O . ASN B 1 184 ? -9.188 -16.688 5.223 1 91.25 184 ASN B O 1
ATOM 3183 N N . GLN B 1 185 ? -7.816 -16.875 6.934 1 92.88 185 GLN B N 1
ATOM 3184 C CA . GLN B 1 185 ? -8.562 -15.859 7.66 1 92.88 185 GLN B CA 1
ATOM 3185 C C . GLN B 1 185 ? -8.414 -14.492 7.004 1 92.88 185 GLN B C 1
ATOM 3187 O O . GLN B 1 185 ? -9.383 -13.742 6.887 1 92.88 185 GLN B O 1
ATOM 3192 N N . ILE B 1 186 ? -7.223 -14.133 6.594 1 94.19 186 ILE B N 1
ATOM 3193 C CA . ILE B 1 186 ? -6.969 -12.875 5.898 1 94.19 186 ILE B CA 1
ATOM 3194 C C . ILE B 1 186 ? -7.852 -12.789 4.652 1 94.19 186 ILE B C 1
ATOM 3196 O O . ILE B 1 186 ? -8.508 -11.773 4.422 1 94.19 186 ILE B O 1
ATOM 3200 N N . ILE B 1 187 ? -7.91 -13.883 3.943 1 92.69 187 ILE B N 1
ATOM 3201 C CA . ILE B 1 187 ? -8.633 -13.898 2.678 1 92.69 187 ILE B CA 1
ATOM 3202 C C . ILE B 1 187 ? -10.141 -13.82 2.943 1 92.69 187 ILE B C 1
ATOM 3204 O O . ILE B 1 187 ? -10.859 -13.102 2.246 1 92.69 187 ILE B O 1
ATOM 3208 N N . THR B 1 188 ? -10.562 -14.547 3.959 1 91.81 188 THR B N 1
ATOM 3209 C CA . THR B 1 188 ? -11.969 -14.5 4.324 1 91.81 188 THR B CA 1
ATOM 3210 C C . THR B 1 188 ? -12.383 -13.086 4.723 1 91.81 188 THR B C 1
ATOM 3212 O O . THR B 1 188 ? -13.406 -12.578 4.258 1 91.81 188 THR B O 1
ATOM 3215 N N . ASP B 1 189 ? -11.594 -12.477 5.535 1 93.44 189 ASP B N 1
ATOM 3216 C CA . ASP B 1 189 ? -11.867 -11.102 5.949 1 93.44 189 ASP B CA 1
ATOM 3217 C C . ASP B 1 189 ? -11.867 -10.156 4.746 1 93.44 189 ASP B C 1
ATOM 3219 O O . ASP B 1 189 ? -12.734 -9.289 4.633 1 93.44 189 ASP B O 1
ATOM 3223 N N . TYR B 1 190 ? -10.891 -10.328 3.867 1 94 190 TYR B N 1
ATOM 3224 C CA . TYR B 1 190 ? -10.789 -9.508 2.664 1 94 190 TYR B CA 1
ATOM 3225 C C . TYR B 1 190 ? -12.055 -9.625 1.819 1 94 190 TYR B C 1
ATOM 3227 O O . TYR B 1 190 ? -12.602 -8.617 1.36 1 94 190 TYR B O 1
ATOM 3235 N N . ILE B 1 191 ? -12.516 -10.82 1.654 1 90.88 191 ILE B N 1
ATOM 3236 C CA . ILE B 1 191 ? -13.68 -11.086 0.815 1 90.88 191 ILE B CA 1
ATOM 3237 C C . ILE B 1 191 ? -14.922 -10.438 1.424 1 90.88 191 ILE B C 1
ATOM 3239 O O . ILE B 1 191 ? -15.656 -9.734 0.734 1 90.88 191 ILE B O 1
ATOM 3243 N N . HIS B 1 192 ? -15.117 -10.641 2.688 1 90.44 192 HIS B N 1
ATOM 3244 C CA . HIS B 1 192 ? -16.266 -10.039 3.346 1 90.44 192 HIS B CA 1
ATOM 3245 C C . HIS B 1 192 ? -16.203 -8.516 3.279 1 90.44 192 HIS B C 1
ATOM 3247 O O . HIS B 1 192 ? -17.203 -7.867 2.943 1 90.44 192 HIS B O 1
ATOM 3253 N N . PHE B 1 193 ? -15.102 -8.016 3.506 1 92.44 193 PHE B N 1
ATOM 3254 C CA . PHE B 1 193 ? -14.93 -6.57 3.516 1 92.44 193 PHE B CA 1
ATOM 3255 C C . PHE B 1 193 ? -15.172 -5.984 2.129 1 92.44 193 PHE B C 1
ATOM 3257 O O . PHE B 1 193 ? -15.922 -5.02 1.979 1 92.44 193 PHE B O 1
ATOM 3264 N N . THR B 1 194 ? -14.531 -6.559 1.12 1 91.81 194 THR B N 1
ATOM 3265 C CA . THR B 1 194 ? -14.641 -5.992 -0.22 1 91.81 194 THR B CA 1
ATOM 3266 C C . THR B 1 194 ? -16.031 -6.242 -0.799 1 91.81 194 THR B C 1
ATOM 3268 O O . THR B 1 194 ? -16.547 -5.414 -1.547 1 91.81 194 THR B O 1
ATOM 3271 N N . PHE B 1 195 ? -16.609 -7.328 -0.415 1 88.62 195 PHE B N 1
ATOM 3272 C CA . PHE B 1 195 ? -17.984 -7.578 -0.836 1 88.62 195 PHE B CA 1
ATOM 3273 C C . PHE B 1 195 ? -18.906 -6.484 -0.323 1 88.62 195 PHE B C 1
ATOM 3275 O O . PHE B 1 195 ? -19.672 -5.891 -1.098 1 88.62 195 PHE B O 1
ATOM 3282 N N . GLY B 1 196 ? -18.859 -6.262 0.973 1 88.62 196 GLY B N 1
ATOM 3283 C CA . GLY B 1 196 ? -19.656 -5.191 1.551 1 88.62 196 GLY B CA 1
ATOM 3284 C C . GLY B 1 196 ? -19.328 -3.826 0.972 1 88.62 196 GLY B C 1
ATOM 3285 O O . GLY B 1 196 ? -20.219 -3.016 0.742 1 88.62 196 GLY B O 1
ATOM 3286 N N . GLY B 1 197 ? -18.047 -3.598 0.75 1 90.56 197 GLY B N 1
ATOM 3287 C CA . GLY B 1 197 ? -17.625 -2.336 0.17 1 90.56 197 GLY B CA 1
ATOM 3288 C C . GLY B 1 197 ? -18.188 -2.092 -1.215 1 90.56 197 GLY B C 1
ATOM 3289 O O . GLY B 1 197 ? -18.719 -1.013 -1.496 1 90.56 197 GLY B O 1
ATOM 3290 N N . TRP B 1 198 ? -18.156 -3.084 -2.068 1 87.25 198 TRP B N 1
ATOM 3291 C CA . TRP B 1 198 ? -18.656 -2.951 -3.432 1 87.25 198 TRP B CA 1
ATOM 3292 C C . TRP B 1 198 ? -20.172 -2.768 -3.434 1 87.25 198 TRP B C 1
ATOM 3294 O O . TRP B 1 198 ? -20.719 -1.968 -4.207 1 87.25 198 TRP B O 1
ATOM 3304 N N . ARG B 1 199 ? -20.812 -3.494 -2.594 1 86.69 199 ARG B N 1
ATOM 3305 C CA . ARG B 1 199 ? -22.266 -3.371 -2.512 1 86.69 199 ARG B CA 1
ATOM 3306 C C . ARG B 1 199 ? -22.672 -1.955 -2.121 1 86.69 199 ARG B C 1
ATOM 3308 O O . ARG B 1 199 ? -23.594 -1.387 -2.705 1 86.69 199 ARG B O 1
ATOM 3315 N N . GLU B 1 200 ? -22.016 -1.48 -1.17 1 87.38 200 GLU B N 1
ATOM 3316 C CA . GLU B 1 200 ? -22.312 -0.125 -0.721 1 87.38 200 GLU B CA 1
ATOM 3317 C C . GLU B 1 200 ? -21.938 0.906 -1.779 1 87.38 200 GLU B C 1
ATOM 3319 O O . GLU B 1 200 ? -22.703 1.827 -2.061 1 87.38 200 GLU B O 1
ATOM 3324 N N . LEU B 1 201 ? -20.766 0.732 -2.367 1 87.31 201 LEU B N 1
ATOM 3325 C CA . LEU B 1 201 ? -20.25 1.682 -3.344 1 87.31 201 LEU B CA 1
ATOM 3326 C C . LEU B 1 201 ? -21.125 1.712 -4.594 1 87.31 201 LEU B C 1
ATOM 3328 O O . LEU B 1 201 ? -21.375 2.781 -5.152 1 87.31 201 LEU B O 1
ATOM 3332 N N . MET B 1 202 ? -21.625 0.571 -4.941 1 85.19 202 MET B N 1
ATOM 3333 C CA . MET B 1 202 ? -22.391 0.466 -6.18 1 85.19 202 MET B CA 1
ATOM 3334 C C . MET B 1 202 ? -23.891 0.608 -5.906 1 85.19 202 MET B C 1
ATOM 3336 O O . MET B 1 202 ? -24.688 0.759 -6.836 1 85.19 202 MET B O 1
ATOM 3340 N N . GLY B 1 203 ? -24.234 0.562 -4.641 1 81.31 203 GLY B N 1
ATOM 3341 C CA . GLY B 1 203 ? -25.641 0.686 -4.277 1 81.31 203 GLY B CA 1
ATOM 3342 C C . GLY B 1 203 ? -26.453 -0.56 -4.59 1 81.31 203 GLY B C 1
ATOM 3343 O O . GLY B 1 203 ? -27.578 -0.469 -5.066 1 81.31 203 GLY B O 1
ATOM 3344 N N . ILE B 1 204 ? -25.703 -1.643 -4.555 1 74.25 204 ILE B N 1
ATOM 3345 C CA . ILE B 1 204 ? -26.391 -2.898 -4.836 1 74.25 204 ILE B CA 1
ATOM 3346 C C . ILE B 1 204 ? -26.984 -3.467 -3.545 1 74.25 204 ILE B C 1
ATOM 3348 O O . ILE B 1 204 ? -26.328 -3.436 -2.496 1 74.25 204 ILE B O 1
ATOM 3352 N N . GLU B 1 205 ? -28.312 -3.752 -3.428 1 63.59 205 GLU B N 1
ATOM 3353 C CA . GLU B 1 205 ? -29.016 -4.371 -2.311 1 63.59 205 GLU B CA 1
ATOM 3354 C C . GLU B 1 205 ? -28.766 -5.875 -2.268 1 63.59 205 GLU B C 1
ATOM 3356 O O . GLU B 1 205 ? -28.609 -6.516 -3.311 1 63.59 205 GLU B O 1
#

Radius of gyration: 25.68 Å; Cα contacts (8 Å, |Δi|>4): 380; chains: 2; bounding box: 61×79×50 Å

Sequence (410 aa):
MQIQKDEIRNRILIVASSEFMKNGVKHTSIKTIADKAGVAVGNVYNYYKGKDDLLKAVLAPLFKAFKDYRSKTGGEEYITLDIFHHEFYYEMMREQVASLIVPFRKELRLLIFETAGTSLENYFDQLLEATYTDGITYLARIKSLFPHINSDISPHFTRILCDLWAGVIRYIVTHDDLTETEINQIITDYIHFTFGGWRELMGIEMQIQKDEIRNRILIVASSEFMKNGVKHTSIKTIADKAGVAVGNVYNYYKGKDDLLKAVLAPLFKAFKDYRSKTGGEEYITLDIFHHEFYYEMMREQVASLIVPFRKELRLLIFETAGTSLENYFDQLLEATYTDGITYLARIKSLFPHINSDISPHFTRILCDLWAGVIRYIVTHDDLTETEINQIITDYIHFTFGGWRELMGIE